Protein AF-A0A0F9EPH0-F1 (afdb_monomer)

pLDDT: mean 88.72, std 19.46, range [23.25, 98.94]

Nearest PDB structures (foldseek):
  3git-assembly1_A  TM=9.329E-01  e=6.489E-52  Neomoorella thermoacetica
  8cjc-assembly1_B  TM=6.830E-01  e=1.592E-51  Carboxydothermus hydrogenoformans Z-2901
  8cja-assembly1_B  TM=6.885E-01  e=4.144E-51  Carboxydothermus hydrogenoformans Z-2901
  7zkj-assembly1_B  TM=6.885E-01  e=1.640E-50  Carboxydothermus hydrogenoformans Z-2901
  3i01-assembly1_M  TM=6.667E-01  e=7.774E-48  Neomoorella thermoacetica

Mean predicted aligned error: 8.7 Å

Radius of gyration: 24.79 Å; Cα contacts (8 Å, |Δi|>4): 957; chains: 1; bounding box: 90×47×58 Å

Foldseek 3Di:
DDPPVQLFAFAQVQLPPDQDLVFFQEKEAALVDQFAFEWEDEDDPVVADFQAEAEADDWQLRDGGSYYFYKYKYKYFYAPLDDRLQGLVLQVVLQSQQSRTHQKHWAAHTGRIIITGGPVSVVSPVGGCSSVQNSSSVCCCVVPVRTPGMYIYMYRDPVVSVVVRVVSVVVLVVVLVVLQPDFQVRDQKWKKADPLCSQFQLAIDIAGSLAHGQSQRGHRSNLVSVCVVPCPDRIHIFGQDDDPDVLQSWGPSQQVVSCVRSVNPQRTDRPQALAPRHHAAAQRGQKKWADDLLQLQAIEMEGPSFPAADQVRHDPVVLSVQRHRNDRDRRIHRHHLSNLLGQSHSANSQVVQVHPGSNLRYQEYEPVSLVVCLVSHDPLCSVRRHYCVRDVHPVCSVVSNVVSVRVSCPTPSRVCSNVVPDPPPPPPPDDDDDDDPDDDDDDDPDDPDPDDDDDDDDPDDDDDPDDDDDDDDDPPDDD

Sequence (479 aa):
MSFSDIPVDVGPVYEGERVRGNQMYVELGGPKIEKHFELVRVVPKNEIEDGKVTLIGPDLKDMEVGGRYPIGIYVEVSGPELEEDLEAVFERRIHEFCNFINGIMHLNQRYTNWMRISKTAYEKGFNSLNMLGTVLIRLYKAELPIIKKAQVTFYTDPEKILEPYEFALEIYKKRDERARSINDDDVDMFYGCVLCQSFAPTHACCITPNRMSLCGSISWFDARAAARVDPKGPLFAVPPGTVINKEAGEYQGINDMIKKRSLGEIERIYLYSGMEFPHTSCGCFEAIDFFIPETGVGHGIIDRNHDGVALNGLPFSAMANQTGGGKQMAGFNGISIQYIISPKFQQYDAINAGLKSGIEQVVWMGKTVKDRVYDLLPEDIRDKIASEDDVADINDLPAWLEKVKHPVIETEEYKAAASGAEEEEEDYEEEGVMMPMGTVGMTIPGVGGVGGFKLILRNCKIHAESIIIKKIEPKRKKK

Structure (mmCIF, N/CA/C/O backbone):
data_AF-A0A0F9EPH0-F1
#
_entry.id   AF-A0A0F9EPH0-F1
#
loop_
_atom_site.group_PDB
_atom_site.id
_atom_site.type_symbol
_atom_site.label_atom_id
_atom_site.label_alt_id
_atom_site.label_comp_id
_atom_site.label_asym_id
_atom_site.label_entity_id
_atom_site.label_seq_id
_atom_site.pdbx_PDB_ins_code
_atom_site.Cartn_x
_atom_site.Cartn_y
_atom_site.Cartn_z
_atom_site.occupancy
_atom_site.B_iso_or_equiv
_atom_site.auth_seq_id
_atom_site.auth_comp_id
_atom_site.auth_asym_id
_atom_site.auth_atom_id
_atom_site.pdbx_PDB_model_num
ATOM 1 N N . MET A 1 1 ? -9.533 17.582 21.326 1.00 63.59 1 MET A N 1
ATOM 2 C CA . MET A 1 1 ? -10.148 16.578 22.228 1.00 63.59 1 MET A CA 1
ATOM 3 C C . MET A 1 1 ? -9.047 16.027 23.120 1.00 63.59 1 MET A C 1
ATOM 5 O O . MET A 1 1 ? -7.917 15.991 22.657 1.00 63.59 1 MET A O 1
ATOM 9 N N . SER A 1 2 ? -9.333 15.676 24.376 1.00 83.19 2 SER A N 1
ATOM 10 C CA . SER A 1 2 ? -8.334 15.056 25.262 1.00 83.19 2 SER A CA 1
ATOM 11 C C . SER A 1 2 ? -8.297 13.537 25.052 1.00 83.19 2 SER A C 1
ATOM 13 O O . SER A 1 2 ? -9.332 12.947 24.736 1.00 83.19 2 SER A O 1
ATOM 15 N N . PHE A 1 3 ? -7.130 12.921 25.250 1.00 94.06 3 PHE A N 1
ATOM 16 C CA . PHE A 1 3 ? -6.944 11.464 25.360 1.00 94.06 3 PHE A CA 1
ATOM 17 C C . PHE A 1 3 ? -6.596 11.038 26.796 1.00 94.06 3 PHE A C 1
ATOM 19 O O . PHE A 1 3 ? -6.137 9.930 27.020 1.00 94.06 3 PHE A O 1
ATOM 26 N N . SER A 1 4 ? -6.808 11.915 27.783 1.00 91.31 4 SER A N 1
ATOM 27 C CA . SER A 1 4 ? -6.457 11.682 29.195 1.00 91.31 4 SER A CA 1
ATOM 28 C C . SER A 1 4 ? -7.180 10.503 29.859 1.00 91.31 4 SER A C 1
ATOM 30 O O . SER A 1 4 ? -6.792 10.080 30.940 1.00 91.31 4 SER A O 1
ATOM 32 N N . ASP A 1 5 ? -8.267 10.023 29.259 1.00 94.56 5 ASP A N 1
ATOM 33 C CA . ASP A 1 5 ? -9.035 8.840 29.660 1.00 94.56 5 ASP A CA 1
ATOM 34 C C . ASP A 1 5 ? -8.547 7.541 28.992 1.00 94.56 5 ASP A C 1
ATOM 36 O O . ASP A 1 5 ? -9.065 6.466 29.291 1.00 94.56 5 ASP A O 1
ATOM 40 N N . ILE A 1 6 ? -7.552 7.622 28.105 1.00 97.62 6 ILE A N 1
ATOM 41 C CA . ILE A 1 6 ? -6.892 6.470 27.490 1.00 97.62 6 ILE A CA 1
ATOM 42 C C . ILE A 1 6 ? -5.657 6.107 28.343 1.00 97.62 6 ILE A C 1
ATOM 44 O O . ILE A 1 6 ? -4.885 6.988 28.710 1.00 97.62 6 ILE A O 1
ATOM 48 N N . PRO A 1 7 ? -5.445 4.823 28.683 1.00 97.06 7 PRO A N 1
ATOM 49 C CA . PRO A 1 7 ? -4.409 4.359 29.614 1.00 97.06 7 PRO A CA 1
ATOM 50 C C . PRO A 1 7 ? -3.000 4.345 29.010 1.00 97.06 7 PRO A C 1
ATOM 52 O O . PRO A 1 7 ? -2.023 4.029 29.690 1.00 97.06 7 PRO A O 1
ATOM 55 N N . VAL A 1 8 ? -2.898 4.641 27.719 1.00 97.62 8 VAL A N 1
ATOM 56 C CA . VAL A 1 8 ? -1.652 4.739 26.970 1.00 97.62 8 VAL A CA 1
ATOM 57 C C . VAL A 1 8 ? -1.625 6.075 26.249 1.00 97.62 8 VAL A C 1
ATOM 59 O O . VAL A 1 8 ? -2.670 6.646 25.932 1.00 97.62 8 VAL A O 1
ATOM 62 N N . ASP A 1 9 ? -0.420 6.557 25.980 1.00 97.06 9 ASP A N 1
ATOM 63 C CA . ASP A 1 9 ? -0.238 7.803 25.256 1.00 97.06 9 ASP A CA 1
ATOM 64 C C . ASP A 1 9 ? -0.737 7.670 23.810 1.00 97.06 9 ASP A C 1
ATOM 66 O O . ASP A 1 9 ? -0.601 6.621 23.173 1.00 97.06 9 ASP A O 1
ATOM 70 N N . VAL A 1 10 ? -1.296 8.762 23.287 1.00 97.38 10 VAL A N 1
ATOM 71 C CA . VAL A 1 10 ? -1.763 8.866 21.903 1.00 97.38 10 VAL A CA 1
ATOM 72 C C . VAL A 1 10 ? -1.107 10.081 21.259 1.00 97.38 10 VAL A C 1
ATOM 74 O O . VAL A 1 10 ? -1.275 11.208 21.729 1.00 97.38 10 VAL A O 1
ATOM 77 N N . GLY A 1 11 ? -0.365 9.864 20.179 1.00 94.44 11 GLY A N 1
ATOM 78 C CA . GLY A 1 11 ? 0.259 10.922 19.399 1.00 94.44 11 GLY A CA 1
ATOM 79 C C . GLY A 1 11 ? 1.168 10.414 18.273 1.00 94.44 11 GLY A C 1
ATOM 80 O O . GLY A 1 11 ? 1.595 9.261 18.277 1.00 94.44 11 GLY A O 1
ATOM 81 N N . PRO A 1 12 ? 1.533 11.295 17.327 1.00 91.12 12 PRO A N 1
ATOM 82 C CA . PRO A 1 12 ? 2.310 10.931 16.138 1.00 91.12 12 PRO A CA 1
ATOM 83 C C . PRO A 1 12 ? 3.724 10.417 16.441 1.00 91.12 12 PRO A C 1
ATOM 85 O O . PRO A 1 12 ? 4.326 9.739 15.618 1.00 91.12 12 PRO A O 1
ATOM 88 N N . VAL A 1 13 ? 4.256 10.680 17.640 1.00 91.50 13 VAL A N 1
ATOM 89 C CA . VAL A 1 13 ? 5.571 10.176 18.074 1.00 91.50 13 VAL A CA 1
ATOM 90 C C . VAL A 1 13 ? 5.648 8.642 18.118 1.00 91.50 13 VAL A C 1
ATOM 92 O O . VAL A 1 13 ? 6.741 8.088 18.018 1.00 91.50 13 VAL A O 1
ATOM 95 N N . TYR A 1 14 ? 4.508 7.953 18.236 1.00 94.06 14 TYR A N 1
ATOM 96 C CA . TYR A 1 14 ? 4.448 6.490 18.306 1.00 94.06 14 TYR A CA 1
ATOM 97 C C . TYR A 1 14 ? 4.293 5.817 16.935 1.00 94.06 14 TYR A C 1
ATOM 99 O O . TYR A 1 14 ? 4.408 4.599 16.857 1.00 94.06 14 TYR A O 1
ATOM 107 N N . GLU A 1 15 ? 4.119 6.576 15.844 1.00 90.06 15 GLU A N 1
ATOM 108 C CA . GLU A 1 15 ? 3.755 6.014 14.534 1.00 90.06 15 GLU A CA 1
ATOM 109 C C . GLU A 1 15 ? 4.755 4.962 14.009 1.00 90.06 15 GLU A C 1
ATOM 111 O O . GLU A 1 15 ? 4.388 3.981 13.360 1.00 90.06 15 GLU A O 1
ATOM 116 N N . GLY A 1 16 ? 6.042 5.151 14.311 1.00 85.88 16 GLY A N 1
ATOM 117 C CA . GLY A 1 16 ? 7.116 4.239 13.916 1.00 85.88 16 GLY A CA 1
ATOM 118 C C . GLY A 1 16 ? 7.270 2.994 14.799 1.00 85.88 16 GLY A C 1
ATOM 119 O O . GLY A 1 16 ? 8.166 2.185 14.540 1.00 85.88 16 GLY A O 1
ATOM 120 N N . GLU A 1 17 ? 6.459 2.831 15.849 1.00 90.38 17 GLU A N 1
ATOM 121 C CA . GLU A 1 17 ? 6.567 1.711 16.784 1.00 90.38 17 GLU A CA 1
ATOM 122 C C . GLU A 1 17 ? 6.319 0.362 16.079 1.00 90.38 17 GLU A C 1
ATOM 124 O O . GLU A 1 17 ? 5.524 0.216 15.143 1.00 90.38 17 GLU A O 1
ATOM 129 N N . ARG A 1 18 ? 7.058 -0.666 16.512 1.00 90.75 18 ARG A N 1
ATOM 130 C CA . ARG A 1 18 ? 6.933 -2.034 15.999 1.00 90.75 18 ARG A CA 1
ATOM 131 C C . ARG A 1 18 ? 6.774 -3.010 17.151 1.00 90.75 18 ARG A C 1
ATOM 133 O O . ARG A 1 18 ? 7.658 -3.121 17.997 1.00 90.75 18 ARG A O 1
ATOM 140 N N . VAL A 1 19 ? 5.690 -3.783 17.121 1.00 95.25 19 VAL A N 1
ATOM 141 C CA . VAL A 1 19 ? 5.409 -4.835 18.105 1.00 95.25 19 VAL A CA 1
ATOM 142 C C . VAL A 1 19 ? 5.876 -6.180 17.547 1.00 95.25 19 VAL A C 1
ATOM 144 O O . VAL A 1 19 ? 5.283 -6.748 16.621 1.00 95.25 19 VAL A O 1
ATOM 147 N N . ARG A 1 20 ? 6.974 -6.710 18.096 1.00 92.19 20 ARG A N 1
ATOM 148 C CA . ARG A 1 20 ? 7.499 -8.031 17.712 1.00 92.19 20 ARG A CA 1
ATOM 149 C C . ARG A 1 20 ? 6.646 -9.151 18.311 1.00 92.19 20 ARG A C 1
ATOM 151 O O . ARG A 1 20 ? 5.967 -8.959 19.315 1.00 92.19 20 ARG A O 1
ATOM 158 N N . GLY A 1 21 ? 6.720 -10.350 17.730 1.00 91.94 21 GLY A N 1
ATOM 159 C CA . GLY A 1 21 ? 5.881 -11.483 18.147 1.00 91.94 21 GLY A CA 1
ATOM 160 C C . GLY A 1 21 ? 6.031 -11.878 19.624 1.00 91.94 21 GLY A C 1
ATOM 161 O O . GLY A 1 21 ? 5.063 -12.271 20.257 1.00 91.94 21 GLY A O 1
ATOM 162 N N . ASN A 1 22 ? 7.212 -11.707 20.222 1.00 94.31 22 ASN A N 1
ATOM 163 C CA . ASN A 1 22 ? 7.422 -11.960 21.654 1.00 94.31 22 ASN A CA 1
ATOM 164 C C . ASN A 1 22 ? 6.802 -10.882 22.574 1.00 94.31 22 ASN A C 1
ATOM 166 O O . ASN A 1 22 ? 6.525 -11.161 23.745 1.00 94.31 22 ASN A O 1
ATOM 170 N N . GLN A 1 23 ? 6.582 -9.672 22.052 1.00 96.81 23 GLN A N 1
ATOM 171 C CA . GLN A 1 23 ? 6.003 -8.525 22.761 1.00 96.81 23 GLN A CA 1
ATOM 172 C C . GLN A 1 23 ? 4.479 -8.437 22.614 1.00 96.81 23 GLN A C 1
ATOM 174 O O . GLN A 1 23 ? 3.846 -7.716 23.383 1.00 96.81 23 GLN A O 1
ATOM 179 N N . MET A 1 24 ? 3.888 -9.134 21.640 1.00 96.56 24 MET A N 1
ATOM 180 C CA . MET A 1 24 ? 2.457 -9.029 21.362 1.00 96.56 24 MET A CA 1
ATOM 181 C C . MET A 1 24 ? 1.616 -9.709 22.449 1.00 96.56 24 MET A C 1
ATOM 183 O O . MET A 1 24 ? 1.934 -10.807 22.908 1.00 96.56 24 MET A O 1
ATOM 187 N N . TYR A 1 25 ? 0.543 -9.038 22.851 1.00 98.44 25 TYR A N 1
ATOM 188 C CA . TYR A 1 25 ? -0.567 -9.612 23.596 1.00 98.44 25 TYR A CA 1
ATOM 189 C C . TYR A 1 25 ? -1.500 -10.351 22.640 1.00 98.44 25 TYR A C 1
ATOM 191 O O . TYR A 1 25 ? -1.760 -11.523 22.858 1.00 98.44 25 TYR A O 1
ATOM 199 N N . VAL A 1 26 ? -1.913 -9.717 21.542 1.00 98.19 26 VAL A N 1
ATOM 200 C CA . VAL A 1 26 ? -2.685 -10.357 20.466 1.00 98.19 26 VAL A CA 1
ATOM 201 C C . VAL A 1 26 ? -2.224 -9.865 19.101 1.00 98.19 26 VAL A C 1
ATOM 203 O O . VAL A 1 26 ? -1.680 -8.762 18.964 1.00 98.19 26 VAL A O 1
ATOM 206 N N . GLU A 1 27 ? -2.468 -10.693 18.094 1.00 98.19 27 GLU A N 1
ATOM 207 C CA . GLU A 1 27 ? -2.370 -10.356 16.678 1.00 98.19 27 GLU A CA 1
ATOM 208 C C . GLU A 1 27 ? -3.775 -10.403 16.062 1.00 98.19 27 GLU A C 1
ATOM 210 O O . GLU A 1 27 ? -4.534 -11.347 16.281 1.00 98.19 27 GLU A O 1
ATOM 215 N N . LEU A 1 28 ? -4.134 -9.351 15.334 1.00 98.19 28 LEU A N 1
ATOM 216 C CA . LEU A 1 28 ? -5.447 -9.152 14.736 1.00 98.19 28 LEU A CA 1
ATOM 217 C C . LEU A 1 28 ? -5.262 -9.018 13.220 1.00 98.19 28 LEU A C 1
ATOM 219 O O . LEU A 1 28 ? -4.524 -8.140 12.762 1.00 98.19 28 LEU A O 1
ATOM 223 N N . GLY A 1 29 ? -5.897 -9.899 12.448 1.00 97.00 29 GLY A N 1
ATOM 224 C CA . GLY A 1 29 ? -5.673 -9.984 11.005 1.00 97.00 29 GLY A CA 1
ATOM 225 C C . GLY A 1 29 ? -4.283 -10.525 10.641 1.00 97.00 29 GLY A C 1
ATOM 226 O O . GLY A 1 29 ? -3.722 -11.362 11.355 1.00 97.00 29 GLY A O 1
ATOM 227 N N . GLY A 1 30 ? -3.709 -10.026 9.546 1.00 93.12 30 GLY A N 1
ATOM 228 C CA . GLY A 1 30 ? -2.401 -10.443 9.046 1.00 93.12 30 GLY A CA 1
ATOM 229 C C . GLY A 1 30 ? -2.410 -11.778 8.290 1.00 93.12 30 GLY A C 1
ATOM 230 O O . GLY A 1 30 ? -3.440 -12.433 8.165 1.00 93.12 30 GLY A O 1
ATOM 231 N N . PRO A 1 31 ? -1.239 -12.239 7.813 1.00 88.88 31 PRO A N 1
ATOM 232 C CA . PRO A 1 31 ? -1.131 -13.307 6.809 1.00 88.88 31 PRO A CA 1
ATOM 233 C C . PRO A 1 31 ? -1.634 -14.684 7.268 1.00 88.88 31 PRO A C 1
ATOM 235 O O . PRO A 1 31 ? -1.805 -15.586 6.458 1.00 88.88 31 PRO A O 1
ATOM 238 N N . LYS A 1 32 ? -1.854 -14.873 8.574 1.00 90.88 32 LYS A N 1
ATOM 239 C CA . LYS A 1 32 ? -2.338 -16.135 9.159 1.00 90.88 32 LYS A CA 1
ATOM 240 C C . LYS A 1 32 ? -3.840 -16.141 9.422 1.00 90.88 32 LYS A C 1
ATOM 242 O O . LYS A 1 32 ? -4.350 -17.122 9.958 1.00 90.88 32 LYS A O 1
ATOM 247 N N . ILE A 1 33 ? -4.521 -15.051 9.086 1.00 94.88 33 ILE A N 1
ATOM 248 C CA . ILE A 1 33 ? -5.963 -14.915 9.186 1.00 94.88 33 ILE A CA 1
ATOM 249 C C . ILE A 1 33 ? -6.499 -14.618 7.792 1.00 94.88 33 ILE A C 1
ATOM 251 O O . ILE A 1 33 ? -6.187 -13.595 7.196 1.00 94.88 33 ILE A O 1
ATOM 255 N N . GLU A 1 34 ? -7.323 -15.525 7.281 1.00 91.94 34 GLU A N 1
ATOM 256 C CA . GLU A 1 34 ? -7.839 -15.442 5.914 1.00 91.94 34 GLU A CA 1
ATOM 257 C C . GLU A 1 34 ? -8.751 -14.221 5.715 1.00 91.94 34 GLU A C 1
ATOM 259 O O . GLU A 1 34 ? -8.603 -13.468 4.754 1.00 91.94 34 GLU A O 1
ATOM 264 N N . LYS A 1 35 ? -9.678 -13.989 6.653 1.00 96.75 35 LYS A N 1
ATOM 265 C CA . LYS A 1 35 ? -10.735 -12.978 6.520 1.00 96.75 35 LYS A CA 1
ATOM 266 C C . LYS A 1 35 ? -10.593 -11.888 7.565 1.00 96.75 35 LYS A C 1
ATOM 268 O O . LYS A 1 35 ? -10.711 -12.126 8.766 1.00 96.75 35 LYS A O 1
ATOM 273 N N . HIS A 1 36 ? -10.323 -10.693 7.073 1.00 97.88 36 HIS A N 1
ATOM 274 C CA . HIS A 1 36 ? -10.069 -9.484 7.838 1.00 97.88 36 HIS A CA 1
ATOM 275 C C . HIS A 1 36 ? -10.117 -8.293 6.883 1.00 97.88 36 HIS A C 1
ATOM 277 O O . HIS A 1 36 ? -9.858 -8.463 5.693 1.00 97.88 36 HIS A O 1
ATOM 283 N N . PHE A 1 37 ? -10.526 -7.123 7.362 1.00 98.62 37 PHE A N 1
ATOM 284 C CA . PHE A 1 37 ? -10.647 -5.939 6.515 1.00 98.62 37 PHE A CA 1
ATOM 285 C C . PHE A 1 37 ? -10.654 -4.638 7.316 1.00 98.62 37 PHE A C 1
ATOM 287 O O . PHE A 1 37 ? -10.829 -4.625 8.538 1.00 98.62 37 PHE A O 1
ATOM 294 N N . GLU A 1 38 ? -10.543 -3.523 6.605 1.00 98.75 38 GLU A N 1
ATOM 295 C CA . GLU A 1 38 ? -10.866 -2.199 7.119 1.00 98.75 38 GLU A CA 1
ATOM 296 C C . GLU A 1 38 ? -11.491 -1.326 6.039 1.00 98.75 38 GLU A C 1
ATOM 298 O O . GLU A 1 38 ? -10.973 -1.218 4.931 1.00 98.75 38 GLU A O 1
ATOM 303 N N . LEU A 1 39 ? -12.628 -0.718 6.341 1.00 98.69 39 LEU A N 1
ATOM 304 C CA . LEU A 1 39 ? -13.425 -0.000 5.359 1.00 98.69 39 LEU A CA 1
ATOM 305 C C . LEU A 1 39 ? -13.954 1.285 5.981 1.00 98.69 39 LEU A C 1
ATOM 307 O O . LEU A 1 39 ? -14.552 1.247 7.058 1.00 98.69 39 LEU A O 1
ATOM 311 N N . VAL A 1 40 ? -13.780 2.404 5.278 1.00 98.69 40 VAL A N 1
ATOM 312 C CA . VAL A 1 40 ? -14.500 3.645 5.588 1.00 98.69 40 VAL A CA 1
ATOM 313 C C . VAL A 1 40 ? -15.643 3.836 4.605 1.00 98.69 40 VAL A C 1
ATOM 315 O O . VAL A 1 40 ? -15.449 3.676 3.399 1.00 98.69 40 VAL A O 1
ATOM 318 N N . ARG A 1 41 ? -16.810 4.242 5.117 1.00 98.38 41 ARG A N 1
ATOM 319 C CA . ARG A 1 41 ? -17.947 4.703 4.315 1.00 98.38 41 ARG A CA 1
ATOM 320 C C . ARG A 1 41 ? -18.403 6.099 4.715 1.00 98.38 41 ARG A C 1
ATOM 322 O O . ARG A 1 41 ? -18.497 6.423 5.902 1.00 98.38 41 ARG A O 1
ATOM 329 N N . VAL A 1 42 ? -18.711 6.924 3.719 1.00 97.88 42 VAL A N 1
ATOM 330 C CA . VAL A 1 42 ? -19.405 8.198 3.921 1.00 97.88 42 VAL A CA 1
ATOM 331 C C . VAL A 1 42 ? -20.903 7.916 3.928 1.00 97.88 42 VAL A C 1
ATOM 333 O O . VAL A 1 42 ? -21.446 7.398 2.956 1.00 97.88 42 VAL A O 1
ATOM 336 N N . VAL A 1 43 ? -21.579 8.269 5.022 1.00 97.75 43 VAL A N 1
ATOM 337 C CA . VAL A 1 43 ? -23.009 7.979 5.211 1.00 97.75 43 VAL A CA 1
ATOM 338 C C . VAL A 1 43 ? -23.836 9.243 5.486 1.00 97.75 43 VAL A C 1
ATOM 340 O O . VAL A 1 43 ? -23.328 10.229 6.050 1.00 97.75 43 VAL A O 1
ATOM 343 N N . PRO A 1 44 ? -25.133 9.250 5.127 1.00 96.75 44 PRO A N 1
ATOM 344 C CA . PRO A 1 44 ? -26.047 10.335 5.463 1.00 96.75 44 PRO A CA 1
ATOM 345 C C . PRO A 1 44 ? -26.128 10.602 6.971 1.00 96.75 44 PRO A C 1
ATOM 347 O O . PRO A 1 44 ? -26.117 9.693 7.797 1.00 96.75 44 PRO A O 1
ATOM 350 N N . LYS A 1 45 ? -26.284 11.874 7.363 1.00 95.31 45 LYS A N 1
ATOM 351 C CA . LYS A 1 45 ? -26.286 12.308 8.779 1.00 95.31 45 LYS A CA 1
ATOM 352 C C . LYS A 1 45 ? -27.337 11.600 9.653 1.00 95.31 45 LYS A C 1
ATOM 354 O O . LYS A 1 45 ? -27.157 11.540 10.875 1.00 95.31 45 LYS A O 1
ATOM 359 N N . ASN A 1 46 ? -28.444 11.157 9.061 1.00 95.69 46 ASN A N 1
ATOM 360 C CA . ASN A 1 46 ? -29.560 10.459 9.709 1.00 95.69 46 ASN A CA 1
ATOM 361 C C . ASN A 1 46 ? -29.323 8.953 9.901 1.00 95.69 46 ASN A C 1
ATOM 363 O O . ASN A 1 46 ? -30.084 8.337 10.638 1.00 95.69 46 ASN A O 1
ATOM 367 N N . GLU A 1 47 ? -28.287 8.385 9.286 1.00 95.12 47 GLU A N 1
ATOM 368 C CA . GLU A 1 47 ? -27.946 6.956 9.366 1.00 95.12 47 GLU A CA 1
ATOM 369 C C . GLU A 1 47 ? -26.783 6.681 10.335 1.00 95.12 47 GLU A C 1
ATOM 371 O O . GLU A 1 47 ? -26.417 5.534 10.556 1.00 95.12 47 GLU A O 1
ATOM 376 N N . ILE A 1 48 ? -26.235 7.731 10.964 1.00 97.56 48 ILE A N 1
ATOM 377 C CA . ILE A 1 48 ? -25.066 7.656 11.850 1.00 97.56 48 ILE A CA 1
ATOM 378 C C . ILE A 1 48 ? -25.324 8.236 13.251 1.00 97.56 48 ILE A C 1
ATOM 380 O O . ILE A 1 48 ? -25.832 9.360 13.432 1.00 97.56 48 ILE A O 1
ATOM 384 N N . GLU A 1 49 ? -24.873 7.491 14.257 1.00 98.00 49 GLU A N 1
ATOM 385 C CA . GLU A 1 49 ? -24.865 7.849 15.672 1.00 98.00 49 GLU A CA 1
ATOM 386 C C . GLU A 1 49 ? -23.445 8.278 16.085 1.00 98.00 49 GLU A C 1
ATOM 388 O O . GLU A 1 49 ? -22.538 7.463 16.221 1.00 98.00 49 GLU A O 1
ATOM 393 N N . ASP A 1 50 ? -23.230 9.586 16.256 1.00 98.38 50 ASP A N 1
ATOM 394 C CA . ASP A 1 50 ? -21.899 10.140 16.547 1.00 98.38 50 ASP A CA 1
ATOM 395 C C . ASP A 1 50 ? -21.324 9.595 17.860 1.00 98.38 50 ASP A C 1
ATOM 397 O O . ASP A 1 50 ? -21.977 9.657 18.900 1.00 98.38 50 ASP A O 1
ATOM 401 N N . GLY A 1 51 ? -20.079 9.118 17.821 1.00 98.00 51 GLY A N 1
ATOM 402 C CA . GLY A 1 51 ? -19.380 8.595 18.995 1.00 98.00 51 GLY A CA 1
ATOM 403 C C . GLY A 1 51 ? -19.657 7.126 19.302 1.00 98.00 51 GLY A C 1
ATOM 404 O O . GLY A 1 51 ? -19.071 6.598 20.246 1.00 98.00 51 GLY A O 1
ATOM 405 N N . LYS A 1 52 ? -20.517 6.454 18.528 1.00 98.62 52 LYS A N 1
ATOM 406 C CA . LYS A 1 52 ? -20.842 5.048 18.760 1.00 98.62 52 LYS A CA 1
ATOM 407 C C . LYS A 1 52 ? -19.661 4.141 18.424 1.00 98.62 52 LYS A C 1
ATOM 409 O O . LYS A 1 52 ? -19.086 4.224 17.340 1.00 98.62 52 LYS A O 1
ATOM 414 N N . VAL A 1 53 ? -19.364 3.224 19.340 1.00 98.75 53 VAL A N 1
ATOM 415 C CA . VAL A 1 53 ? -18.468 2.094 19.097 1.00 98.75 53 VAL A CA 1
ATOM 416 C C . VAL A 1 53 ? -19.245 0.805 19.331 1.00 98.75 53 VAL A C 1
ATOM 418 O O . VAL A 1 53 ? -19.906 0.658 20.358 1.00 98.75 53 VAL A O 1
ATOM 421 N N . THR A 1 54 ? -19.193 -0.108 18.365 1.00 98.75 54 THR A N 1
ATOM 422 C CA . THR A 1 54 ? -19.835 -1.426 18.438 1.00 98.75 54 THR A CA 1
ATOM 423 C C . THR A 1 54 ? -18.769 -2.504 18.291 1.00 98.75 54 THR A C 1
ATOM 425 O O . THR A 1 54 ? -17.917 -2.408 17.413 1.00 98.75 54 THR A O 1
ATOM 428 N N . LEU A 1 55 ? -18.814 -3.539 19.128 1.00 98.75 55 LEU A N 1
ATOM 429 C CA . LEU A 1 55 ? -17.944 -4.710 19.026 1.00 98.75 55 LEU A CA 1
ATOM 430 C C . LEU A 1 55 ? -18.800 -5.963 18.826 1.00 98.75 55 LEU A C 1
ATOM 432 O O . LEU A 1 55 ? -19.686 -6.245 19.633 1.00 98.75 55 LEU A O 1
ATOM 436 N N . ILE A 1 56 ? -18.527 -6.702 17.752 1.00 98.69 56 ILE A N 1
ATOM 437 C CA . ILE A 1 56 ? -19.202 -7.946 17.384 1.00 98.69 56 ILE A CA 1
ATOM 438 C C . ILE A 1 56 ? -18.172 -9.077 17.441 1.00 98.69 56 ILE A C 1
ATOM 440 O O . ILE A 1 56 ? -17.413 -9.297 16.495 1.00 98.69 56 ILE A O 1
ATOM 444 N N . GLY A 1 57 ? -18.152 -9.777 18.574 1.00 98.31 57 GLY A N 1
ATOM 445 C CA . GLY A 1 57 ? -17.210 -10.857 18.865 1.00 98.31 57 GLY A CA 1
ATOM 446 C C . GLY A 1 57 ? -16.458 -10.659 20.182 1.00 98.31 57 GLY A C 1
ATOM 447 O O . GLY A 1 57 ? -16.843 -9.797 20.977 1.00 98.31 57 GLY A O 1
ATOM 448 N N . PRO A 1 58 ? -15.416 -11.472 20.441 1.00 98.12 58 PRO A N 1
ATOM 449 C CA . PRO A 1 58 ? -14.604 -11.362 21.649 1.00 98.12 58 PRO A CA 1
ATOM 450 C C . PRO A 1 58 ? -13.867 -10.020 21.714 1.00 98.12 58 PRO A C 1
ATOM 452 O O . PRO A 1 58 ? -13.377 -9.512 20.701 1.00 98.12 58 PRO A O 1
ATOM 455 N N . ASP A 1 59 ? -13.765 -9.460 22.917 1.00 98.44 59 ASP A N 1
ATOM 456 C CA . ASP A 1 59 ? -12.937 -8.286 23.189 1.00 98.44 59 ASP A CA 1
ATOM 457 C C . ASP A 1 59 ? -11.521 -8.705 23.615 1.00 98.44 59 ASP A C 1
ATOM 459 O O . ASP A 1 59 ? -11.269 -9.879 23.880 1.00 98.44 59 ASP A O 1
ATOM 463 N N . LEU A 1 60 ? -10.586 -7.757 23.732 1.00 97.94 60 LEU A N 1
ATOM 464 C CA . LEU A 1 60 ? -9.186 -8.062 24.069 1.00 97.94 60 LEU A CA 1
ATOM 465 C C . LEU A 1 60 ? -9.055 -8.843 25.379 1.00 97.94 60 LEU A C 1
ATOM 467 O O . LEU A 1 60 ? -8.269 -9.776 25.454 1.00 97.94 60 LEU A O 1
ATOM 471 N N . LYS A 1 61 ? -9.843 -8.495 26.400 1.00 97.00 61 LYS A N 1
ATOM 472 C CA . LYS A 1 61 ?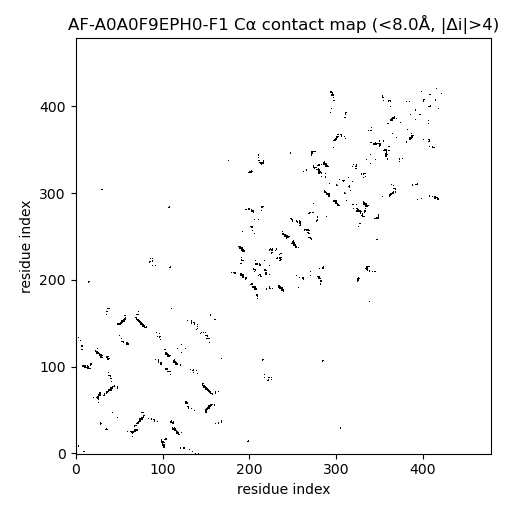 -9.853 -9.194 27.696 1.00 97.00 61 LYS A CA 1
ATOM 473 C C . LYS A 1 61 ? -10.288 -10.665 27.619 1.00 97.00 61 LYS A C 1
ATOM 475 O O . LYS A 1 61 ? -10.003 -11.421 28.544 1.00 97.00 61 LYS A O 1
ATOM 480 N N . ASP A 1 62 ? -11.003 -11.036 26.558 1.00 97.62 62 ASP A N 1
ATOM 481 C CA . ASP A 1 62 ? -11.524 -12.384 26.328 1.00 97.62 62 ASP A CA 1
ATOM 482 C C . ASP A 1 62 ? -10.579 -13.203 25.425 1.00 97.62 62 ASP A C 1
ATOM 484 O O . ASP A 1 62 ? -10.829 -14.379 25.165 1.00 97.62 62 ASP A O 1
ATOM 488 N N . MET A 1 63 ? -9.489 -12.593 24.943 1.00 97.94 63 MET A N 1
ATOM 489 C CA . MET A 1 63 ? -8.504 -13.211 24.061 1.00 97.94 63 MET A CA 1
ATOM 490 C C . MET A 1 63 ? -7.303 -13.765 24.836 1.00 97.94 63 MET A C 1
ATOM 492 O O . MET A 1 63 ? -6.798 -13.179 25.793 1.00 97.94 63 MET A O 1
ATOM 496 N N . GLU A 1 64 ? -6.786 -14.900 24.374 1.00 97.69 64 GLU A N 1
ATOM 497 C CA . GLU A 1 64 ? -5.560 -15.493 24.906 1.00 97.69 64 GLU A CA 1
ATOM 498 C C . GLU A 1 64 ? -4.295 -14.723 24.493 1.00 97.69 64 GLU A C 1
ATOM 500 O O . GLU A 1 64 ? -4.145 -14.295 23.344 1.00 97.69 64 GLU A O 1
ATOM 505 N N . VAL A 1 65 ? -3.335 -14.625 25.420 1.00 97.94 65 VAL A N 1
ATOM 506 C CA . VAL A 1 65 ? -2.017 -14.020 25.174 1.00 97.94 65 VAL A CA 1
ATOM 507 C C . VAL A 1 65 ? -1.278 -14.783 24.071 1.00 97.94 65 VAL A C 1
ATOM 509 O O . VAL A 1 65 ? -1.045 -15.984 24.174 1.00 97.94 65 VAL A O 1
ATOM 512 N N . GLY A 1 66 ? -0.829 -14.067 23.046 1.00 96.94 66 GLY A N 1
ATOM 513 C CA . GLY A 1 66 ? -0.184 -14.610 21.854 1.00 96.94 66 GLY A CA 1
ATOM 514 C C . GLY A 1 66 ? -1.163 -15.158 20.811 1.00 96.94 66 GLY A C 1
ATOM 515 O O . GLY A 1 66 ? -0.708 -15.648 19.776 1.00 96.94 66 GLY A O 1
ATOM 516 N N . GLY A 1 67 ? -2.474 -15.073 21.062 1.00 97.50 67 GLY A N 1
ATOM 517 C CA . GLY A 1 67 ? -3.516 -15.528 20.148 1.00 97.50 67 GLY A CA 1
ATOM 518 C C . GLY A 1 67 ? -3.627 -14.678 18.880 1.00 97.50 67 GLY A C 1
ATOM 519 O O . GLY A 1 67 ? -3.156 -13.536 18.822 1.00 97.50 67 GLY A O 1
ATOM 520 N N . ARG A 1 68 ? -4.261 -15.262 17.858 1.00 97.69 68 ARG A N 1
ATOM 521 C CA . ARG A 1 68 ? -4.547 -14.627 16.565 1.00 97.69 68 ARG A CA 1
ATOM 522 C C . ARG A 1 68 ? -6.045 -14.634 16.303 1.00 97.69 68 ARG A C 1
ATOM 524 O O . ARG A 1 68 ? -6.658 -15.692 16.421 1.00 97.69 68 ARG A O 1
ATOM 531 N N . TYR A 1 69 ? -6.604 -13.493 15.918 1.00 98.38 69 TYR A N 1
ATOM 532 C CA . TYR A 1 69 ? -8.047 -13.333 15.716 1.00 98.38 69 TYR A CA 1
ATOM 533 C C . TYR A 1 69 ? -8.343 -12.521 14.448 1.00 98.38 69 TYR A C 1
ATOM 535 O O . TYR A 1 69 ? -7.511 -11.703 14.040 1.00 98.38 69 TYR A O 1
ATOM 543 N N . PRO A 1 70 ? -9.509 -12.716 13.807 1.00 98.12 70 PRO A N 1
ATOM 544 C CA . PRO A 1 70 ? -9.957 -11.832 12.740 1.00 98.12 70 PRO A CA 1
ATOM 545 C C . PRO A 1 70 ? -10.249 -10.429 13.257 1.00 98.12 70 PRO A C 1
ATOM 547 O O . PRO A 1 70 ? -10.543 -10.222 14.435 1.00 98.12 70 PRO A O 1
ATOM 550 N N . ILE A 1 71 ? -10.144 -9.460 12.350 1.00 98.62 71 ILE A N 1
ATOM 551 C CA . ILE A 1 71 ? -10.516 -8.076 12.612 1.00 98.62 71 ILE A CA 1
ATOM 552 C C . ILE A 1 71 ? -11.142 -7.454 11.367 1.00 98.62 71 ILE A C 1
ATOM 554 O O . ILE A 1 71 ? -10.549 -7.429 10.292 1.00 98.62 71 ILE A O 1
ATOM 558 N N . GLY A 1 72 ? -12.360 -6.955 11.524 1.00 98.75 72 GLY A N 1
ATOM 559 C CA . GLY A 1 72 ? -13.006 -6.038 10.595 1.00 98.75 72 GLY A CA 1
ATOM 560 C C . GLY A 1 72 ? -13.111 -4.673 11.255 1.00 98.75 72 GLY A C 1
ATOM 561 O O . GLY A 1 72 ? -13.727 -4.579 12.314 1.00 98.75 72 GLY A O 1
ATOM 562 N N . ILE A 1 73 ? -12.521 -3.634 10.668 1.00 98.81 73 ILE A N 1
ATOM 563 C CA . ILE A 1 73 ? -12.641 -2.249 11.150 1.00 98.81 73 ILE A CA 1
ATOM 564 C C . ILE A 1 73 ? -13.554 -1.497 10.194 1.00 98.81 73 ILE A C 1
ATOM 566 O O . ILE A 1 73 ? -13.126 -1.055 9.132 1.00 98.81 73 ILE A O 1
ATOM 570 N N . TYR A 1 74 ? -14.821 -1.356 10.560 1.00 98.88 74 TYR A N 1
ATOM 571 C CA . TYR A 1 74 ? -15.790 -0.627 9.755 1.00 98.88 74 TYR A CA 1
ATOM 572 C C . TYR A 1 74 ? -16.034 0.749 10.362 1.00 98.88 74 TYR A C 1
ATOM 574 O O . TYR A 1 74 ? -16.542 0.865 11.478 1.00 98.88 74 TYR A O 1
ATOM 582 N N . VAL A 1 75 ? -15.636 1.794 9.648 1.00 98.88 75 VAL A N 1
ATOM 583 C CA . VAL A 1 75 ? -15.749 3.179 10.097 1.00 98.88 75 VAL A CA 1
ATOM 584 C C . VAL A 1 75 ? -16.756 3.895 9.214 1.00 98.88 75 VAL A C 1
ATOM 586 O O . VAL A 1 75 ? -16.642 3.914 7.992 1.00 98.88 75 VAL A O 1
ATOM 589 N N . GLU A 1 76 ? -17.719 4.554 9.833 1.00 98.69 76 GLU A N 1
ATOM 590 C CA . GLU A 1 76 ? -18.690 5.371 9.119 1.00 98.69 76 GLU A CA 1
ATOM 591 C C . GLU A 1 76 ? -18.494 6.822 9.521 1.00 98.69 76 GLU A C 1
ATOM 593 O O . GLU A 1 76 ? -18.366 7.142 10.706 1.00 98.69 76 GLU A O 1
ATOM 598 N N . VAL A 1 77 ? -18.456 7.709 8.530 1.00 98.56 77 VAL A N 1
ATOM 599 C CA . VAL A 1 77 ? -18.210 9.138 8.724 1.00 98.56 77 VAL A CA 1
ATOM 600 C C . VAL A 1 77 ? -19.287 9.960 8.035 1.00 98.56 77 VAL A C 1
ATOM 602 O O . VAL A 1 77 ? -19.842 9.573 7.009 1.00 98.56 77 VAL A O 1
ATOM 605 N N . SER A 1 78 ? -19.600 11.124 8.597 1.00 98.19 78 SER A N 1
ATOM 606 C CA . SER A 1 78 ? -20.581 12.033 8.010 1.00 98.19 78 SER A CA 1
ATOM 607 C C . SER A 1 78 ? -20.202 13.490 8.228 1.00 98.19 78 SER A C 1
ATOM 609 O O . SER A 1 78 ? -19.747 13.895 9.304 1.00 98.19 78 SER A O 1
ATOM 611 N N . GLY A 1 79 ? -20.424 14.299 7.200 1.00 96.19 79 GLY A N 1
ATOM 612 C CA . GLY A 1 79 ? -20.167 15.730 7.182 1.00 96.19 79 GLY A CA 1
ATOM 613 C C . GLY A 1 79 ? -20.750 16.351 5.911 1.00 96.19 79 GLY A C 1
ATOM 614 O O . GLY A 1 79 ? -20.991 15.636 4.942 1.00 96.19 79 GLY A O 1
ATOM 615 N N . PRO A 1 80 ? -21.019 17.664 5.912 1.00 93.06 80 PRO A N 1
ATOM 616 C CA . PRO A 1 80 ? -21.697 18.335 4.799 1.00 93.06 80 PRO A CA 1
ATOM 617 C C . PRO A 1 80 ? -20.872 18.372 3.505 1.00 93.06 80 PRO A C 1
ATOM 619 O O . PRO A 1 80 ? -21.441 18.512 2.433 1.00 93.06 80 PRO A O 1
ATOM 622 N N . GLU A 1 81 ? -19.549 18.262 3.621 1.00 88.50 81 GLU A N 1
ATOM 623 C CA . GLU A 1 81 ? -18.586 18.347 2.515 1.00 88.50 81 GLU A CA 1
ATOM 624 C C . GLU A 1 81 ? -18.021 16.967 2.134 1.00 88.50 81 GLU A C 1
ATOM 626 O O . GLU A 1 81 ? -17.083 16.883 1.345 1.00 88.50 81 GLU A O 1
ATOM 631 N N . LEU A 1 82 ? -18.533 15.884 2.737 1.00 93.19 82 LEU A N 1
ATOM 632 C CA . LEU A 1 82 ? -18.020 14.541 2.483 1.00 93.19 82 LEU A CA 1
ATOM 633 C C . LEU A 1 82 ? -18.663 13.945 1.231 1.00 93.19 82 LEU A C 1
ATOM 635 O O . LEU A 1 82 ? -19.883 13.938 1.088 1.00 93.19 82 LEU A O 1
ATOM 639 N N . GLU A 1 83 ? -17.819 13.386 0.373 1.00 91.69 83 GLU A N 1
ATOM 640 C CA . GLU A 1 83 ? -18.195 12.658 -0.837 1.00 91.69 83 GLU A CA 1
ATOM 641 C C . GLU A 1 83 ? -17.594 11.248 -0.790 1.00 91.69 83 GLU A C 1
ATOM 643 O O . GLU A 1 83 ? -16.572 11.032 -0.136 1.00 91.69 83 GLU A O 1
ATOM 648 N N . GLU A 1 84 ? -18.197 10.301 -1.511 1.00 92.38 84 GLU A N 1
ATOM 649 C CA . GLU A 1 84 ? -17.733 8.904 -1.585 1.00 92.38 84 GLU A CA 1
ATOM 650 C C . GLU A 1 84 ? -16.276 8.794 -2.085 1.00 92.38 84 GLU A C 1
ATOM 652 O O . GLU A 1 84 ? -15.508 7.969 -1.599 1.00 92.38 84 GLU A O 1
ATOM 657 N N . ASP A 1 85 ? -15.845 9.709 -2.962 1.00 89.94 85 ASP A N 1
ATOM 658 C CA . ASP A 1 85 ? -14.468 9.797 -3.480 1.00 89.94 85 ASP A CA 1
ATOM 659 C C . ASP A 1 85 ? -13.407 10.088 -2.394 1.00 89.94 85 ASP A C 1
ATOM 661 O O . ASP A 1 85 ? -12.210 9.970 -2.647 1.00 89.94 85 ASP A O 1
ATOM 665 N N . LEU A 1 86 ? -13.813 10.485 -1.183 1.00 94.25 86 LEU A N 1
ATOM 666 C CA . LEU A 1 86 ? -12.900 10.697 -0.054 1.00 94.25 86 LEU A CA 1
ATOM 667 C C . LEU A 1 86 ? -12.771 9.467 0.848 1.00 94.25 86 LEU A C 1
ATOM 669 O O . LEU A 1 86 ? -11.922 9.461 1.742 1.00 94.25 86 LEU A O 1
ATOM 673 N N . GLU A 1 87 ? -13.584 8.428 0.647 1.00 96.94 87 GLU A N 1
ATOM 674 C CA . GLU A 1 87 ? -13.601 7.265 1.532 1.00 96.94 87 GLU A CA 1
ATOM 675 C C . GLU A 1 87 ? -12.227 6.602 1.633 1.00 96.94 87 GLU A C 1
ATOM 677 O O . GLU A 1 87 ? -11.761 6.371 2.742 1.00 96.94 87 GLU A O 1
ATOM 682 N N . ALA A 1 88 ? -11.530 6.375 0.515 1.00 94.69 88 ALA A N 1
ATOM 683 C CA . ALA A 1 88 ? -10.198 5.764 0.526 1.00 94.69 88 ALA A CA 1
ATOM 684 C C . ALA A 1 88 ? -9.144 6.650 1.224 1.00 94.69 88 ALA A C 1
ATOM 686 O O . ALA A 1 88 ? -8.242 6.153 1.903 1.00 94.69 88 ALA A O 1
ATOM 687 N N . VAL A 1 89 ? -9.291 7.977 1.126 1.00 94.06 89 VAL A N 1
ATOM 688 C CA . VAL A 1 89 ? -8.429 8.951 1.817 1.00 94.06 89 VAL A CA 1
ATOM 689 C C . VAL A 1 89 ? -8.612 8.839 3.329 1.00 94.06 89 VAL A C 1
ATOM 691 O O . VAL A 1 89 ? -7.637 8.854 4.082 1.00 94.06 89 VAL A O 1
ATOM 694 N N . PHE A 1 90 ? -9.858 8.709 3.783 1.00 96.69 90 PHE A N 1
ATOM 695 C CA . PHE A 1 90 ? -10.188 8.516 5.192 1.00 96.69 90 PHE A CA 1
ATOM 696 C C . PHE A 1 90 ? -9.807 7.120 5.677 1.00 96.69 90 PHE A C 1
ATOM 698 O O . PHE A 1 90 ? -9.307 6.981 6.789 1.00 96.69 90 PHE A O 1
ATOM 705 N N . GLU A 1 91 ? -9.989 6.095 4.851 1.00 98.06 91 GLU A N 1
ATOM 706 C CA . GLU A 1 91 ? -9.622 4.708 5.144 1.00 98.06 91 GLU A CA 1
ATOM 707 C C . GLU A 1 91 ? -8.125 4.586 5.381 1.00 98.06 91 GLU A C 1
ATOM 709 O O . GLU A 1 91 ? -7.703 3.973 6.359 1.00 98.06 91 GLU A O 1
ATOM 714 N N . ARG A 1 92 ? -7.309 5.303 4.599 1.00 94.62 92 ARG A N 1
ATOM 715 C CA . ARG A 1 92 ? -5.864 5.332 4.825 1.00 94.62 92 ARG A CA 1
ATOM 716 C C . ARG A 1 92 ? -5.476 5.879 6.203 1.00 94.62 92 ARG A C 1
ATOM 718 O O . ARG A 1 92 ? -4.421 5.510 6.718 1.00 94.62 92 ARG A O 1
ATOM 725 N N . ARG A 1 93 ? -6.313 6.715 6.828 1.00 95.00 93 ARG A N 1
ATOM 726 C CA . ARG A 1 93 ? -6.054 7.236 8.179 1.00 95.00 93 ARG A CA 1
ATOM 727 C C . ARG A 1 93 ? -6.201 6.187 9.276 1.00 95.00 93 ARG A C 1
ATOM 729 O O . ARG A 1 93 ? -5.630 6.396 10.339 1.00 95.00 93 ARG A O 1
ATOM 736 N N . ILE A 1 94 ? -6.873 5.055 9.031 1.00 97.94 94 ILE A N 1
ATOM 737 C CA . ILE A 1 94 ? -6.914 3.938 9.992 1.00 97.94 94 ILE A CA 1
ATOM 738 C C . ILE A 1 94 ? -5.486 3.504 10.339 1.00 97.94 94 ILE A C 1
ATOM 740 O O . 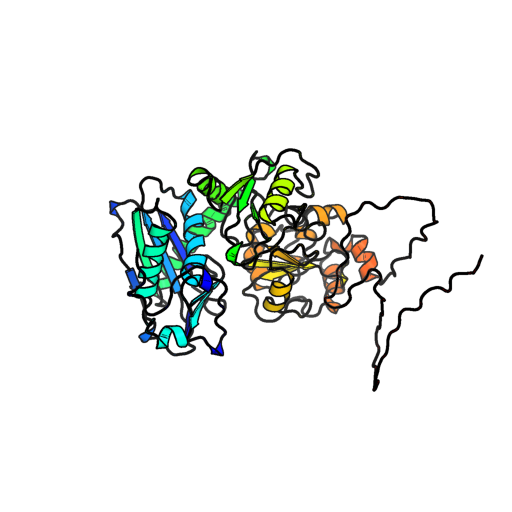ILE A 1 94 ? -5.165 3.346 11.515 1.00 97.94 94 ILE A O 1
ATOM 744 N N . HIS A 1 95 ? -4.609 3.413 9.335 1.00 95.06 95 HIS A N 1
ATOM 745 C CA . HIS A 1 95 ? -3.199 3.088 9.536 1.00 95.06 95 HIS A CA 1
ATOM 746 C C . HIS A 1 95 ? -2.497 4.084 10.468 1.00 95.06 95 HIS A C 1
ATOM 748 O O . HIS A 1 95 ? -1.895 3.680 11.461 1.00 95.06 95 HIS A O 1
ATOM 754 N N . GLU A 1 96 ? -2.561 5.384 10.176 1.00 93.19 96 GLU A N 1
ATOM 755 C CA . GLU A 1 96 ? -1.889 6.405 10.997 1.00 93.19 96 GLU A CA 1
ATOM 756 C C . GLU A 1 96 ? -2.478 6.458 12.409 1.00 93.19 96 GLU A C 1
ATOM 758 O O . GLU A 1 96 ? -1.750 6.381 13.394 1.00 93.19 96 GLU A O 1
ATOM 763 N N . PHE A 1 97 ? -3.806 6.512 12.522 1.00 97.19 97 PHE A N 1
ATOM 764 C CA . PHE A 1 97 ? -4.486 6.685 13.801 1.00 97.19 97 PHE A CA 1
ATOM 765 C C . PHE A 1 97 ? -4.323 5.483 14.729 1.00 97.19 97 PHE A C 1
ATOM 767 O O . PHE A 1 97 ? -4.186 5.675 15.936 1.00 97.19 97 PHE A O 1
ATOM 774 N N . CYS A 1 98 ? -4.275 4.260 14.193 1.00 97.94 98 CYS A N 1
ATOM 775 C CA . CYS A 1 98 ? -3.912 3.084 14.981 1.00 97.94 98 CYS A CA 1
ATOM 776 C C . CYS A 1 98 ? -2.460 3.161 15.475 1.00 97.94 98 CYS A C 1
ATOM 778 O O . CYS A 1 98 ? -2.205 2.873 16.641 1.00 97.94 98 CYS A O 1
ATOM 780 N N . ASN A 1 99 ? -1.519 3.574 14.618 1.00 96.56 99 ASN A N 1
ATOM 781 C CA . ASN A 1 99 ? -0.100 3.677 14.976 1.00 96.56 99 ASN A CA 1
ATOM 782 C C . ASN A 1 99 ? 0.221 4.894 15.869 1.00 96.56 99 ASN A C 1
ATOM 784 O O . ASN A 1 99 ? 1.293 4.957 16.459 1.00 96.56 99 ASN A O 1
ATOM 788 N N . PHE A 1 100 ? -0.693 5.854 16.032 1.00 96.75 100 PHE A N 1
ATOM 789 C CA . PHE A 1 100 ? -0.529 6.934 17.013 1.00 96.75 100 PHE A CA 1
ATOM 790 C C . PHE A 1 100 ? -0.707 6.452 18.459 1.00 96.75 100 PHE A C 1
ATOM 792 O O . PHE A 1 100 ? -0.402 7.196 19.387 1.00 96.75 100 PHE A O 1
ATOM 799 N N . ILE A 1 101 ? -1.215 5.241 18.684 1.00 98.06 101 ILE A N 1
ATOM 800 C CA . ILE A 1 101 ? -1.485 4.713 20.022 1.00 98.06 101 ILE A CA 1
ATOM 801 C C . ILE A 1 101 ? -0.266 3.919 20.496 1.00 98.06 101 ILE A C 1
ATOM 803 O O . ILE A 1 101 ? 0.093 2.910 19.889 1.00 98.06 101 ILE A O 1
ATOM 807 N N . ASN A 1 102 ? 0.353 4.335 21.606 1.00 97.81 102 ASN A N 1
ATOM 808 C CA . ASN A 1 102 ? 1.530 3.650 22.140 1.00 97.81 102 ASN A CA 1
ATOM 809 C C . ASN A 1 102 ? 1.243 2.162 22.406 1.00 97.81 102 ASN A C 1
ATOM 811 O O . ASN A 1 102 ? 0.309 1.803 23.129 1.00 97.81 102 ASN A O 1
ATOM 815 N N . GLY A 1 103 ? 2.093 1.296 21.854 1.00 97.50 103 GLY A N 1
ATOM 816 C CA . GLY A 1 103 ? 1.985 -0.149 21.996 1.00 97.50 103 GLY A CA 1
ATOM 817 C C . GLY A 1 103 ? 0.977 -0.818 21.060 1.00 97.50 103 GLY A C 1
ATOM 818 O O . GLY A 1 103 ? 0.709 -2.007 21.260 1.00 97.50 103 GLY A O 1
ATOM 819 N N . ILE A 1 104 ? 0.447 -0.105 20.061 1.00 97.94 104 ILE A N 1
ATOM 820 C CA . ILE A 1 104 ? -0.325 -0.665 18.946 1.00 97.94 104 ILE A CA 1
ATOM 821 C C . ILE A 1 104 ? 0.471 -0.482 17.656 1.00 97.94 104 ILE A C 1
ATOM 823 O O . ILE A 1 104 ? 1.003 0.584 17.377 1.00 97.94 104 ILE A O 1
ATOM 827 N N . MET A 1 105 ? 0.542 -1.544 16.860 1.00 96.56 105 MET A N 1
ATOM 828 C CA . MET A 1 105 ? 1.116 -1.523 15.520 1.00 96.56 105 MET A CA 1
ATOM 829 C C . MET A 1 105 ? 0.025 -1.898 14.525 1.00 96.56 105 MET A C 1
ATOM 831 O O . MET A 1 105 ? -0.627 -2.924 14.710 1.00 96.56 105 MET A O 1
ATOM 835 N N . HIS A 1 106 ? -0.129 -1.113 13.465 1.00 96.38 106 HIS A N 1
ATOM 836 C CA . HIS A 1 106 ? -0.959 -1.414 12.299 1.00 96.38 106 HIS A CA 1
ATOM 837 C C . HIS A 1 106 ? -0.102 -1.364 11.031 1.00 96.38 106 HIS A C 1
ATOM 839 O O . HIS A 1 106 ? 0.749 -0.487 10.880 1.00 96.38 106 HIS A O 1
ATOM 845 N N . LEU A 1 107 ? -0.298 -2.322 10.133 1.00 91.69 107 LEU A N 1
ATOM 846 C CA . LEU A 1 107 ? 0.361 -2.415 8.837 1.00 91.69 107 LEU A CA 1
ATOM 847 C C . LEU A 1 107 ? -0.670 -2.688 7.739 1.00 91.69 107 LEU A C 1
ATOM 849 O O . LEU A 1 107 ? -1.772 -3.168 8.004 1.00 91.69 107 LEU A O 1
ATOM 853 N N . ASN A 1 108 ? -0.246 -2.465 6.493 1.00 91.56 108 ASN A N 1
ATOM 854 C CA . ASN A 1 108 ? -1.030 -2.687 5.278 1.00 91.56 108 ASN A CA 1
ATOM 855 C C . ASN A 1 108 ? -2.294 -1.813 5.212 1.00 91.56 108 ASN A C 1
ATOM 857 O O . ASN A 1 108 ? -2.225 -0.621 5.527 1.00 91.56 108 ASN A O 1
ATOM 861 N N . GLN A 1 109 ? -3.370 -2.370 4.650 1.00 93.31 109 GLN A N 1
ATOM 862 C CA . GLN A 1 109 ? -4.589 -1.684 4.236 1.00 93.31 109 GLN A CA 1
ATOM 863 C C . GLN A 1 109 ? -5.677 -2.687 3.812 1.00 93.31 109 GLN A C 1
ATOM 865 O O . GLN A 1 109 ? -5.366 -3.846 3.507 1.00 93.31 109 GLN A O 1
ATOM 870 N N . ARG A 1 110 ? -6.930 -2.226 3.706 1.00 95.81 110 ARG A N 1
ATOM 871 C CA . ARG A 1 110 ? -8.074 -2.995 3.175 1.00 95.81 110 ARG A CA 1
ATOM 872 C C . ARG A 1 110 ? -8.153 -4.400 3.793 1.00 95.81 110 ARG A C 1
ATOM 874 O O . ARG A 1 110 ? -8.072 -4.543 5.006 1.00 95.81 110 ARG A O 1
ATOM 881 N N . TYR A 1 111 ? -8.262 -5.439 2.965 1.00 94.38 111 TYR A N 1
ATOM 882 C CA . TYR A 1 111 ? -8.355 -6.853 3.344 1.00 94.38 111 TYR A CA 1
ATOM 883 C C . TYR A 1 111 ? -7.004 -7.529 3.634 1.00 94.38 111 TYR A C 1
ATOM 885 O O . TYR A 1 111 ? -6.899 -8.752 3.637 1.00 94.38 111 TYR A O 1
ATOM 893 N N . THR A 1 112 ? -5.948 -6.736 3.812 1.00 93.19 112 THR A N 1
ATOM 894 C CA . THR A 1 112 ? -4.604 -7.220 4.166 1.00 93.19 112 THR A CA 1
ATOM 895 C C . THR A 1 112 ? -4.090 -6.586 5.454 1.00 93.19 112 THR A C 1
ATOM 897 O O . THR A 1 112 ? -2.900 -6.700 5.761 1.00 93.19 112 THR A O 1
ATOM 900 N N . ASN A 1 113 ? -4.959 -5.865 6.173 1.00 95.25 113 ASN A N 1
ATOM 901 C CA . ASN A 1 113 ? -4.612 -5.125 7.375 1.00 95.25 113 ASN A CA 1
ATOM 902 C C . ASN A 1 113 ? -3.991 -6.045 8.432 1.00 95.25 113 ASN A C 1
ATOM 904 O O . ASN A 1 113 ? -4.383 -7.187 8.618 1.00 95.25 113 ASN A O 1
ATOM 908 N N . TRP A 1 114 ? -2.979 -5.572 9.144 1.00 95.75 114 TRP A N 1
ATOM 909 C CA . TRP A 1 114 ? -2.302 -6.411 10.127 1.00 95.75 114 TRP A CA 1
ATOM 910 C C . TRP A 1 114 ? -1.998 -5.613 11.370 1.00 95.75 114 TRP A C 1
ATOM 912 O O . TRP A 1 114 ? -1.214 -4.666 11.340 1.00 95.75 114 TRP A O 1
ATOM 922 N N . MET A 1 115 ? -2.613 -6.014 12.477 1.00 97.50 115 MET A N 1
ATOM 923 C CA . MET A 1 115 ? -2.486 -5.320 13.741 1.00 97.50 115 MET A CA 1
ATOM 924 C C . MET A 1 115 ? -1.873 -6.194 14.826 1.00 97.50 115 MET A C 1
ATOM 926 O O . MET A 1 115 ? -2.108 -7.399 14.912 1.00 97.50 115 MET A O 1
ATOM 930 N N . ARG A 1 116 ? -1.106 -5.558 15.708 1.00 98.25 116 ARG A N 1
ATOM 931 C CA . ARG A 1 116 ? -0.647 -6.146 16.965 1.00 98.25 116 ARG A CA 1
ATOM 932 C C . ARG A 1 116 ? -0.837 -5.161 18.098 1.00 98.25 116 ARG A C 1
ATOM 934 O O . ARG A 1 116 ? -0.517 -3.984 17.962 1.00 98.25 116 ARG A O 1
ATOM 941 N N . ILE A 1 117 ? -1.274 -5.681 19.236 1.00 98.44 117 ILE A N 1
ATOM 942 C CA . ILE A 1 117 ? -1.348 -4.940 20.496 1.00 98.44 117 ILE A CA 1
ATOM 943 C C . ILE A 1 117 ? -0.300 -5.535 21.428 1.00 98.44 117 ILE A C 1
ATOM 945 O O . ILE A 1 117 ? -0.192 -6.755 21.540 1.00 98.44 117 ILE A O 1
ATOM 949 N N . SER A 1 118 ? 0.516 -4.697 22.062 1.00 98.50 118 SER A N 1
ATOM 950 C CA . SER A 1 118 ? 1.593 -5.136 22.953 1.00 98.50 118 SER A CA 1
ATOM 951 C C . SER A 1 118 ? 1.080 -5.559 24.334 1.00 98.50 118 SER A C 1
ATOM 953 O O . SER A 1 118 ? 0.080 -5.043 24.834 1.00 98.50 118 SER A O 1
ATOM 955 N N . LYS A 1 119 ? 1.823 -6.456 24.995 1.00 98.56 119 LYS A N 1
ATOM 956 C CA . LYS A 1 119 ? 1.603 -6.816 26.409 1.00 98.56 119 LYS A CA 1
ATOM 957 C C . LYS A 1 119 ? 1.640 -5.587 27.311 1.00 98.56 119 LYS A C 1
ATOM 959 O O . LYS A 1 119 ? 0.774 -5.430 28.158 1.00 98.56 119 LYS A O 1
ATOM 964 N N . THR A 1 120 ? 2.576 -4.674 27.061 1.00 98.12 120 THR A N 1
ATOM 965 C CA . THR A 1 120 ? 2.725 -3.438 27.836 1.00 98.12 120 THR A CA 1
ATOM 966 C C . THR A 1 120 ? 1.510 -2.517 27.719 1.00 98.12 120 THR A C 1
ATOM 968 O O . THR A 1 120 ? 1.085 -1.959 28.726 1.00 98.12 120 THR A O 1
ATOM 971 N N . ALA A 1 121 ? 0.920 -2.357 26.527 1.00 98.25 121 ALA A N 1
ATOM 972 C CA . ALA A 1 121 ? -0.309 -1.573 26.372 1.00 98.25 121 ALA A CA 1
ATOM 973 C C . ALA A 1 121 ? -1.482 -2.210 27.130 1.00 98.25 121 ALA A C 1
ATOM 975 O O . ALA A 1 121 ? -2.211 -1.517 27.843 1.00 98.25 121 ALA A O 1
ATOM 976 N N . TYR A 1 122 ? -1.619 -3.536 27.036 1.00 98.38 122 TYR A N 1
ATOM 977 C CA . TYR A 1 122 ? -2.648 -4.279 27.759 1.00 98.38 122 TYR A CA 1
ATOM 978 C C . TYR A 1 122 ? -2.488 -4.155 29.286 1.00 98.38 122 TYR A C 1
ATOM 980 O O . TYR A 1 122 ? -3.445 -3.819 29.980 1.00 98.38 122 TYR A O 1
ATOM 988 N N . GLU A 1 123 ? -1.271 -4.337 29.810 1.00 97.81 123 GLU A N 1
ATOM 989 C CA . GLU A 1 123 ? -0.932 -4.204 31.239 1.00 97.81 123 GLU A CA 1
ATOM 990 C C . GLU A 1 123 ? -1.192 -2.795 31.790 1.00 97.81 123 GLU A C 1
ATOM 992 O O . GLU A 1 123 ? -1.604 -2.651 32.940 1.00 97.81 123 GLU A O 1
ATOM 997 N N . LYS A 1 124 ? -0.998 -1.753 30.969 1.00 98.06 124 LYS A N 1
ATOM 998 C CA . LYS A 1 124 ? -1.349 -0.367 31.321 1.00 98.06 124 LYS A CA 1
ATOM 999 C C . LYS A 1 124 ? -2.862 -0.131 31.394 1.00 98.06 124 LYS A C 1
ATOM 1001 O O . LYS A 1 124 ? -3.284 0.860 31.980 1.00 98.06 124 LYS A O 1
ATOM 1006 N N . GLY A 1 125 ? -3.671 -1.031 30.833 1.00 97.69 125 GLY A N 1
ATOM 1007 C CA . GLY A 1 125 ? -5.132 -0.988 30.883 1.00 97.69 125 GLY A CA 1
ATOM 1008 C C . GLY A 1 125 ? -5.817 -0.871 29.522 1.00 97.69 125 GLY A C 1
ATOM 1009 O O . GLY A 1 125 ? -7.038 -0.748 29.493 1.00 97.69 125 GLY A 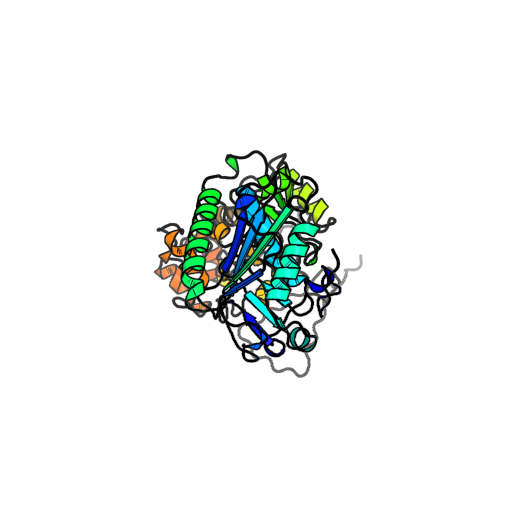O 1
ATOM 1010 N N . PHE A 1 126 ? -5.085 -0.904 28.399 1.00 98.12 126 PHE A N 1
ATOM 1011 C CA . PHE A 1 126 ? -5.686 -0.927 27.059 1.00 98.12 126 PHE A CA 1
ATOM 1012 C C . PHE A 1 126 ? -6.220 -2.336 26.750 1.00 98.12 126 PHE A C 1
ATOM 1014 O O . PHE A 1 126 ? -5.613 -3.118 26.021 1.00 98.12 126 PHE A O 1
ATOM 1021 N N . ASN A 1 127 ? -7.341 -2.689 27.377 1.00 97.06 127 ASN A N 1
ATOM 1022 C CA . ASN A 1 127 ? -7.891 -4.047 27.407 1.00 97.06 127 ASN A CA 1
ATOM 1023 C C . ASN A 1 127 ? -9.259 -4.174 26.713 1.00 97.06 127 ASN A C 1
ATOM 1025 O O . ASN A 1 127 ? -9.944 -5.182 26.890 1.00 97.06 127 ASN A O 1
ATOM 1029 N N . SER A 1 128 ? -9.649 -3.172 25.917 1.00 98.06 128 SER A N 1
ATOM 1030 C CA . SER A 1 128 ? -10.869 -3.212 25.111 1.00 98.06 128 SER A CA 1
ATOM 1031 C C . SER A 1 128 ? -10.708 -2.507 23.763 1.00 98.06 128 SER A C 1
ATOM 1033 O O . SER A 1 128 ? -10.205 -1.383 23.691 1.00 98.06 128 SER A O 1
ATOM 1035 N N . LEU A 1 129 ? -11.228 -3.116 22.695 1.00 98.44 129 LEU A N 1
ATOM 1036 C CA . LEU A 1 129 ? -11.339 -2.500 21.369 1.00 98.44 129 LEU A CA 1
ATOM 1037 C C . LEU A 1 129 ? -12.278 -1.285 21.364 1.00 98.44 129 LEU A C 1
ATOM 1039 O O . LEU A 1 129 ? -12.138 -0.408 20.514 1.00 98.44 129 LEU A O 1
ATOM 1043 N N . ASN A 1 130 ? -13.171 -1.148 22.351 1.00 98.12 130 ASN A N 1
ATOM 1044 C CA . ASN A 1 130 ? -13.974 0.070 22.495 1.00 98.12 130 ASN A CA 1
ATOM 1045 C C . ASN A 1 130 ? -13.100 1.321 22.692 1.00 98.12 130 ASN A C 1
ATOM 1047 O O . ASN A 1 130 ? -13.444 2.411 22.226 1.00 98.12 130 ASN A O 1
ATOM 1051 N N . MET A 1 131 ? -11.941 1.163 23.338 1.00 98.38 131 MET A N 1
ATOM 1052 C CA . MET A 1 131 ? -10.971 2.241 23.537 1.00 98.38 131 MET A CA 1
ATOM 1053 C C . MET A 1 131 ? -10.308 2.620 22.213 1.00 98.38 131 MET A C 1
ATOM 1055 O O . MET A 1 131 ? -10.192 3.807 21.913 1.00 98.38 131 MET A O 1
ATOM 1059 N N . LEU A 1 132 ? -9.965 1.627 21.383 1.00 98.44 132 LEU A N 1
ATOM 1060 C CA . LEU A 1 132 ? -9.464 1.852 20.026 1.00 98.44 132 LEU A CA 1
ATOM 1061 C C . LEU A 1 132 ? -10.487 2.626 19.186 1.00 98.44 132 LEU A C 1
ATOM 1063 O O . LEU A 1 132 ? -10.147 3.664 18.627 1.00 98.44 132 LEU A O 1
ATOM 1067 N N . GLY A 1 133 ? -11.747 2.183 19.151 1.00 98.56 133 GLY A N 1
ATOM 1068 C CA . GLY A 1 133 ? -12.808 2.878 18.409 1.00 98.56 133 GLY A CA 1
ATOM 1069 C C . GLY A 1 133 ? -13.017 4.312 18.890 1.00 98.56 133 GLY A C 1
ATOM 1070 O O . GLY A 1 133 ? -13.147 5.229 18.081 1.00 98.56 133 GLY A O 1
ATOM 1071 N N . THR A 1 134 ? -12.952 4.530 20.206 1.00 98.38 134 THR A N 1
ATOM 1072 C CA . THR A 1 134 ? -13.031 5.870 20.802 1.00 98.38 134 THR A CA 1
ATOM 1073 C C . THR A 1 134 ? -11.882 6.762 20.333 1.00 98.38 134 THR A C 1
ATOM 1075 O O . THR A 1 134 ? -12.112 7.917 19.969 1.00 98.38 134 THR A O 1
ATOM 1078 N N . VAL A 1 135 ? -10.650 6.244 20.313 1.00 98.38 135 VAL A N 1
ATOM 1079 C CA . VAL A 1 135 ? -9.483 6.987 19.821 1.00 98.38 135 VAL A CA 1
ATOM 1080 C C . VAL A 1 135 ? -9.615 7.291 18.330 1.00 98.38 135 VAL A C 1
ATOM 1082 O O . VAL A 1 135 ? -9.449 8.451 17.951 1.00 98.38 135 VAL A O 1
ATOM 1085 N N . LEU A 1 136 ? -9.987 6.304 17.506 1.00 98.56 136 LEU A N 1
ATOM 1086 C CA . LEU A 1 136 ? -10.191 6.485 16.066 1.00 98.56 136 LEU A CA 1
ATOM 1087 C C . LEU A 1 136 ? -11.208 7.597 15.784 1.00 98.56 136 LEU A C 1
ATOM 1089 O O . LEU A 1 136 ? -10.894 8.533 15.056 1.00 98.56 136 LEU A O 1
ATOM 1093 N N . ILE A 1 137 ? -12.389 7.562 16.411 1.00 98.50 137 ILE A N 1
ATOM 1094 C CA . ILE A 1 137 ? -13.431 8.594 16.243 1.00 98.50 137 ILE A CA 1
ATOM 1095 C C . ILE A 1 137 ? -12.899 9.988 16.593 1.00 98.50 137 ILE A C 1
ATOM 1097 O O . ILE A 1 137 ? -13.143 10.957 15.867 1.00 98.50 137 ILE A O 1
ATOM 1101 N N . ARG A 1 138 ? -12.173 10.107 17.711 1.00 98.00 138 ARG A N 1
ATOM 1102 C CA . ARG A 1 138 ? -11.608 11.388 18.155 1.00 98.00 138 ARG A CA 1
ATOM 1103 C C . ARG A 1 138 ? -10.552 11.903 17.183 1.00 98.00 138 ARG A C 1
ATOM 1105 O O . ARG A 1 138 ? -10.577 13.093 16.879 1.00 98.00 138 ARG A O 1
ATOM 1112 N N . LEU A 1 139 ? -9.669 11.034 16.688 1.00 97.50 139 LEU A N 1
ATOM 1113 C CA . LEU A 1 139 ? -8.637 11.392 15.711 1.00 97.50 139 LEU A CA 1
ATOM 1114 C C . LEU A 1 139 ? -9.244 11.766 14.357 1.00 97.50 139 LEU A C 1
ATOM 1116 O O . LEU A 1 139 ? -8.891 12.816 13.831 1.00 97.50 139 LEU A O 1
ATOM 1120 N N . TYR A 1 140 ? -10.239 11.026 13.855 1.00 97.50 140 TYR A N 1
ATOM 1121 C CA . TYR A 1 140 ? -10.970 11.402 12.639 1.00 97.50 140 TYR A CA 1
ATOM 1122 C C . TYR A 1 140 ? -11.529 12.821 12.727 1.00 97.50 140 TYR A C 1
ATOM 1124 O O . TYR A 1 140 ? -11.344 13.618 11.815 1.00 97.50 140 TYR A O 1
ATOM 1132 N N . LYS A 1 141 ? -12.169 13.175 13.842 1.00 96.38 141 LYS A N 1
ATOM 1133 C CA . LYS A 1 141 ? -12.763 14.510 14.013 1.00 96.38 141 LYS A CA 1
ATOM 1134 C C . LYS A 1 141 ? -11.724 15.602 14.287 1.00 96.38 141 LYS A C 1
ATOM 1136 O O . LYS A 1 141 ? -11.989 16.765 13.993 1.00 96.38 141 LYS A O 1
ATOM 1141 N N . ALA A 1 142 ? -10.586 15.258 14.892 1.00 94.50 142 ALA A N 1
ATOM 1142 C CA . ALA A 1 142 ? -9.522 16.207 15.214 1.00 94.50 142 ALA A CA 1
ATOM 1143 C C . ALA A 1 142 ? -8.654 16.538 13.992 1.00 94.50 142 ALA A C 1
ATOM 1145 O O . ALA A 1 142 ? -8.438 17.714 13.708 1.00 94.50 142 ALA A O 1
ATOM 1146 N N . GLU A 1 143 ? -8.208 15.513 13.268 1.00 91.62 143 GLU A N 1
ATOM 1147 C CA . GLU A 1 143 ? -7.294 15.632 12.126 1.00 91.62 143 GLU A CA 1
ATOM 1148 C C . GLU A 1 143 ? -8.030 15.942 10.819 1.00 91.62 143 GLU A C 1
ATOM 1150 O O . GLU A 1 143 ? -7.458 16.532 9.906 1.00 91.62 143 GLU A O 1
ATOM 1155 N N . LEU A 1 144 ? -9.317 15.588 10.725 1.00 92.12 144 LEU A N 1
ATOM 1156 C CA . LEU A 1 144 ? -10.162 15.878 9.566 1.00 92.12 144 LEU A CA 1
ATOM 1157 C C . LEU A 1 144 ? -11.436 16.615 10.012 1.00 92.12 144 LEU A C 1
ATOM 1159 O O . LEU A 1 144 ? -12.519 16.026 10.030 1.00 92.12 144 LEU A O 1
ATOM 1163 N N . PRO A 1 145 ? -11.364 17.924 10.335 1.00 90.81 145 PRO A N 1
ATOM 1164 C CA . PRO A 1 145 ? -12.497 18.681 10.881 1.00 90.81 145 PRO A CA 1
ATOM 1165 C C . PRO A 1 145 ? -13.750 18.727 9.992 1.00 90.81 145 PRO A C 1
ATOM 1167 O O . PRO A 1 145 ? -14.823 19.112 10.467 1.00 90.81 145 PRO A O 1
ATOM 1170 N N . ILE A 1 146 ? -13.637 18.364 8.711 1.00 92.88 146 ILE A N 1
ATOM 1171 C CA . ILE A 1 146 ? -14.765 18.172 7.784 1.00 92.88 146 ILE A CA 1
ATOM 1172 C C . ILE A 1 146 ? -15.686 17.014 8.212 1.00 92.88 146 ILE A C 1
ATOM 1174 O O . ILE A 1 146 ? -16.889 17.053 7.948 1.00 92.88 146 ILE A O 1
ATOM 1178 N N . ILE A 1 147 ? -15.160 16.034 8.954 1.00 96.75 147 ILE A N 1
ATOM 1179 C CA . ILE A 1 147 ? -15.919 14.939 9.561 1.00 96.75 147 ILE A CA 1
ATOM 1180 C C . ILE A 1 147 ? -16.609 15.461 10.824 1.00 96.75 147 ILE A C 1
ATOM 1182 O O . ILE A 1 147 ? -15.974 15.827 11.813 1.00 96.75 147 ILE A O 1
ATOM 1186 N N . LYS A 1 148 ? -17.945 15.504 10.801 1.00 97.19 148 LYS A N 1
ATOM 1187 C CA . LYS A 1 148 ? -18.765 16.003 11.920 1.00 97.19 148 LYS A CA 1
ATOM 1188 C C . LYS A 1 148 ? -19.265 14.885 12.820 1.00 97.19 148 LYS A C 1
ATOM 1190 O O . LYS A 1 148 ? -19.390 15.101 14.025 1.00 97.19 148 LYS A O 1
ATOM 1195 N N . LYS A 1 149 ? -19.535 13.716 12.242 1.00 98.44 149 LYS A N 1
ATOM 1196 C CA . LYS A 1 149 ? -19.899 12.501 12.965 1.00 98.44 149 LYS A CA 1
ATOM 1197 C C . LYS A 1 149 ? -19.011 11.347 12.534 1.00 98.44 149 LYS A C 1
ATOM 1199 O O . LYS A 1 149 ? -18.718 11.236 11.346 1.00 98.44 149 LYS A O 1
ATOM 1204 N N . ALA A 1 150 ? -18.648 10.494 13.481 1.00 98.56 150 ALA A N 1
ATOM 1205 C CA . ALA A 1 150 ? -18.016 9.218 13.185 1.00 98.56 150 ALA A CA 1
ATOM 1206 C C . ALA A 1 150 ? -18.513 8.133 14.149 1.00 98.56 150 ALA A C 1
ATOM 1208 O O . ALA A 1 150 ? -18.768 8.420 15.323 1.00 98.56 150 ALA A O 1
ATOM 1209 N N . GLN A 1 151 ? -18.633 6.908 13.648 1.00 98.75 151 GLN A N 1
ATOM 1210 C CA . GLN A 1 151 ? -18.860 5.700 14.438 1.00 98.75 151 GLN A CA 1
ATOM 1211 C C . GLN A 1 151 ? -17.966 4.571 13.930 1.00 98.75 151 GLN A C 1
ATOM 1213 O O . GLN A 1 151 ? -17.516 4.596 12.783 1.00 98.75 151 GLN A O 1
ATOM 1218 N N . VAL A 1 152 ? -17.695 3.593 14.791 1.00 98.88 152 VAL A N 1
ATOM 1219 C CA . VAL A 1 152 ? -16.835 2.450 14.468 1.00 98.88 152 VAL A CA 1
ATOM 1220 C C . VAL A 1 152 ? -17.520 1.156 14.883 1.00 98.88 152 VAL A C 1
ATOM 1222 O O . VAL A 1 152 ? -18.047 1.048 15.990 1.00 98.88 152 VAL A O 1
ATOM 1225 N N . THR A 1 153 ? -17.472 0.157 14.010 1.00 98.94 153 THR A N 1
ATOM 1226 C CA . THR A 1 153 ? -17.859 -1.220 14.307 1.00 98.94 153 THR A CA 1
ATOM 1227 C C . THR A 1 153 ? -16.656 -2.133 14.116 1.00 98.94 153 THR A C 1
ATOM 1229 O O . THR A 1 153 ? -16.037 -2.139 13.052 1.00 98.94 153 THR A O 1
ATOM 1232 N N . PHE A 1 154 ? -16.336 -2.912 15.145 1.00 98.88 154 PHE A N 1
ATOM 1233 C CA . PHE A 1 154 ? -15.321 -3.955 15.097 1.00 98.88 154 PHE A CA 1
ATOM 1234 C C . PHE A 1 154 ? -15.964 -5.331 14.961 1.00 98.88 154 PHE A C 1
ATOM 1236 O O . PHE A 1 154 ? -16.899 -5.654 15.695 1.00 98.88 154 PHE A O 1
ATOM 1243 N N . TYR A 1 155 ? -15.410 -6.155 14.077 1.00 98.81 155 TYR A N 1
ATOM 1244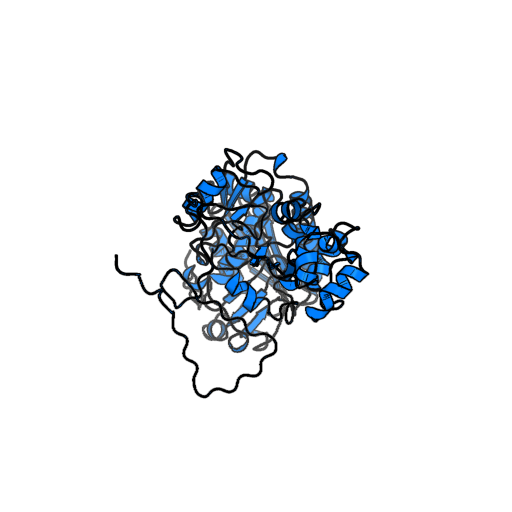 C CA . TYR A 1 155 ? -15.772 -7.562 13.914 1.00 98.81 155 TYR A CA 1
ATOM 1245 C C . TYR A 1 155 ? -14.586 -8.435 14.311 1.00 98.81 155 TYR A C 1
ATOM 1247 O O . TYR A 1 155 ? -13.575 -8.438 13.616 1.00 98.81 155 TYR A O 1
ATOM 1255 N N . THR A 1 156 ? -14.702 -9.164 15.415 1.00 98.69 156 THR A N 1
ATOM 1256 C CA . THR A 1 156 ? -13.695 -10.138 15.882 1.00 98.69 156 THR A CA 1
ATOM 1257 C C . THR A 1 156 ? -14.241 -11.562 15.938 1.00 98.69 156 THR A C 1
ATOM 1259 O O . THR A 1 156 ? -13.499 -12.509 16.194 1.00 98.69 156 THR A O 1
ATOM 1262 N N . ASP A 1 157 ? -15.540 -11.727 15.686 1.00 98.38 157 ASP A N 1
ATOM 1263 C CA . ASP A 1 157 ? -16.190 -13.022 15.536 1.00 98.38 157 ASP A CA 1
ATOM 1264 C C . ASP A 1 157 ? -15.919 -13.607 14.130 1.00 98.38 157 ASP A C 1
ATOM 1266 O O . ASP A 1 157 ? -16.221 -12.945 13.128 1.00 98.38 157 ASP A O 1
ATOM 1270 N N . PRO A 1 158 ? -15.374 -14.836 14.025 1.00 97.00 158 PRO A N 1
ATOM 1271 C CA . PRO A 1 158 ? -15.047 -15.463 12.742 1.00 97.00 158 PRO A CA 1
ATOM 1272 C C . PRO A 1 158 ? -16.233 -15.704 11.800 1.00 97.00 158 PRO A C 1
ATOM 1274 O O . PRO A 1 158 ? -16.036 -15.769 10.589 1.00 97.00 158 PRO A O 1
ATOM 1277 N N . GLU A 1 159 ? -17.454 -15.842 12.318 1.00 97.94 159 GLU A N 1
ATOM 1278 C CA . GLU A 1 159 ? -18.653 -16.059 11.504 1.00 97.94 159 GLU A CA 1
ATOM 1279 C C . GLU A 1 159 ? -19.311 -14.732 11.118 1.00 97.94 159 GLU A C 1
ATOM 1281 O O . GLU A 1 159 ? -19.770 -14.564 9.987 1.00 97.94 159 GLU A O 1
ATOM 1286 N N . LYS A 1 160 ? -19.345 -13.756 12.034 1.00 98.44 160 LYS A N 1
ATOM 1287 C CA . LYS A 1 160 ? -19.979 -12.450 11.777 1.00 98.44 160 LYS A CA 1
ATOM 1288 C C . LYS A 1 160 ? -19.150 -11.533 10.890 1.00 98.44 160 LYS A C 1
ATOM 1290 O O . LYS A 1 160 ? -19.717 -10.609 10.316 1.00 98.44 160 LYS A O 1
ATOM 1295 N N . ILE A 1 161 ? -17.846 -11.773 10.756 1.00 98.44 161 ILE A N 1
ATOM 1296 C CA . ILE A 1 161 ? -16.995 -10.989 9.854 1.00 98.44 161 ILE A CA 1
ATOM 1297 C C . ILE A 1 161 ? -17.243 -11.307 8.371 1.00 98.44 161 ILE A C 1
ATOM 1299 O O . ILE A 1 161 ? -16.928 -10.478 7.524 1.00 98.44 161 ILE A O 1
ATOM 1303 N N . LEU A 1 162 ? -17.817 -12.473 8.048 1.00 98.38 162 LEU A N 1
ATOM 1304 C CA . LEU A 1 162 ? -17.904 -12.979 6.675 1.00 98.38 162 LEU A CA 1
ATOM 1305 C C . LEU A 1 162 ? -18.670 -12.038 5.735 1.00 98.38 162 LEU A C 1
ATOM 1307 O O . LEU A 1 162 ? -18.143 -11.650 4.701 1.00 98.38 162 LEU A O 1
ATOM 1311 N N . GLU A 1 163 ? -19.887 -11.642 6.098 1.00 98.19 163 GLU A N 1
ATOM 1312 C CA . GLU A 1 163 ? -20.723 -10.773 5.257 1.00 98.19 163 GLU A CA 1
ATOM 1313 C C . GLU A 1 163 ? -20.130 -9.354 5.092 1.00 98.19 163 GLU A C 1
ATOM 1315 O O . GLU A 1 163 ? -19.985 -8.905 3.953 1.00 98.19 163 GLU A O 1
ATOM 1320 N N . PRO A 1 164 ? -19.698 -8.657 6.164 1.00 98.44 164 PRO A N 1
ATOM 1321 C CA . PRO A 1 164 ? -18.998 -7.377 6.035 1.00 98.44 164 PRO A CA 1
ATOM 1322 C C . PRO A 1 164 ? -17.696 -7.455 5.228 1.00 98.44 164 PRO A C 1
ATOM 1324 O O . PRO A 1 164 ? -17.351 -6.499 4.535 1.00 98.44 164 PRO A O 1
ATOM 1327 N N . TYR A 1 165 ? -16.976 -8.578 5.308 1.00 98.62 165 TYR A N 1
ATOM 1328 C CA . TYR A 1 165 ? -15.764 -8.811 4.529 1.00 98.62 165 TYR A CA 1
ATOM 1329 C C . TYR A 1 165 ? -16.066 -8.876 3.027 1.00 98.62 165 TYR A C 1
ATOM 1331 O O . TYR A 1 165 ? -15.440 -8.145 2.261 1.00 98.62 165 TYR A O 1
ATOM 1339 N N . GLU A 1 166 ? -17.056 -9.672 2.608 1.00 98.44 166 GLU A N 1
ATOM 1340 C CA . GLU A 1 166 ? -17.466 -9.740 1.195 1.00 98.44 166 GLU A CA 1
ATOM 1341 C C . GLU A 1 166 ? -17.935 -8.371 0.685 1.00 98.44 166 GLU A C 1
ATOM 1343 O O . GLU A 1 166 ? -17.525 -7.920 -0.386 1.00 98.44 166 GLU A O 1
ATOM 1348 N N . PHE A 1 167 ? -18.714 -7.647 1.493 1.00 98.31 167 PHE A N 1
ATOM 1349 C CA . PHE A 1 167 ? -19.123 -6.283 1.169 1.00 98.31 167 PHE A CA 1
ATOM 1350 C C . PHE A 1 167 ? -17.925 -5.345 0.965 1.00 98.31 167 PHE A C 1
ATOM 1352 O O . PHE A 1 167 ? -17.895 -4.569 0.008 1.00 98.31 167 PHE A O 1
ATOM 1359 N N . ALA A 1 168 ? -16.911 -5.423 1.831 1.00 98.50 168 ALA A N 1
ATOM 1360 C CA . ALA A 1 168 ? -15.697 -4.632 1.682 1.00 98.50 168 ALA A CA 1
ATOM 1361 C C . ALA A 1 168 ? -14.950 -4.976 0.382 1.00 98.50 168 ALA A C 1
ATOM 1363 O O . ALA A 1 168 ? -14.558 -4.063 -0.350 1.00 98.50 168 ALA A O 1
ATOM 1364 N N . LEU A 1 169 ? -14.826 -6.265 0.042 1.00 97.75 169 LEU A N 1
ATOM 1365 C CA . LEU A 1 169 ? -14.214 -6.710 -1.214 1.00 97.75 169 LEU A CA 1
ATOM 1366 C C . LEU A 1 169 ? -14.929 -6.150 -2.449 1.00 97.75 169 LEU A C 1
ATOM 1368 O O . LEU A 1 169 ? -14.263 -5.687 -3.379 1.00 97.75 169 LEU A O 1
ATOM 1372 N N . GLU A 1 170 ? -16.263 -6.130 -2.458 1.00 98.00 170 GLU A N 1
ATOM 1373 C CA . GLU A 1 170 ? -17.035 -5.535 -3.555 1.00 98.00 170 GLU A CA 1
ATOM 1374 C C . GLU A 1 170 ? -16.738 -4.042 -3.735 1.00 98.00 170 GLU A C 1
ATOM 1376 O O . GLU A 1 170 ? -16.614 -3.560 -4.867 1.00 98.00 170 GLU A O 1
ATOM 1381 N N . ILE A 1 171 ? -16.606 -3.297 -2.634 1.00 97.75 171 ILE A N 1
ATOM 1382 C CA . ILE A 1 171 ? -16.261 -1.873 -2.675 1.00 97.75 171 ILE A CA 1
ATOM 1383 C C . ILE A 1 171 ? -14.840 -1.676 -3.209 1.00 97.75 171 ILE A C 1
ATOM 1385 O O . ILE A 1 171 ? -14.637 -0.854 -4.107 1.00 97.75 171 ILE A O 1
ATOM 1389 N N . TYR A 1 172 ? -13.860 -2.443 -2.724 1.00 96.56 172 TYR A N 1
ATOM 1390 C CA . TYR A 1 172 ? -12.482 -2.337 -3.213 1.00 96.56 172 TYR A CA 1
ATOM 1391 C C . TYR A 1 172 ? -12.381 -2.668 -4.699 1.00 96.56 172 TYR A C 1
ATOM 1393 O O . TYR A 1 172 ? -11.728 -1.936 -5.439 1.00 96.56 172 TYR A O 1
ATOM 1401 N N . LYS A 1 173 ? -13.086 -3.710 -5.154 1.00 95.25 173 LYS A N 1
ATOM 1402 C CA . LYS A 1 173 ? -13.137 -4.081 -6.569 1.00 95.25 173 LYS A CA 1
ATOM 1403 C C . LYS A 1 173 ? -13.638 -2.921 -7.430 1.00 95.25 173 LYS A C 1
ATOM 1405 O O . LYS A 1 173 ? -12.985 -2.588 -8.414 1.00 95.25 173 LYS A O 1
ATOM 1410 N N . LYS A 1 174 ? -14.726 -2.254 -7.029 1.00 95.81 174 LYS A N 1
ATOM 1411 C CA . LYS A 1 174 ? -15.257 -1.074 -7.739 1.00 95.81 174 LYS A CA 1
ATOM 1412 C C . LYS A 1 174 ? -14.264 0.091 -7.759 1.00 95.81 174 LYS A C 1
ATOM 1414 O O . LYS A 1 174 ? -14.104 0.737 -8.794 1.00 95.81 174 LYS A O 1
ATOM 1419 N N . ARG A 1 175 ? -13.584 0.359 -6.636 1.00 94.81 175 ARG A N 1
ATOM 1420 C CA . ARG A 1 175 ? -12.544 1.403 -6.553 1.00 94.81 175 ARG A CA 1
ATOM 1421 C C . ARG A 1 175 ? -11.379 1.098 -7.499 1.00 94.81 175 ARG A C 1
ATOM 1423 O O . ARG A 1 175 ? -10.951 1.980 -8.241 1.00 94.81 175 ARG A O 1
ATOM 1430 N N . ASP A 1 176 ? -10.920 -0.149 -7.530 1.00 94.44 176 ASP A N 1
ATOM 1431 C CA . ASP A 1 176 ? -9.805 -0.572 -8.377 1.00 94.44 176 ASP A CA 1
ATOM 1432 C C . ASP A 1 176 ? -10.191 -0.600 -9.869 1.00 94.44 176 ASP A C 1
ATOM 1434 O O . ASP A 1 176 ? -9.420 -0.154 -10.715 1.00 94.44 176 ASP A O 1
ATOM 1438 N N . GLU A 1 177 ? -11.401 -1.056 -10.214 1.00 94.56 177 GLU A N 1
ATOM 1439 C CA . GLU A 1 177 ? -11.942 -0.985 -11.583 1.00 94.56 177 GLU A CA 1
ATOM 1440 C C . GLU A 1 177 ? -12.012 0.455 -12.088 1.00 94.56 177 GLU A C 1
ATOM 1442 O O . GLU A 1 177 ? -11.591 0.744 -13.209 1.00 94.56 177 GLU A O 1
ATOM 1447 N N . ARG A 1 178 ? -12.478 1.378 -11.241 1.00 94.44 178 ARG A N 1
ATOM 1448 C CA . ARG A 1 178 ? -12.488 2.803 -11.563 1.00 94.44 178 ARG A CA 1
ATOM 1449 C C . ARG A 1 178 ? -11.073 3.337 -11.769 1.00 94.44 178 ARG A C 1
ATOM 1451 O O . ARG A 1 178 ? -10.851 4.049 -12.746 1.00 94.44 178 ARG A O 1
ATOM 1458 N N . ALA A 1 179 ? -10.122 2.993 -10.899 1.00 93.50 179 ALA A N 1
ATOM 1459 C CA . ALA A 1 179 ? -8.737 3.451 -11.016 1.00 93.50 179 ALA A CA 1
ATOM 1460 C C . ALA A 1 179 ? -8.088 3.036 -12.348 1.00 93.50 179 ALA A C 1
ATOM 1462 O O . ALA A 1 179 ? -7.334 3.818 -12.915 1.00 93.50 179 ALA A O 1
ATOM 1463 N N . ARG A 1 180 ? -8.439 1.861 -12.887 1.00 94.25 180 ARG A N 1
ATOM 1464 C CA . ARG A 1 180 ? -7.935 1.362 -14.180 1.00 94.25 180 ARG A CA 1
ATOM 1465 C C . ARG A 1 180 ? -8.588 1.993 -15.416 1.00 94.25 180 ARG A C 1
ATOM 1467 O O . ARG A 1 180 ? -8.127 1.754 -16.525 1.00 94.25 180 ARG A O 1
ATOM 1474 N N . SER A 1 181 ? -9.662 2.766 -15.257 1.00 94.81 181 SER A N 1
ATOM 1475 C CA . SER A 1 181 ? -10.428 3.321 -16.389 1.00 94.81 181 SER A CA 1
ATOM 1476 C C . SER A 1 181 ? -9.813 4.567 -17.038 1.00 94.81 181 SER A C 1
ATOM 1478 O O . SER A 1 181 ? -10.370 5.085 -18.003 1.00 94.81 181 SER A O 1
ATOM 1480 N N . ILE A 1 182 ? -8.697 5.064 -16.504 1.00 96.44 182 ILE A N 1
ATOM 1481 C CA . ILE A 1 182 ? -8.059 6.316 -16.911 1.00 96.44 182 ILE A CA 1
ATOM 1482 C C . ILE A 1 182 ? -6.542 6.132 -16.997 1.00 96.44 182 ILE A C 1
ATOM 1484 O O . ILE A 1 182 ? -5.963 5.372 -16.220 1.00 96.44 182 ILE A O 1
ATOM 1488 N N . ASN A 1 183 ? -5.902 6.828 -17.934 1.00 97.38 183 ASN A N 1
ATOM 1489 C CA . ASN A 1 183 ? -4.462 6.787 -18.168 1.00 97.38 183 ASN A CA 1
ATOM 1490 C C . ASN A 1 183 ? -3.831 8.167 -18.004 1.00 97.38 183 ASN A C 1
ATOM 1492 O O . ASN A 1 183 ? -4.513 9.190 -17.962 1.00 97.38 183 ASN A O 1
ATOM 1496 N N . ASP A 1 184 ? -2.505 8.200 -17.921 1.00 97.81 184 ASP A N 1
ATOM 1497 C CA . ASP A 1 184 ? -1.767 9.450 -17.745 1.00 97.81 184 ASP A CA 1
ATOM 1498 C C . ASP A 1 184 ? -2.001 10.433 -18.894 1.00 97.81 184 ASP A C 1
ATOM 1500 O O . ASP A 1 184 ? -2.065 11.635 -18.667 1.00 97.81 184 ASP A O 1
ATOM 1504 N N . ASP A 1 185 ? -2.155 9.920 -20.119 1.00 96.00 185 ASP A N 1
ATOM 1505 C CA . ASP A 1 185 ? -2.404 10.728 -21.318 1.00 96.00 185 ASP A CA 1
ATOM 1506 C C . ASP A 1 185 ? -3.821 11.350 -21.331 1.00 96.00 185 ASP A C 1
ATOM 1508 O O . ASP A 1 185 ? -4.080 12.263 -22.115 1.00 96.00 185 ASP A O 1
ATOM 1512 N N . ASP A 1 186 ? -4.722 10.900 -20.448 1.00 97.19 186 ASP A N 1
ATOM 1513 C CA . ASP A 1 186 ? -6.092 11.414 -20.316 1.00 97.19 186 ASP A CA 1
ATOM 1514 C C . ASP A 1 186 ? -6.196 12.598 -19.332 1.00 97.19 186 ASP A C 1
ATOM 1516 O O . ASP A 1 186 ? -7.277 13.172 -19.161 1.00 97.19 186 ASP A O 1
ATOM 1520 N N . VAL A 1 187 ? -5.102 12.959 -18.647 1.00 97.44 187 VAL A N 1
ATOM 1521 C CA . VAL A 1 187 ? -5.097 13.968 -17.576 1.00 97.44 187 VAL A CA 1
ATOM 1522 C C . VAL A 1 187 ? -3.989 15.007 -17.757 1.00 97.44 187 VAL A C 1
ATOM 1524 O O . VAL A 1 187 ? -2.938 14.752 -18.332 1.00 97.44 187 VAL A O 1
ATOM 1527 N N . ASP A 1 188 ? -4.209 16.200 -17.211 1.00 96.88 188 ASP A N 1
ATOM 1528 C CA . ASP A 1 188 ? -3.261 17.323 -17.219 1.00 96.88 188 ASP A CA 1
ATOM 1529 C C . ASP A 1 188 ? -2.618 17.582 -15.843 1.00 96.88 188 ASP A C 1
ATOM 1531 O O . ASP A 1 188 ? -1.807 18.497 -15.679 1.00 96.88 188 ASP A O 1
ATOM 1535 N N . MET A 1 189 ? -2.982 16.776 -14.844 1.00 98.06 189 MET A N 1
ATOM 1536 C CA . MET A 1 189 ? -2.604 16.959 -13.450 1.00 98.06 189 MET A CA 1
ATOM 1537 C C . MET A 1 189 ? -2.246 15.624 -12.805 1.00 98.06 189 MET A C 1
ATOM 1539 O O . MET A 1 189 ? -3.010 14.660 -12.879 1.00 98.06 189 MET A O 1
ATOM 1543 N N . PHE A 1 190 ? -1.124 15.594 -12.091 1.00 98.50 190 PHE A N 1
ATOM 1544 C CA . PHE A 1 190 ? -0.777 14.509 -11.176 1.00 98.50 190 PHE A CA 1
ATOM 1545 C C . PHE A 1 190 ? -0.879 14.983 -9.731 1.00 98.50 190 PHE A C 1
ATOM 1547 O O . PHE A 1 190 ? -1.166 16.152 -9.457 1.00 98.50 190 PHE A O 1
ATOM 1554 N N . TYR A 1 191 ? -0.657 14.073 -8.787 1.00 98.62 191 TYR A N 1
ATOM 1555 C CA . TYR A 1 191 ? -0.775 14.387 -7.370 1.00 98.62 191 TYR A CA 1
ATOM 1556 C C . TYR A 1 191 ? 0.434 13.911 -6.582 1.00 98.62 191 TYR A C 1
ATOM 1558 O O . TYR A 1 191 ? 0.997 12.854 -6.838 1.00 98.62 191 TYR A O 1
ATOM 1566 N N . GLY A 1 192 ? 0.840 14.715 -5.610 1.00 98.00 192 GLY A N 1
ATOM 1567 C CA . GLY A 1 192 ? 1.867 14.378 -4.642 1.00 98.00 192 GLY A CA 1
ATOM 1568 C C . GLY A 1 192 ? 1.237 13.877 -3.349 1.00 98.00 192 GLY A C 1
ATOM 1569 O O . GLY A 1 192 ? 0.159 14.338 -2.976 1.00 98.00 192 GLY A O 1
ATOM 1570 N N . CYS A 1 193 ? 1.915 12.977 -2.641 1.00 97.75 193 CYS A N 1
ATOM 1571 C CA . CYS A 1 193 ? 1.538 12.575 -1.287 1.00 97.75 193 CYS A CA 1
ATOM 1572 C C . CYS A 1 193 ? 2.760 12.540 -0.358 1.00 97.75 193 CYS A C 1
ATOM 1574 O O . CYS A 1 193 ? 3.785 11.939 -0.684 1.00 97.75 193 CYS A O 1
ATOM 1576 N N . VAL A 1 194 ? 2.639 13.185 0.807 1.00 96.06 194 VAL A N 1
ATOM 1577 C CA . VAL A 1 194 ? 3.688 13.272 1.845 1.00 96.06 194 VAL A CA 1
ATOM 1578 C C . VAL A 1 194 ? 3.248 12.719 3.203 1.00 96.06 194 VAL A C 1
ATOM 1580 O O . VAL A 1 194 ? 3.904 12.980 4.206 1.00 96.06 194 VAL A O 1
ATOM 1583 N N . LEU A 1 195 ? 2.163 11.936 3.252 1.00 91.94 195 LEU A N 1
ATOM 1584 C CA . LEU A 1 195 ? 1.665 11.333 4.500 1.00 91.94 195 LEU A CA 1
ATOM 1585 C C . LEU A 1 195 ? 2.773 10.591 5.260 1.00 91.94 195 LEU A C 1
ATOM 1587 O O . LEU A 1 195 ? 2.966 10.788 6.450 1.00 91.94 195 LEU A O 1
ATOM 1591 N N . CYS A 1 196 ? 3.581 9.810 4.545 1.00 92.38 196 CYS A N 1
ATOM 1592 C CA . CYS A 1 196 ? 4.595 8.959 5.161 1.00 92.38 196 CYS A CA 1
ATOM 1593 C C . CYS A 1 196 ? 5.917 9.671 5.503 1.00 92.38 196 CYS A C 1
ATOM 1595 O O . CYS A 1 196 ? 6.897 8.986 5.804 1.00 92.38 196 CYS A O 1
ATOM 1597 N N . GLN A 1 197 ? 5.984 11.009 5.450 1.00 92.62 197 GLN A N 1
ATOM 1598 C CA . GLN A 1 197 ? 7.201 11.750 5.817 1.00 92.62 197 GLN A CA 1
ATOM 1599 C C . GLN A 1 197 ? 7.521 11.700 7.313 1.00 92.62 197 GLN A C 1
ATOM 1601 O O . GLN A 1 197 ? 8.671 11.910 7.692 1.00 92.62 197 GLN A O 1
ATOM 1606 N N . SER A 1 198 ? 6.549 11.356 8.157 1.00 85.38 198 SER A N 1
ATOM 1607 C CA . SER A 1 198 ? 6.785 11.023 9.565 1.00 85.38 198 SER A CA 1
ATOM 1608 C C . SER A 1 198 ? 7.741 9.834 9.736 1.00 85.38 198 SER A C 1
ATOM 1610 O O . SER A 1 198 ? 8.551 9.821 10.660 1.00 85.38 198 SER A O 1
ATOM 1612 N N . PHE A 1 199 ? 7.686 8.862 8.819 1.00 83.44 199 PHE A N 1
ATOM 1613 C CA . PHE A 1 199 ? 8.544 7.676 8.808 1.00 83.44 199 PHE A CA 1
ATOM 1614 C C . PHE A 1 199 ? 9.772 7.830 7.899 1.00 83.44 199 PHE A C 1
ATOM 1616 O O . PHE A 1 199 ? 10.869 7.403 8.254 1.00 83.44 199 PHE A O 1
ATOM 1623 N N . ALA A 1 200 ? 9.595 8.420 6.715 1.00 92.06 200 ALA A N 1
ATOM 1624 C CA . ALA A 1 200 ? 10.642 8.607 5.714 1.00 92.06 200 ALA A CA 1
ATOM 1625 C C . ALA A 1 200 ? 10.679 10.081 5.269 1.00 92.06 200 ALA A C 1
ATOM 1627 O O . ALA A 1 200 ? 10.036 10.428 4.277 1.00 92.06 200 ALA A O 1
ATOM 1628 N N . PRO A 1 201 ? 11.421 10.958 5.973 1.00 92.88 201 PRO A N 1
ATOM 1629 C CA . PRO A 1 201 ? 11.359 12.410 5.768 1.00 92.88 201 PRO A CA 1
ATOM 1630 C C . PRO A 1 201 ? 11.689 12.880 4.348 1.00 92.88 201 PRO A C 1
ATOM 1632 O O . PRO A 1 201 ? 11.191 13.909 3.904 1.00 92.88 201 PRO A O 1
ATOM 1635 N N . THR A 1 202 ? 12.512 12.121 3.623 1.00 95.75 202 THR A N 1
ATOM 1636 C CA . THR A 1 202 ? 12.943 12.435 2.254 1.00 95.75 202 THR A CA 1
ATOM 1637 C C . THR A 1 202 ? 12.044 11.813 1.181 1.00 95.75 202 THR A C 1
ATOM 1639 O O . THR A 1 202 ? 12.273 12.014 -0.008 1.00 95.75 202 THR A O 1
ATOM 1642 N N . HIS A 1 203 ? 11.013 11.060 1.571 1.00 97.06 203 HIS A N 1
ATOM 1643 C CA . HIS A 1 203 ? 10.082 10.427 0.643 1.00 97.06 203 HIS A CA 1
ATOM 1644 C C . HIS A 1 203 ? 8.942 11.372 0.245 1.00 97.06 203 HIS A C 1
ATOM 1646 O O . HIS A 1 203 ? 8.380 12.082 1.080 1.00 97.06 203 HIS A O 1
ATOM 1652 N N . ALA A 1 204 ? 8.522 11.300 -1.015 1.00 97.31 204 ALA A N 1
ATOM 1653 C CA . ALA A 1 204 ? 7.195 11.721 -1.443 1.00 97.31 204 ALA A CA 1
ATOM 1654 C C . ALA A 1 204 ? 6.717 10.813 -2.579 1.00 97.31 204 ALA A C 1
ATOM 1656 O O . ALA A 1 204 ? 7.507 10.422 -3.436 1.00 97.31 204 ALA A O 1
ATOM 1657 N N . CYS A 1 205 ? 5.428 10.479 -2.576 1.00 97.75 205 CYS A N 1
ATOM 1658 C CA . CYS A 1 205 ? 4.771 9.791 -3.682 1.00 97.75 205 CYS A CA 1
ATOM 1659 C C . CYS A 1 205 ? 4.393 10.785 -4.777 1.00 97.75 205 CYS A C 1
ATOM 1661 O O . CYS A 1 205 ? 3.838 11.838 -4.470 1.00 97.75 205 CYS A O 1
ATOM 1663 N N . CYS A 1 206 ? 4.607 10.412 -6.034 1.00 98.19 206 CYS A N 1
ATOM 1664 C CA . CYS A 1 206 ? 3.902 10.960 -7.182 1.00 98.19 206 CYS A CA 1
ATOM 1665 C C . CYS A 1 206 ? 2.883 9.919 -7.663 1.00 98.19 206 CYS A C 1
ATOM 1667 O O . CYS A 1 206 ? 3.231 8.768 -7.917 1.00 98.19 206 CYS A O 1
ATOM 1669 N N . ILE A 1 207 ? 1.619 10.324 -7.711 1.00 98.44 207 ILE A N 1
ATOM 1670 C CA . ILE A 1 207 ? 0.463 9.490 -8.016 1.00 98.44 207 ILE A CA 1
ATOM 1671 C C . ILE A 1 207 ? -0.095 9.948 -9.359 1.00 98.44 207 ILE A C 1
ATOM 1673 O O . ILE A 1 207 ? -0.512 11.104 -9.515 1.00 98.44 207 ILE A O 1
ATOM 1677 N N . THR A 1 208 ? -0.131 9.018 -10.304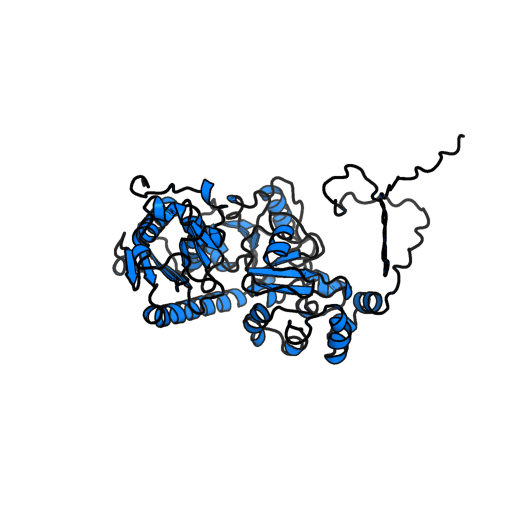 1.00 98.50 208 THR A N 1
ATOM 1678 C CA . THR A 1 208 ? -0.693 9.200 -11.643 1.00 98.50 208 THR A CA 1
ATOM 1679 C C . THR A 1 208 ? -1.801 8.169 -11.874 1.00 98.50 208 THR A C 1
ATOM 1681 O O . THR A 1 208 ? -1.907 7.208 -11.102 1.00 98.50 208 THR A O 1
ATOM 1684 N N . PRO A 1 209 ? -2.651 8.336 -12.901 1.00 98.06 209 PRO A N 1
ATOM 1685 C CA . PRO A 1 209 ? -3.584 7.293 -13.321 1.00 98.06 209 PRO A CA 1
ATOM 1686 C C . PRO A 1 209 ? -2.938 5.909 -13.469 1.00 98.06 209 PRO A C 1
ATOM 1688 O O . PRO A 1 209 ? -3.470 4.923 -12.962 1.00 98.06 209 PRO A O 1
ATOM 1691 N N . ASN A 1 210 ? -1.754 5.834 -14.086 1.00 97.88 210 ASN A N 1
ATOM 1692 C CA . ASN A 1 210 ? -1.058 4.571 -14.316 1.00 97.88 210 ASN A CA 1
ATOM 1693 C C . ASN A 1 210 ? -0.057 4.184 -13.208 1.00 97.88 210 ASN A C 1
ATOM 1695 O O . ASN A 1 210 ? 0.552 3.115 -13.292 1.00 97.88 210 ASN A O 1
ATOM 1699 N N . ARG A 1 211 ? 0.106 4.987 -12.148 1.00 97.75 211 ARG A N 1
ATOM 1700 C CA . ARG A 1 211 ? 0.933 4.661 -10.974 1.00 97.75 211 ARG A CA 1
ATOM 1701 C C . ARG A 1 211 ? 0.227 5.077 -9.686 1.00 97.75 211 ARG A C 1
ATOM 1703 O O . ARG A 1 211 ? 0.402 6.183 -9.171 1.00 97.75 211 ARG A O 1
ATOM 1710 N N . MET A 1 212 ? -0.561 4.147 -9.145 1.00 96.00 212 MET A N 1
ATOM 1711 C CA . MET A 1 212 ? -1.170 4.266 -7.817 1.00 96.00 212 MET A CA 1
ATOM 1712 C C . MET A 1 212 ? -0.087 4.418 -6.738 1.00 96.00 212 MET A C 1
ATOM 1714 O O . MET A 1 212 ? 1.017 3.887 -6.882 1.00 96.00 212 MET A O 1
ATOM 1718 N N . SER A 1 213 ? -0.410 5.086 -5.623 1.00 96.88 213 SER A N 1
ATOM 1719 C CA . SER A 1 213 ? 0.495 5.169 -4.471 1.00 96.88 213 SER A CA 1
ATOM 1720 C C . SER A 1 213 ? 1.012 3.783 -4.079 1.00 96.88 213 SER A C 1
ATOM 1722 O O . SER A 1 213 ? 0.228 2.834 -4.042 1.00 96.88 213 SER A O 1
ATOM 1724 N N . LEU A 1 214 ? 2.288 3.672 -3.712 1.00 96.19 214 LEU A N 1
ATOM 1725 C CA . LEU A 1 214 ? 2.926 2.391 -3.380 1.00 96.19 214 LEU A CA 1
ATOM 1726 C C . LEU A 1 214 ? 2.229 1.597 -2.258 1.00 96.19 214 LEU A C 1
ATOM 1728 O O . LEU A 1 214 ? 2.333 0.377 -2.234 1.00 96.19 214 LEU A O 1
ATOM 1732 N N . CYS A 1 215 ? 1.477 2.249 -1.363 1.00 94.19 215 CYS A N 1
ATOM 1733 C CA . CYS A 1 215 ? 0.688 1.559 -0.337 1.00 94.19 215 CYS A CA 1
ATOM 1734 C C . CYS A 1 215 ? -0.599 0.892 -0.847 1.00 94.19 215 CYS A C 1
ATOM 1736 O O . CYS A 1 215 ? -1.280 0.245 -0.061 1.00 94.19 215 CYS A O 1
ATOM 1738 N N . GLY A 1 216 ? -0.975 1.094 -2.115 1.00 94.06 216 GLY A N 1
ATOM 1739 C CA . GLY A 1 216 ? -2.197 0.543 -2.715 1.00 94.06 216 GLY A CA 1
ATOM 1740 C C . GLY A 1 216 ? -3.505 1.210 -2.276 1.00 94.06 216 GLY A C 1
ATOM 1741 O O . GLY A 1 216 ? -4.576 0.820 -2.733 1.00 94.06 216 GLY A O 1
ATOM 1742 N N . SER A 1 217 ? -3.450 2.220 -1.402 1.00 91.81 217 SER A N 1
ATOM 1743 C CA . SER A 1 217 ? -4.658 2.801 -0.799 1.00 91.81 217 SER A CA 1
ATOM 1744 C C . SER A 1 217 ? -5.142 4.096 -1.450 1.00 91.81 217 SER A C 1
ATOM 1746 O O . SER A 1 217 ? -6.283 4.475 -1.217 1.00 91.81 217 SER A O 1
ATOM 1748 N N . ILE A 1 218 ? -4.297 4.805 -2.207 1.00 95.31 218 ILE A N 1
ATOM 1749 C CA . ILE A 1 218 ? -4.630 6.120 -2.775 1.00 95.31 218 ILE A CA 1
ATOM 1750 C C . ILE A 1 218 ? -4.443 6.074 -4.294 1.00 95.31 218 ILE A C 1
ATOM 1752 O O . ILE A 1 218 ? -3.317 6.052 -4.804 1.00 95.31 218 ILE A O 1
ATOM 1756 N N . SER A 1 219 ? -5.561 6.079 -5.015 1.00 97.00 219 SER A N 1
ATOM 1757 C CA . SER A 1 219 ? -5.607 6.256 -6.466 1.00 97.00 219 SER A CA 1
ATOM 1758 C C . SER A 1 219 ? -5.470 7.729 -6.864 1.00 97.00 219 SER A C 1
ATOM 1760 O O . SER A 1 219 ? -5.526 8.641 -6.035 1.00 97.00 219 SER A O 1
ATOM 1762 N N . TRP A 1 220 ? -5.349 7.978 -8.168 1.00 97.81 220 TRP A N 1
ATOM 1763 C CA . TRP A 1 220 ? -5.397 9.333 -8.713 1.00 97.81 220 TRP A CA 1
ATOM 1764 C C . TRP A 1 220 ? -6.718 10.058 -8.394 1.00 97.81 220 TRP A C 1
ATOM 1766 O O . TRP A 1 220 ? -6.700 11.244 -8.063 1.00 97.81 220 TRP A O 1
ATOM 1776 N N . PHE A 1 221 ? -7.860 9.356 -8.425 1.00 96.50 221 PHE A N 1
ATOM 1777 C CA . PHE A 1 221 ? -9.164 9.944 -8.090 1.00 96.50 221 PHE A CA 1
ATOM 1778 C C . PHE A 1 221 ? -9.230 10.384 -6.627 1.00 96.50 221 PHE A C 1
ATOM 1780 O O . PHE A 1 221 ? -9.679 11.498 -6.349 1.00 96.50 221 PHE A O 1
ATOM 1787 N N . ASP A 1 222 ? -8.722 9.546 -5.722 1.00 95.62 222 ASP A N 1
ATOM 1788 C CA . ASP A 1 222 ? -8.683 9.829 -4.285 1.00 95.62 222 ASP A CA 1
ATOM 1789 C C . ASP A 1 222 ? -7.777 11.033 -4.003 1.00 95.62 222 ASP A C 1
ATOM 1791 O O . ASP A 1 222 ? -8.140 11.952 -3.267 1.00 95.62 222 ASP A O 1
ATOM 1795 N N . ALA A 1 223 ? -6.606 11.073 -4.649 1.00 96.81 223 ALA A N 1
ATOM 1796 C CA . ALA A 1 223 ? -5.661 12.172 -4.509 1.00 96.81 223 ALA A CA 1
ATOM 1797 C C . ALA A 1 223 ? -6.222 13.497 -5.042 1.00 96.81 223 ALA A C 1
ATOM 1799 O O . ALA A 1 223 ? -6.074 14.536 -4.394 1.00 96.81 223 ALA A O 1
ATOM 1800 N N . ARG A 1 224 ? -6.940 13.455 -6.170 1.00 96.44 224 ARG A N 1
ATOM 1801 C CA . ARG A 1 224 ? -7.671 14.603 -6.715 1.00 96.44 224 ARG A CA 1
ATOM 1802 C C . ARG A 1 224 ? -8.740 15.108 -5.757 1.00 96.44 224 ARG A C 1
ATOM 1804 O O . ARG A 1 224 ? -8.821 16.315 -5.523 1.00 96.44 224 ARG A O 1
ATOM 1811 N N . ALA A 1 225 ? -9.565 14.209 -5.227 1.00 94.38 225 ALA A N 1
ATOM 1812 C CA . ALA A 1 225 ? -10.625 14.570 -4.294 1.00 94.38 225 ALA A CA 1
ATOM 1813 C C . ALA A 1 225 ? -10.039 15.194 -3.017 1.00 94.38 225 ALA A C 1
ATOM 1815 O O . ALA A 1 225 ? -10.466 16.280 -2.619 1.00 94.38 225 ALA A O 1
ATOM 1816 N N . ALA A 1 226 ? -8.998 14.578 -2.446 1.00 93.81 226 ALA A N 1
ATOM 1817 C CA . ALA A 1 226 ? -8.292 15.092 -1.276 1.00 93.81 226 ALA A CA 1
ATOM 1818 C C . ALA A 1 226 ? -7.698 16.486 -1.516 1.00 93.81 226 ALA A C 1
ATOM 1820 O O . ALA A 1 226 ? -7.955 17.400 -0.736 1.00 93.81 226 ALA A O 1
ATOM 1821 N N . ALA A 1 227 ? -6.962 16.674 -2.616 1.00 95.19 227 ALA A N 1
ATOM 1822 C CA . ALA A 1 227 ? -6.320 17.948 -2.941 1.00 95.19 227 ALA A CA 1
ATOM 1823 C C . ALA A 1 227 ? -7.329 19.070 -3.239 1.00 95.19 227 ALA A C 1
ATOM 1825 O O . ALA A 1 227 ? -7.010 20.245 -3.068 1.00 95.19 227 ALA A O 1
ATOM 1826 N N . ARG A 1 228 ? -8.546 18.734 -3.688 1.00 92.62 228 ARG A N 1
ATOM 1827 C CA . ARG A 1 228 ? -9.631 19.707 -3.882 1.00 92.62 228 ARG A CA 1
ATOM 1828 C C . ARG A 1 228 ? -10.222 20.167 -2.549 1.00 92.62 228 ARG A C 1
ATOM 1830 O O . ARG A 1 228 ? -10.529 21.346 -2.406 1.00 92.62 228 ARG A O 1
ATOM 1837 N N . VAL A 1 229 ? -10.402 19.241 -1.608 1.00 90.06 229 VAL A N 1
ATOM 1838 C CA . VAL A 1 229 ? -11.009 19.515 -0.295 1.00 90.06 229 VAL A CA 1
ATOM 1839 C C . VAL A 1 229 ? -10.023 20.209 0.642 1.00 90.06 229 VAL A C 1
ATOM 1841 O O . VAL A 1 229 ? -10.384 21.185 1.294 1.00 90.06 229 VAL A O 1
ATOM 1844 N N . ASP A 1 230 ? -8.771 19.755 0.671 1.00 89.56 230 ASP A N 1
ATOM 1845 C CA . ASP A 1 230 ? -7.693 20.374 1.442 1.00 89.56 230 ASP A CA 1
ATOM 1846 C C . ASP A 1 230 ? -6.431 20.570 0.579 1.00 89.56 230 ASP A C 1
ATOM 1848 O O . ASP A 1 230 ? -5.502 19.761 0.622 1.00 89.56 230 ASP A O 1
ATOM 1852 N N . PRO A 1 231 ? -6.345 21.677 -0.186 1.00 89.00 231 PRO A N 1
ATOM 1853 C CA . PRO A 1 231 ? -5.199 21.957 -1.056 1.00 89.00 231 PRO A CA 1
ATOM 1854 C C . PRO A 1 231 ? -3.863 22.146 -0.325 1.00 89.00 231 PRO A C 1
ATOM 1856 O O . PRO A 1 231 ? -2.806 22.147 -0.960 1.00 89.00 231 PRO A O 1
ATOM 1859 N N . LYS A 1 232 ? -3.894 22.382 0.994 1.00 89.75 232 LYS A N 1
ATOM 1860 C CA . LYS A 1 232 ? -2.698 22.529 1.839 1.00 89.75 232 LYS A CA 1
ATOM 1861 C C . LYS A 1 232 ? -2.371 21.251 2.607 1.00 89.75 232 LYS A C 1
ATOM 1863 O O . LYS A 1 232 ? -1.379 21.233 3.338 1.00 89.75 232 LYS A O 1
ATOM 1868 N N . GLY A 1 233 ? -3.188 20.220 2.432 1.00 91.56 233 GLY A N 1
ATOM 1869 C CA . GLY A 1 233 ? -3.028 18.930 3.058 1.00 91.56 233 GLY A CA 1
ATOM 1870 C C . GLY A 1 233 ? -1.845 18.134 2.501 1.00 91.56 233 GLY A C 1
ATOM 1871 O O . GLY A 1 233 ? -1.081 18.591 1.642 1.00 91.56 233 GLY A O 1
ATOM 1872 N N . PRO A 1 234 ? -1.680 16.901 2.995 1.00 93.38 234 PRO A N 1
ATOM 1873 C CA . PRO A 1 234 ? -0.580 16.032 2.598 1.00 93.38 234 PRO A CA 1
ATOM 1874 C C . PRO A 1 234 ? -0.741 15.452 1.187 1.00 93.38 234 PRO A C 1
ATOM 1876 O O . PRO A 1 234 ? 0.243 14.950 0.647 1.00 93.38 234 PRO A O 1
ATOM 1879 N N . LEU A 1 235 ? -1.938 15.532 0.592 1.00 96.50 235 LEU A N 1
ATOM 1880 C CA . LEU A 1 235 ? -2.186 15.249 -0.821 1.00 96.50 235 LEU A CA 1
ATOM 1881 C C . LEU A 1 235 ? -2.395 16.569 -1.561 1.00 96.50 235 LEU A C 1
ATOM 1883 O O . LEU A 1 235 ? -3.244 17.366 -1.172 1.00 96.50 235 LEU A O 1
ATOM 1887 N N . PHE A 1 236 ? -1.624 16.810 -2.616 1.00 97.56 236 PHE A N 1
ATOM 1888 C CA . PHE A 1 236 ? -1.613 18.103 -3.302 1.00 97.56 236 PHE A CA 1
ATOM 1889 C C . PHE A 1 236 ? -1.410 17.944 -4.807 1.00 97.56 236 PHE A C 1
ATOM 1891 O O . PHE A 1 236 ? -0.814 16.974 -5.267 1.00 97.56 236 PHE A O 1
ATOM 1898 N N . ALA A 1 237 ? -1.905 18.911 -5.577 1.00 98.12 237 ALA A N 1
ATOM 1899 C CA . ALA A 1 237 ? -1.769 18.925 -7.028 1.00 98.12 237 ALA A CA 1
ATOM 1900 C C . ALA A 1 237 ? -0.312 19.157 -7.465 1.00 98.12 237 ALA A C 1
ATOM 1902 O O . ALA A 1 237 ? 0.406 19.972 -6.876 1.00 98.12 237 ALA A O 1
ATOM 1903 N N . VAL A 1 238 ? 0.104 18.453 -8.515 1.00 98.19 238 VAL A N 1
ATOM 1904 C CA . VAL A 1 238 ? 1.431 18.532 -9.133 1.00 98.19 238 VAL A CA 1
ATOM 1905 C C . VAL A 1 238 ? 1.236 18.705 -10.639 1.00 98.19 238 VAL A C 1
ATOM 1907 O O . VAL A 1 238 ? 1.001 17.721 -11.344 1.00 98.19 238 VAL A O 1
ATOM 1910 N N . PRO A 1 239 ? 1.318 19.946 -11.151 1.00 97.88 239 PRO A N 1
ATOM 1911 C CA . PRO A 1 239 ? 1.340 20.185 -12.587 1.00 97.88 239 PRO A CA 1
ATOM 1912 C C . PRO A 1 239 ? 2.581 19.508 -13.188 1.00 97.88 239 PRO A C 1
ATOM 1914 O O . PRO A 1 239 ? 3.686 19.819 -12.737 1.00 97.88 239 PRO A O 1
ATOM 1917 N N . PRO A 1 240 ? 2.451 18.613 -14.186 1.00 96.19 240 PRO A N 1
ATOM 1918 C CA . PRO A 1 240 ? 3.607 17.905 -14.740 1.00 96.19 240 PRO A CA 1
ATOM 1919 C C . PRO A 1 240 ? 4.624 18.856 -15.395 1.00 96.19 240 PRO A C 1
ATOM 1921 O O . PRO A 1 240 ? 5.830 18.667 -15.266 1.00 96.19 240 PRO A O 1
ATOM 1924 N N . GLY A 1 241 ? 4.161 19.930 -16.042 1.00 96.12 241 GLY A N 1
ATOM 1925 C CA . GLY A 1 241 ? 5.033 20.884 -16.734 1.00 96.12 241 GLY A CA 1
ATOM 1926 C C . GLY A 1 241 ? 5.650 20.292 -18.006 1.00 96.12 241 GLY A C 1
ATOM 1927 O O . GLY A 1 241 ? 4.996 19.541 -18.726 1.00 96.12 241 GLY A O 1
ATOM 1928 N N . THR A 1 242 ? 6.900 20.653 -18.306 1.00 97.88 242 THR A N 1
ATOM 1929 C CA . THR A 1 242 ? 7.616 20.146 -19.488 1.00 97.88 242 THR A CA 1
ATOM 1930 C C . THR A 1 242 ? 7.887 18.649 -19.361 1.00 97.88 242 THR A C 1
ATOM 1932 O O . THR A 1 242 ? 8.460 18.206 -18.364 1.00 97.88 242 THR A O 1
ATOM 1935 N N . VAL A 1 243 ? 7.526 17.886 -20.394 1.00 98.12 243 VAL A N 1
ATOM 1936 C CA . VAL A 1 243 ? 7.898 16.471 -20.529 1.00 98.12 243 VAL A CA 1
ATOM 1937 C C . VAL A 1 243 ? 9.373 16.391 -20.919 1.00 98.12 243 VAL A C 1
ATOM 1939 O O . VAL A 1 243 ? 9.758 16.949 -21.945 1.00 98.12 243 VAL A O 1
ATOM 1942 N N . ILE A 1 244 ? 10.189 15.723 -20.103 1.00 98.38 244 ILE A N 1
ATOM 1943 C CA . ILE A 1 244 ? 11.622 15.519 -20.366 1.00 98.38 244 ILE A CA 1
ATOM 1944 C C . ILE A 1 244 ? 11.820 14.171 -21.058 1.00 98.38 244 ILE A C 1
ATOM 1946 O O . ILE A 1 244 ? 12.446 14.103 -22.113 1.00 98.38 244 ILE A O 1
ATOM 1950 N N . ASN A 1 245 ? 11.214 13.117 -20.508 1.00 98.06 245 ASN A N 1
ATOM 1951 C CA . ASN A 1 245 ? 11.211 11.783 -21.093 1.00 98.06 245 ASN A CA 1
ATOM 1952 C C . ASN A 1 245 ? 9.851 11.114 -20.838 1.00 98.06 245 ASN A C 1
ATOM 1954 O O . ASN A 1 245 ? 9.511 10.775 -19.705 1.00 98.06 245 ASN A O 1
ATOM 1958 N N . LYS A 1 246 ? 9.057 10.927 -21.901 1.00 95.94 246 LYS A N 1
ATOM 1959 C CA . LYS A 1 246 ? 7.700 10.365 -21.798 1.00 95.94 246 LYS A CA 1
ATOM 1960 C C . LYS A 1 246 ? 7.701 8.879 -21.411 1.00 95.94 246 LYS A C 1
ATOM 1962 O O . LYS A 1 246 ? 6.788 8.438 -20.716 1.00 95.94 246 LYS A O 1
ATOM 1967 N N . GLU A 1 247 ? 8.699 8.114 -21.842 1.00 96.19 247 GLU A N 1
ATOM 1968 C CA . GLU A 1 247 ? 8.808 6.676 -21.556 1.00 96.19 247 GLU A CA 1
ATOM 1969 C C . GLU A 1 247 ? 9.229 6.440 -20.105 1.00 96.19 247 GLU A C 1
ATOM 1971 O O . GLU A 1 247 ? 8.606 5.651 -19.401 1.00 96.19 247 GLU A O 1
ATOM 1976 N N . ALA A 1 248 ? 10.192 7.213 -19.604 1.00 97.94 248 ALA A N 1
ATOM 1977 C CA . ALA A 1 248 ? 10.564 7.214 -18.189 1.00 97.94 248 ALA A CA 1
ATOM 1978 C C . ALA A 1 248 ? 9.483 7.808 -17.272 1.00 97.94 248 ALA A C 1
ATOM 1980 O O . ALA A 1 248 ? 9.495 7.578 -16.062 1.00 97.94 248 ALA A O 1
ATOM 1981 N N . GLY A 1 249 ? 8.558 8.597 -17.828 1.00 97.94 249 GLY A N 1
ATOM 1982 C CA . GLY A 1 249 ? 7.640 9.421 -17.048 1.00 97.94 249 GLY A CA 1
ATOM 1983 C C . GLY A 1 249 ? 8.379 10.518 -16.280 1.00 97.94 249 GLY A C 1
ATOM 1984 O O . GLY A 1 249 ? 8.046 10.804 -15.132 1.00 97.94 249 GLY A O 1
ATOM 1985 N N . GLU A 1 250 ? 9.406 11.107 -16.894 1.00 98.56 250 GLU A N 1
ATOM 1986 C CA . GLU A 1 250 ? 10.146 12.240 -16.349 1.00 98.56 250 GLU A CA 1
ATOM 1987 C C . GLU A 1 250 ? 9.510 13.556 -16.809 1.00 98.56 250 GLU A C 1
ATOM 1989 O O . GLU A 1 250 ? 9.446 13.873 -18.004 1.00 98.56 250 GLU A O 1
ATOM 1994 N N . TYR A 1 251 ? 9.094 14.355 -15.833 1.00 98.56 251 TYR A N 1
ATOM 1995 C CA . TYR A 1 251 ? 8.493 15.662 -16.049 1.00 98.56 251 TYR A CA 1
ATOM 1996 C C . TYR A 1 251 ? 9.142 16.686 -15.119 1.00 98.56 251 TYR A C 1
ATOM 1998 O O . TYR A 1 251 ? 9.391 16.398 -13.944 1.00 98.56 251 TYR A O 1
ATOM 2006 N N . GLN A 1 252 ? 9.359 17.907 -15.611 1.00 98.56 252 GLN A N 1
ATOM 2007 C CA . GLN A 1 252 ? 10.008 18.963 -14.829 1.00 98.56 252 GLN A CA 1
ATOM 2008 C C . GLN A 1 252 ? 9.271 19.247 -13.512 1.00 98.56 252 GLN A C 1
ATOM 2010 O O . GLN A 1 252 ? 9.902 19.346 -12.465 1.00 98.56 252 GLN A O 1
ATOM 2015 N N . GLY A 1 253 ? 7.938 19.326 -13.534 1.00 98.44 253 GLY A N 1
ATOM 2016 C CA . GLY A 1 253 ? 7.140 19.616 -12.342 1.00 98.44 253 GLY A CA 1
ATOM 2017 C C . GLY A 1 253 ? 7.180 18.503 -11.293 1.00 98.44 253 GLY A C 1
ATOM 2018 O O . GLY A 1 253 ? 7.073 18.777 -10.097 1.00 98.44 253 GLY A O 1
ATOM 2019 N N . ILE A 1 254 ? 7.404 17.254 -11.713 1.00 98.44 254 ILE A N 1
ATOM 2020 C CA . ILE A 1 254 ? 7.600 16.124 -10.798 1.00 98.44 254 ILE A CA 1
ATOM 2021 C C . ILE A 1 254 ? 8.994 16.187 -10.171 1.00 98.44 254 ILE A C 1
ATOM 2023 O O . ILE A 1 254 ? 9.113 16.015 -8.959 1.00 98.44 254 ILE A O 1
ATOM 2027 N N . ASN A 1 255 ? 10.025 16.508 -10.958 1.00 98.69 255 ASN A N 1
ATOM 2028 C CA . ASN A 1 255 ? 11.382 16.728 -10.452 1.00 98.69 255 ASN A CA 1
ATOM 2029 C C . ASN A 1 255 ? 11.426 17.904 -9.452 1.00 98.69 255 ASN A C 1
ATOM 2031 O O . ASN A 1 255 ? 11.997 17.795 -8.367 1.00 98.69 255 ASN A O 1
ATOM 2035 N N . ASP A 1 256 ? 10.731 19.005 -9.747 1.00 98.56 256 ASP A N 1
ATOM 2036 C CA . ASP A 1 256 ? 10.611 20.145 -8.830 1.00 98.56 256 ASP A CA 1
ATOM 2037 C C . ASP A 1 256 ? 9.880 19.759 -7.536 1.00 98.56 256 ASP A C 1
ATOM 2039 O O . ASP A 1 256 ? 10.279 20.153 -6.432 1.00 98.56 256 ASP A O 1
ATOM 2043 N N . MET A 1 257 ? 8.807 18.968 -7.660 1.00 97.94 257 MET A N 1
ATOM 2044 C CA . MET A 1 257 ? 8.056 18.454 -6.519 1.00 97.94 257 MET A CA 1
ATOM 2045 C C . MET A 1 257 ? 8.933 17.566 -5.642 1.00 97.94 257 MET A C 1
ATOM 2047 O O . MET A 1 257 ? 9.011 17.820 -4.436 1.00 97.94 257 MET A O 1
ATOM 2051 N N . ILE A 1 258 ? 9.605 16.567 -6.224 1.00 98.00 258 ILE A N 1
ATOM 2052 C CA . ILE A 1 258 ? 10.399 15.618 -5.447 1.00 98.00 258 ILE A CA 1
ATOM 2053 C C . ILE A 1 258 ? 11.565 16.335 -4.774 1.00 98.00 258 ILE A C 1
ATOM 2055 O O . ILE A 1 258 ? 11.686 16.218 -3.559 1.00 98.00 258 ILE A O 1
ATOM 2059 N N . LYS A 1 259 ? 12.291 17.209 -5.487 1.00 98.31 259 LYS A N 1
ATOM 2060 C CA . LYS A 1 259 ? 13.393 18.001 -4.923 1.00 98.31 259 LYS A CA 1
ATOM 2061 C C . LYS A 1 259 ? 12.954 18.845 -3.740 1.00 98.31 259 LYS A C 1
ATOM 2063 O O . LYS A 1 259 ? 13.630 18.893 -2.714 1.00 98.31 259 LYS A O 1
ATOM 2068 N N . LYS A 1 260 ? 11.793 19.493 -3.842 1.00 97.50 260 LYS A N 1
ATOM 2069 C CA . LYS A 1 260 ? 11.243 20.286 -2.740 1.00 97.50 260 LYS A CA 1
ATOM 2070 C C . LYS A 1 260 ? 10.837 19.414 -1.553 1.00 97.50 260 LYS A C 1
ATOM 2072 O O . LYS A 1 260 ? 11.103 19.783 -0.410 1.00 97.50 260 LYS A O 1
ATOM 2077 N N . ARG A 1 261 ? 10.133 18.307 -1.798 1.00 96.94 261 ARG A N 1
ATOM 2078 C CA . ARG A 1 261 ? 9.564 17.471 -0.730 1.00 96.94 261 ARG A CA 1
ATOM 2079 C C . ARG A 1 261 ? 10.590 16.557 -0.078 1.00 96.94 261 ARG A C 1
ATOM 2081 O O . ARG A 1 261 ? 10.43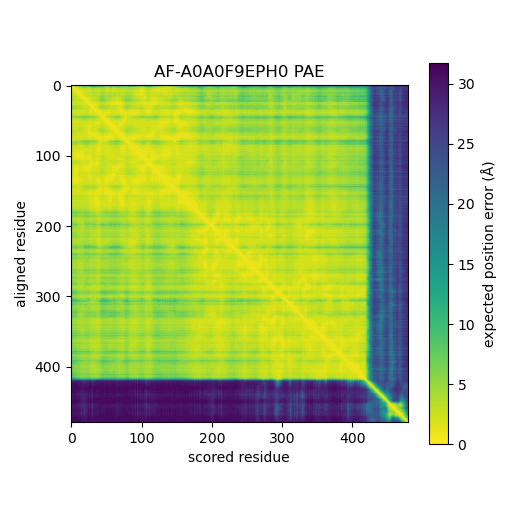8 16.271 1.101 1.00 96.94 261 ARG A O 1
ATOM 2088 N N . SER A 1 262 ? 11.649 16.188 -0.785 1.00 96.81 262 SER A N 1
ATOM 2089 C CA . SER A 1 262 ? 12.760 15.397 -0.264 1.00 96.81 262 SER A CA 1
ATOM 2090 C C . SER A 1 262 ? 13.841 16.243 0.418 1.00 96.81 262 SER A C 1
ATOM 2092 O O . SER A 1 262 ? 14.938 15.742 0.640 1.00 96.81 262 SER A O 1
ATOM 2094 N N . LEU A 1 263 ? 13.593 17.534 0.676 1.00 95.25 263 LEU A N 1
ATOM 2095 C CA . LEU A 1 263 ? 14.577 18.470 1.241 1.00 95.25 263 LEU A CA 1
ATOM 2096 C C . LEU A 1 263 ? 15.856 18.623 0.392 1.00 95.25 263 LEU A C 1
ATOM 2098 O O . LEU A 1 263 ? 16.915 18.953 0.915 1.00 95.25 263 LEU A O 1
ATOM 2102 N N . GLY A 1 264 ? 15.757 18.408 -0.920 1.00 96.38 264 GLY A N 1
ATOM 2103 C CA . GLY A 1 264 ? 16.875 18.484 -1.859 1.00 96.38 264 GLY A CA 1
ATOM 2104 C C . GLY A 1 264 ? 17.654 17.183 -2.053 1.00 96.38 264 GLY A C 1
ATOM 2105 O O . GLY A 1 264 ? 18.484 17.141 -2.952 1.00 96.38 264 GLY A O 1
ATOM 2106 N N . GLU A 1 265 ? 17.373 16.132 -1.275 1.00 96.50 265 GLU A N 1
ATOM 2107 C CA . GLU A 1 265 ? 18.097 14.850 -1.361 1.00 96.50 265 GLU A CA 1
ATOM 2108 C C . GLU A 1 265 ? 17.881 14.111 -2.691 1.00 96.50 265 GLU A C 1
ATOM 2110 O O . GLU A 1 265 ? 18.790 13.457 -3.190 1.00 96.50 265 GLU A O 1
ATOM 2115 N N . ILE A 1 266 ? 16.683 14.216 -3.275 1.00 97.69 266 ILE A N 1
ATOM 2116 C CA . ILE A 1 266 ? 16.311 13.572 -4.533 1.00 97.69 266 ILE A CA 1
ATOM 2117 C C . ILE A 1 266 ? 16.041 14.658 -5.563 1.00 97.69 266 ILE A C 1
ATOM 2119 O O . ILE A 1 266 ? 15.122 15.453 -5.404 1.00 97.69 266 ILE A O 1
ATOM 2123 N N . GLU A 1 267 ? 16.826 14.706 -6.634 1.00 97.12 267 GLU A N 1
ATOM 2124 C CA . GLU A 1 267 ? 16.687 15.770 -7.635 1.00 97.12 267 GLU A CA 1
ATOM 2125 C C . GLU A 1 267 ? 15.702 15.441 -8.755 1.00 97.12 267 GLU A C 1
ATOM 2127 O O . GLU A 1 267 ? 15.128 16.351 -9.353 1.00 97.12 267 GLU A O 1
ATOM 2132 N N . ARG A 1 268 ? 15.532 14.153 -9.058 1.00 97.62 268 ARG A N 1
ATOM 2133 C CA . ARG A 1 268 ? 14.692 13.664 -10.152 1.00 97.62 268 ARG A CA 1
ATOM 2134 C C . ARG A 1 268 ? 14.194 12.254 -9.884 1.00 97.62 268 ARG A C 1
ATOM 2136 O O . ARG A 1 268 ? 14.839 11.509 -9.145 1.00 97.62 268 ARG A O 1
ATOM 2143 N N . ILE A 1 269 ? 13.081 11.890 -10.510 1.00 98.25 269 ILE A N 1
ATOM 2144 C CA . ILE A 1 269 ? 12.558 10.521 -10.496 1.00 98.25 269 ILE A CA 1
ATOM 2145 C C . ILE A 1 269 ? 12.021 10.128 -11.867 1.00 98.25 269 ILE A C 1
ATOM 2147 O O . ILE A 1 269 ? 11.433 10.953 -12.568 1.00 98.25 269 ILE A O 1
ATOM 2151 N N . TYR A 1 270 ? 12.171 8.854 -12.209 1.00 98.56 270 TYR A N 1
ATOM 2152 C CA . TYR A 1 270 ? 11.508 8.221 -13.342 1.00 98.56 270 TYR A CA 1
ATOM 2153 C C . TYR A 1 270 ? 10.300 7.459 -12.806 1.00 98.56 270 TYR A C 1
ATOM 2155 O O . TYR A 1 270 ? 10.416 6.529 -12.003 1.00 98.56 270 TYR A O 1
ATOM 2163 N N . LEU A 1 271 ? 9.104 7.891 -13.209 1.00 98.31 271 LEU A N 1
ATOM 2164 C CA . LEU A 1 271 ? 7.864 7.242 -12.796 1.00 98.31 271 LEU A CA 1
ATOM 2165 C C . LEU A 1 271 ? 7.714 5.834 -13.363 1.00 98.31 271 LEU A C 1
ATOM 2167 O O . LEU A 1 271 ? 6.897 5.093 -12.835 1.00 98.31 271 LEU A O 1
ATOM 2171 N N . TYR A 1 272 ? 8.457 5.450 -14.394 1.00 98.44 272 TYR A N 1
ATOM 2172 C CA . TYR A 1 272 ? 8.298 4.150 -15.048 1.00 98.44 272 TYR A CA 1
ATOM 2173 C C . TYR A 1 272 ? 9.623 3.409 -15.206 1.00 98.44 272 TYR A C 1
ATOM 2175 O O . TYR A 1 272 ? 9.789 2.654 -16.159 1.00 98.44 272 TYR A O 1
ATOM 2183 N N . SER A 1 273 ? 10.542 3.625 -14.262 1.00 98.12 273 SER A N 1
ATOM 2184 C CA . SER A 1 273 ? 11.779 2.860 -14.119 1.00 98.12 273 SER A CA 1
ATOM 2185 C C . SER A 1 273 ? 11.979 2.408 -12.670 1.00 98.12 273 SER A C 1
ATOM 2187 O O . SER A 1 273 ? 11.689 3.138 -11.711 1.00 98.12 273 SER A O 1
ATOM 2189 N N . GLY A 1 274 ? 12.464 1.180 -12.530 1.00 95.88 274 GLY A N 1
ATOM 2190 C CA . GLY A 1 274 ? 12.969 0.583 -11.309 1.00 95.88 274 GLY A CA 1
ATOM 2191 C C . GLY A 1 274 ? 14.496 0.559 -11.227 1.00 95.88 274 GLY A C 1
ATOM 2192 O O . GLY A 1 274 ? 15.026 0.204 -10.171 1.00 95.88 274 GLY A O 1
ATOM 2193 N N . MET A 1 275 ? 15.197 0.936 -12.298 1.00 96.75 275 MET A N 1
ATOM 2194 C CA . MET A 1 275 ? 16.659 0.893 -12.396 1.00 96.75 275 MET A CA 1
ATOM 2195 C C . MET A 1 275 ? 17.281 2.291 -12.421 1.00 96.75 275 MET A C 1
ATOM 2197 O O . MET A 1 275 ? 18.171 2.586 -11.623 1.00 96.75 275 MET A O 1
ATOM 2201 N N . GLU A 1 276 ? 16.788 3.179 -13.280 1.00 96.88 276 GLU A N 1
ATOM 2202 C CA . GLU A 1 276 ? 17.300 4.535 -13.449 1.00 96.88 276 GLU A CA 1
ATOM 2203 C C . GLU A 1 276 ? 16.415 5.548 -12.708 1.00 96.88 276 GLU A C 1
ATOM 2205 O O . GLU A 1 276 ? 15.210 5.622 -12.922 1.00 96.88 276 GLU A O 1
ATOM 2210 N N . PHE A 1 277 ? 17.016 6.322 -11.797 1.00 97.69 277 PHE A N 1
ATOM 2211 C CA . PHE A 1 277 ? 16.328 7.297 -10.934 1.00 97.69 277 PHE A CA 1
ATOM 2212 C C . PHE A 1 277 ? 14.978 6.800 -10.376 1.00 97.69 277 PHE A C 1
ATOM 2214 O O . PHE A 1 277 ? 13.972 7.512 -10.481 1.00 97.69 277 PHE A O 1
ATOM 2221 N N . PRO A 1 278 ? 14.920 5.606 -9.757 1.00 97.25 278 PRO A N 1
ATOM 2222 C CA . PRO A 1 278 ? 13.654 5.012 -9.363 1.00 97.25 278 PRO A CA 1
ATOM 2223 C C . PRO A 1 278 ? 12.903 5.903 -8.379 1.00 97.25 278 PRO A C 1
ATOM 2225 O O . PRO A 1 278 ? 13.481 6.659 -7.586 1.00 97.25 278 PRO A O 1
ATOM 2228 N N . HIS A 1 279 ? 11.582 5.795 -8.403 1.00 97.38 279 HIS A N 1
ATOM 2229 C CA . HIS A 1 279 ? 10.738 6.438 -7.411 1.00 97.38 279 HIS A CA 1
ATOM 2230 C C . HIS A 1 279 ? 11.066 5.902 -6.001 1.00 97.38 279 HIS A C 1
ATOM 2232 O O . HIS A 1 279 ? 11.084 4.697 -5.763 1.00 97.38 279 HIS A O 1
ATOM 2238 N N . THR A 1 280 ? 11.268 6.794 -5.025 1.00 96.44 280 THR A N 1
ATOM 2239 C CA . THR A 1 280 ? 11.592 6.387 -3.644 1.00 96.44 280 THR A CA 1
ATOM 2240 C C . THR A 1 280 ? 10.442 5.650 -2.953 1.00 96.44 280 THR A C 1
ATOM 2242 O O . THR A 1 280 ? 9.275 5.819 -3.307 1.00 96.44 280 THR A O 1
ATOM 2245 N N . SER A 1 281 ? 10.747 4.891 -1.901 1.00 96.25 281 SER A N 1
ATOM 2246 C CA . SER A 1 281 ? 9.744 4.197 -1.083 1.00 96.25 281 SER A CA 1
ATOM 2247 C C . SER A 1 281 ? 9.826 4.600 0.388 1.00 96.25 281 SER A C 1
ATOM 2249 O O . SER A 1 281 ? 10.917 4.773 0.925 1.00 96.25 281 SER A O 1
ATOM 2251 N N . CYS A 1 282 ? 8.688 4.723 1.077 1.00 92.62 282 CYS A N 1
ATOM 2252 C CA . CYS A 1 282 ? 8.665 4.931 2.528 1.00 92.62 282 CYS A CA 1
ATOM 2253 C C . CYS A 1 282 ? 8.848 3.606 3.286 1.00 92.62 282 CYS A C 1
ATOM 2255 O O . CYS A 1 282 ? 9.966 3.235 3.620 1.00 92.62 282 CYS A O 1
ATOM 2257 N N . GLY A 1 283 ? 7.768 2.877 3.551 1.00 89.88 283 GLY A N 1
ATOM 2258 C CA . GLY A 1 283 ? 7.804 1.591 4.259 1.00 89.88 283 GLY A CA 1
ATOM 2259 C C . GLY A 1 283 ? 6.496 0.800 4.218 1.00 89.88 283 GLY A C 1
ATOM 2260 O O . GLY A 1 283 ? 6.457 -0.338 4.687 1.00 89.88 283 GLY A O 1
ATOM 2261 N N . CYS A 1 284 ? 5.432 1.378 3.655 1.00 91.00 284 CYS A N 1
ATOM 2262 C CA . CYS A 1 284 ? 4.092 0.797 3.597 1.00 91.00 284 CYS A CA 1
ATOM 2263 C C . CYS A 1 284 ? 3.720 0.226 2.220 1.00 91.00 284 CYS A C 1
ATOM 2265 O O . CYS A 1 284 ? 2.541 0.000 1.977 1.00 91.00 284 CYS A O 1
ATOM 2267 N N . PHE A 1 285 ? 4.693 -0.007 1.334 1.00 94.69 285 PHE A N 1
ATOM 2268 C CA . PHE A 1 285 ? 4.453 -0.661 0.043 1.00 94.69 285 PHE A CA 1
ATOM 2269 C C . PHE A 1 285 ? 3.850 -2.058 0.217 1.00 94.69 285 PHE A C 1
ATOM 2271 O O . PHE A 1 285 ? 4.181 -2.758 1.182 1.00 94.69 285 PHE A O 1
ATOM 2278 N N . GLU A 1 286 ? 2.963 -2.446 -0.700 1.00 94.94 286 GLU A N 1
ATOM 2279 C CA . GLU A 1 286 ? 2.312 -3.762 -0.673 1.00 94.94 286 GLU A CA 1
ATOM 2280 C C . GLU A 1 286 ? 3.263 -4.869 -1.129 1.00 94.94 286 GLU A C 1
ATOM 2282 O O . GLU A 1 286 ? 3.277 -5.952 -0.542 1.00 94.94 286 GLU A O 1
ATOM 2287 N N . ALA A 1 287 ? 4.079 -4.568 -2.139 1.00 97.06 287 ALA A N 1
ATOM 2288 C CA . ALA A 1 287 ? 5.037 -5.481 -2.733 1.00 97.06 287 ALA A CA 1
ATOM 2289 C C . ALA A 1 287 ? 6.381 -4.803 -3.018 1.00 97.06 287 ALA A C 1
ATOM 2291 O O . ALA A 1 287 ? 6.507 -3.575 -2.987 1.00 97.06 287 ALA A O 1
ATOM 2292 N N . ILE A 1 288 ? 7.394 -5.631 -3.250 1.00 98.38 288 ILE A N 1
ATOM 2293 C CA . ILE A 1 288 ? 8.726 -5.228 -3.686 1.00 98.38 288 ILE A CA 1
ATOM 2294 C C . ILE A 1 288 ? 8.977 -5.883 -5.035 1.00 98.38 288 ILE A C 1
ATOM 2296 O O . ILE A 1 288 ? 8.931 -7.107 -5.136 1.00 98.38 288 ILE A O 1
ATOM 2300 N N . ASP A 1 289 ? 9.257 -5.054 -6.029 1.00 98.25 289 ASP A N 1
ATOM 2301 C CA . ASP A 1 289 ? 9.868 -5.433 -7.295 1.00 98.25 289 ASP A CA 1
ATOM 2302 C C . ASP A 1 289 ? 11.395 -5.366 -7.133 1.00 98.25 289 ASP A C 1
ATOM 2304 O O . ASP A 1 289 ? 11.937 -4.308 -6.796 1.00 98.25 289 ASP A O 1
ATOM 2308 N N . PHE A 1 290 ? 12.074 -6.502 -7.295 1.00 98.12 290 PHE A N 1
ATOM 2309 C CA . PHE A 1 290 ? 13.516 -6.631 -7.121 1.00 98.12 290 PHE A CA 1
ATOM 2310 C C . PHE A 1 290 ? 14.195 -7.172 -8.381 1.00 98.12 290 PHE A C 1
ATOM 2312 O O . PHE A 1 290 ? 13.743 -8.140 -8.981 1.00 98.12 290 PHE A O 1
ATOM 2319 N N . PHE A 1 291 ? 15.320 -6.578 -8.755 1.00 97.44 291 PHE A N 1
ATOM 2320 C CA . PHE A 1 291 ? 16.116 -7.005 -9.900 1.00 97.44 291 PHE A CA 1
ATOM 2321 C C . PHE A 1 291 ? 16.833 -8.339 -9.624 1.00 97.44 291 PHE A C 1
ATOM 2323 O O . PHE A 1 291 ? 17.281 -8.587 -8.498 1.00 97.44 291 PHE A O 1
ATOM 2330 N N . ILE A 1 292 ? 16.956 -9.187 -10.650 1.00 96.19 292 ILE A N 1
ATOM 2331 C CA . ILE A 1 292 ? 17.631 -10.493 -10.620 1.00 96.19 292 ILE A CA 1
ATOM 2332 C C . ILE A 1 292 ? 18.863 -10.433 -11.542 1.00 96.19 292 ILE A C 1
ATOM 2334 O O . ILE A 1 292 ? 18.747 -10.687 -12.748 1.00 96.19 292 ILE A O 1
ATOM 2338 N N . PRO A 1 293 ? 20.056 -10.119 -10.998 1.00 91.62 293 PRO A N 1
ATOM 2339 C CA . PRO A 1 293 ? 21.272 -9.917 -11.789 1.00 91.62 293 PRO A CA 1
ATOM 2340 C C . PRO A 1 293 ? 21.651 -11.092 -12.694 1.00 91.62 293 PRO A C 1
ATOM 2342 O O . PRO A 1 293 ? 22.173 -10.883 -13.783 1.00 91.62 293 PRO A O 1
ATOM 2345 N N . GLU A 1 294 ? 21.357 -12.322 -12.275 1.00 89.69 294 GLU A N 1
ATOM 2346 C CA . GLU A 1 294 ? 21.637 -13.566 -12.999 1.00 89.69 294 GLU A CA 1
ATOM 2347 C C . GLU A 1 294 ? 20.939 -13.645 -14.363 1.00 89.69 294 GLU A C 1
ATOM 2349 O O . GLU A 1 294 ? 21.332 -14.441 -15.210 1.00 89.69 294 GLU A O 1
ATOM 2354 N N . THR A 1 295 ? 19.918 -12.816 -14.584 1.00 92.06 295 THR A N 1
ATOM 2355 C CA . THR A 1 295 ? 19.195 -12.726 -15.858 1.00 92.06 295 THR A CA 1
ATOM 2356 C C . THR A 1 295 ? 19.551 -11.483 -16.672 1.00 92.06 295 THR A C 1
ATOM 2358 O O . THR A 1 295 ? 19.049 -11.341 -17.780 1.00 92.06 295 THR A O 1
ATOM 2361 N N . GLY A 1 296 ? 20.348 -10.552 -16.135 1.00 90.56 296 GLY A N 1
ATOM 2362 C CA . GLY A 1 296 ? 20.710 -9.280 -16.779 1.00 90.56 296 GLY A CA 1
ATOM 2363 C C . GLY A 1 296 ? 19.575 -8.251 -16.919 1.00 90.56 296 GLY A C 1
ATOM 2364 O O . GLY A 1 296 ? 19.845 -7.055 -16.902 1.00 90.56 296 GLY A O 1
ATOM 2365 N N . VAL A 1 297 ? 18.317 -8.695 -17.004 1.00 94.62 297 VAL A N 1
ATOM 2366 C CA . VAL A 1 297 ? 17.125 -7.857 -17.251 1.00 94.62 297 VAL A CA 1
ATOM 2367 C C . VAL A 1 297 ? 15.919 -8.237 -16.386 1.00 94.62 297 VAL A C 1
ATOM 2369 O O . VAL A 1 297 ? 14.981 -7.465 -16.245 1.00 94.62 297 VAL A O 1
ATOM 2372 N N . GLY A 1 298 ? 15.894 -9.443 -15.825 1.00 97.06 298 GLY A N 1
ATOM 2373 C CA . GLY A 1 298 ? 14.725 -9.998 -15.157 1.00 97.06 298 GLY A CA 1
ATOM 2374 C C . GLY A 1 298 ? 14.504 -9.451 -13.749 1.00 97.06 298 GLY A C 1
ATOM 2375 O O . GLY A 1 298 ? 15.435 -9.121 -13.015 1.00 97.06 298 GLY A O 1
ATOM 2376 N N . HIS A 1 299 ? 13.236 -9.403 -13.361 1.00 98.38 299 HIS A N 1
ATOM 2377 C CA . HIS A 1 299 ? 12.763 -8.942 -12.065 1.00 98.38 299 HIS A CA 1
ATOM 2378 C C . HIS A 1 299 ? 11.942 -10.022 -11.355 1.00 98.38 299 HIS A C 1
ATOM 2380 O O . HIS A 1 299 ? 11.241 -10.823 -11.980 1.00 98.38 299 HIS A O 1
ATOM 2386 N N . GLY A 1 300 ? 12.019 -10.027 -10.030 1.00 98.38 300 GLY A N 1
ATOM 2387 C CA . GLY A 1 300 ? 11.170 -10.797 -9.140 1.00 98.38 300 GLY A CA 1
ATOM 2388 C C . GLY A 1 300 ? 10.216 -9.894 -8.357 1.00 98.38 300 GLY A C 1
ATOM 2389 O O . GLY A 1 300 ? 10.547 -8.748 -8.065 1.00 98.38 300 GLY A O 1
ATOM 2390 N N . ILE A 1 301 ? 9.044 -10.400 -7.964 1.00 98.56 301 ILE A N 1
ATOM 2391 C CA . ILE A 1 301 ? 8.120 -9.663 -7.083 1.00 98.56 301 ILE A CA 1
ATOM 2392 C C . ILE A 1 301 ? 7.720 -10.512 -5.878 1.00 98.56 301 ILE A C 1
ATOM 2394 O O . ILE A 1 301 ? 7.326 -11.666 -6.023 1.00 98.56 301 ILE A O 1
ATOM 2398 N N . ILE A 1 302 ? 7.757 -9.920 -4.684 1.00 97.12 302 ILE A N 1
ATOM 2399 C CA . ILE A 1 302 ? 7.141 -10.484 -3.473 1.00 97.12 302 ILE A CA 1
ATOM 2400 C C . ILE A 1 302 ? 6.238 -9.466 -2.789 1.00 97.12 302 ILE A C 1
ATOM 2402 O O . ILE A 1 302 ? 6.545 -8.275 -2.765 1.00 97.12 302 ILE A O 1
ATOM 2406 N N . ASP A 1 303 ? 5.153 -9.925 -2.171 1.00 94.50 303 ASP A N 1
ATOM 2407 C CA . ASP A 1 303 ? 4.322 -9.084 -1.313 1.00 94.50 303 ASP A CA 1
ATOM 2408 C C . ASP A 1 303 ? 4.637 -9.272 0.174 1.00 94.50 303 ASP A C 1
ATOM 2410 O O . ASP A 1 303 ? 5.351 -10.187 0.589 1.00 94.50 303 ASP A O 1
ATOM 2414 N N . ARG A 1 304 ? 4.115 -8.366 1.007 1.00 88.94 304 ARG A N 1
ATOM 2415 C CA . ARG A 1 304 ? 4.363 -8.387 2.457 1.00 88.94 304 ARG A CA 1
ATOM 2416 C C . ARG A 1 304 ? 3.860 -9.658 3.145 1.00 88.94 304 ARG A C 1
ATOM 2418 O O . ARG A 1 304 ? 4.350 -9.987 4.226 1.00 88.94 304 ARG A O 1
ATOM 2425 N N . ASN A 1 305 ? 2.878 -10.327 2.547 1.00 85.88 305 ASN A N 1
ATOM 2426 C CA . ASN A 1 305 ? 2.252 -11.522 3.099 1.00 85.88 305 ASN A CA 1
ATOM 2427 C C . ASN A 1 305 ? 2.959 -12.820 2.682 1.00 85.88 305 ASN A C 1
ATOM 2429 O O . ASN A 1 305 ? 2.619 -13.865 3.235 1.00 85.88 305 ASN A O 1
ATOM 2433 N N . HIS A 1 306 ? 3.932 -12.756 1.763 1.00 89.00 306 HIS A N 1
ATOM 2434 C CA . HIS A 1 306 ? 4.747 -13.902 1.362 1.00 89.00 306 HIS A CA 1
ATOM 2435 C C . HIS A 1 306 ? 5.425 -14.545 2.576 1.00 89.00 306 HIS A C 1
ATOM 2437 O O . HIS A 1 306 ? 6.131 -13.870 3.335 1.00 89.00 306 HIS A O 1
ATOM 2443 N N . ASP A 1 307 ? 5.220 -15.851 2.755 1.00 84.56 307 ASP A N 1
ATOM 2444 C CA . ASP A 1 307 ? 5.885 -16.618 3.808 1.00 84.56 307 ASP A CA 1
ATOM 2445 C C . ASP A 1 307 ? 7.201 -17.200 3.279 1.00 84.56 307 ASP A C 1
ATOM 2447 O O . ASP A 1 307 ? 7.271 -17.750 2.183 1.00 84.56 307 ASP A O 1
ATOM 2451 N N . GLY A 1 308 ? 8.270 -17.077 4.062 1.00 89.44 308 GLY A N 1
ATOM 2452 C CA . GLY A 1 308 ? 9.605 -17.525 3.666 1.00 89.44 308 GLY A CA 1
ATOM 2453 C C . GLY A 1 308 ? 10.431 -16.474 2.917 1.00 89.44 308 GLY A C 1
ATOM 2454 O O . GLY A 1 308 ? 10.515 -15.312 3.328 1.00 89.44 308 GLY A O 1
ATOM 2455 N N . VAL A 1 309 ? 11.143 -16.919 1.880 1.00 94.12 309 VAL A N 1
ATOM 2456 C CA . VAL A 1 309 ? 12.136 -16.124 1.143 1.00 94.12 309 VAL A CA 1
ATOM 2457 C C . VAL A 1 309 ? 11.771 -16.033 -0.334 1.00 94.12 309 VAL A C 1
ATOM 2459 O O . VAL A 1 309 ? 11.106 -16.919 -0.867 1.00 94.12 309 VAL A O 1
ATOM 2462 N N . ALA A 1 310 ? 12.196 -14.952 -0.981 1.00 94.81 310 ALA A N 1
ATOM 2463 C CA . ALA A 1 310 ? 12.132 -14.825 -2.430 1.00 94.81 310 ALA A CA 1
ATOM 2464 C C . ALA A 1 310 ? 13.237 -15.649 -3.104 1.00 94.81 310 ALA A C 1
ATOM 2466 O O . ALA A 1 310 ? 14.137 -16.163 -2.435 1.00 94.81 310 ALA A O 1
ATOM 2467 N N . LEU A 1 311 ? 13.214 -15.699 -4.438 1.00 93.50 311 LEU A N 1
ATOM 2468 C CA . LEU A 1 311 ? 14.198 -16.431 -5.242 1.00 93.50 311 LEU A CA 1
ATOM 2469 C C . LEU A 1 311 ? 15.662 -16.030 -4.965 1.00 93.50 311 LEU A C 1
ATOM 2471 O O . LEU A 1 311 ? 16.561 -16.858 -5.050 1.00 93.50 311 LEU A O 1
ATOM 2475 N N . ASN A 1 312 ? 15.908 -14.779 -4.563 1.00 92.25 312 ASN A N 1
ATOM 2476 C CA . ASN A 1 312 ? 17.234 -14.287 -4.166 1.00 92.25 312 ASN A CA 1
ATOM 2477 C C . ASN A 1 312 ? 17.659 -14.697 -2.734 1.00 92.25 312 ASN A C 1
ATOM 2479 O O . ASN A 1 312 ? 18.668 -14.213 -2.217 1.00 92.25 312 ASN A O 1
ATOM 2483 N N . GLY A 1 313 ? 16.874 -15.537 -2.053 1.00 93.25 313 GLY A N 1
ATOM 2484 C CA . GLY A 1 313 ? 17.132 -16.020 -0.696 1.00 93.25 313 GLY A CA 1
ATOM 2485 C C . GLY A 1 313 ? 16.800 -15.028 0.424 1.00 93.25 313 GLY A C 1
ATOM 2486 O O . GLY A 1 313 ? 17.047 -15.330 1.594 1.00 93.25 313 GLY A O 1
ATOM 2487 N N . LEU A 1 314 ? 16.236 -13.853 0.116 1.00 94.25 314 LEU A N 1
ATOM 2488 C CA . LEU A 1 314 ? 15.899 -12.837 1.115 1.00 94.25 314 LEU A CA 1
ATOM 2489 C C . LEU A 1 314 ? 14.409 -12.882 1.499 1.00 94.25 314 LEU A C 1
ATOM 2491 O O . LEU A 1 314 ? 13.547 -12.961 0.624 1.00 94.25 314 LEU A O 1
ATOM 2495 N N . PRO A 1 315 ? 14.061 -12.760 2.794 1.00 94.00 315 PRO A N 1
ATOM 2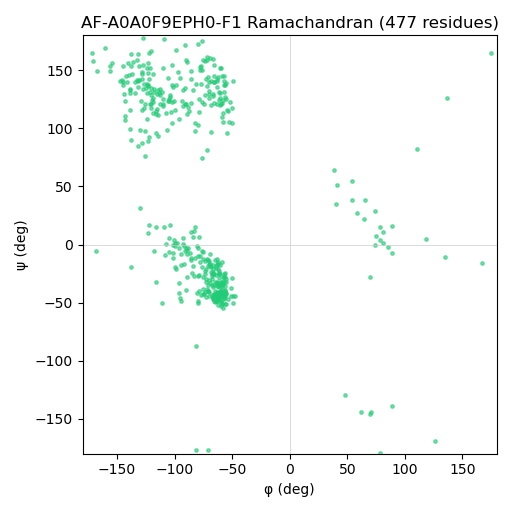496 C CA . PRO A 1 315 ? 12.676 -12.538 3.200 1.00 94.00 315 PRO A CA 1
ATOM 2497 C C . PRO A 1 315 ? 12.234 -11.099 2.891 1.00 94.00 315 PRO A C 1
ATOM 2499 O O . PRO A 1 315 ? 13.061 -10.179 2.867 1.00 94.00 315 PRO A O 1
ATOM 2502 N N . PHE A 1 316 ? 10.917 -10.868 2.782 1.00 93.62 316 PHE A N 1
ATOM 2503 C CA . PHE A 1 316 ? 10.340 -9.531 2.554 1.00 93.62 316 PHE A CA 1
ATOM 2504 C C . PHE A 1 316 ? 10.892 -8.473 3.511 1.00 93.62 316 PHE A C 1
ATOM 2506 O O . PHE A 1 316 ? 11.256 -7.376 3.102 1.00 93.62 316 PHE A O 1
ATOM 2513 N N . SER A 1 317 ? 11.003 -8.804 4.800 1.00 90.50 317 SER A N 1
ATOM 2514 C CA . SER A 1 317 ? 11.475 -7.867 5.826 1.00 90.50 317 SER A CA 1
ATOM 2515 C C . SER A 1 317 ? 12.914 -7.388 5.602 1.00 90.50 317 SER A C 1
ATOM 2517 O O . SER A 1 317 ? 13.225 -6.238 5.910 1.00 90.50 317 SER A O 1
ATOM 2519 N N . ALA A 1 318 ? 13.785 -8.235 5.042 1.00 92.25 318 ALA A N 1
ATOM 2520 C CA . ALA A 1 318 ? 15.158 -7.864 4.721 1.00 92.25 318 ALA A CA 1
ATOM 2521 C C . ALA A 1 318 ? 15.205 -6.923 3.510 1.00 92.25 318 ALA A C 1
ATOM 2523 O O . ALA A 1 318 ? 15.865 -5.885 3.574 1.00 92.25 318 ALA A O 1
ATOM 2524 N N . MET A 1 319 ? 14.453 -7.235 2.451 1.00 94.88 319 MET A N 1
ATOM 2525 C CA . MET A 1 319 ? 14.360 -6.377 1.265 1.00 94.88 319 MET A CA 1
ATOM 2526 C C . MET A 1 319 ? 13.665 -5.045 1.561 1.00 94.88 319 MET A C 1
ATOM 2528 O O . MET A 1 319 ? 14.098 -4.001 1.076 1.00 94.88 319 MET A O 1
ATOM 2532 N N . ALA A 1 320 ? 12.647 -5.038 2.423 1.00 92.75 320 ALA A N 1
ATOM 2533 C CA . ALA A 1 320 ? 11.935 -3.824 2.810 1.00 92.75 320 ALA A CA 1
ATOM 2534 C C . ALA A 1 320 ? 12.854 -2.799 3.495 1.00 92.75 320 ALA A C 1
ATOM 2536 O O . ALA A 1 320 ? 12.699 -1.598 3.277 1.00 92.75 320 ALA A O 1
ATOM 2537 N N . ASN A 1 321 ? 13.838 -3.260 4.277 1.00 89.88 321 ASN A N 1
ATOM 2538 C CA . ASN A 1 321 ? 14.839 -2.387 4.901 1.00 89.88 321 ASN A CA 1
ATOM 2539 C C . ASN A 1 321 ? 15.776 -1.727 3.878 1.00 89.88 321 ASN A C 1
ATOM 2541 O O . ASN A 1 321 ? 16.280 -0.637 4.141 1.00 89.88 321 ASN A O 1
ATOM 2545 N N . GLN A 1 322 ? 16.027 -2.387 2.744 1.00 89.56 322 GLN A N 1
ATOM 2546 C CA . GLN A 1 322 ? 16.837 -1.833 1.657 1.00 89.56 322 GLN A CA 1
ATOM 2547 C C . GLN A 1 322 ? 16.014 -0.881 0.789 1.00 89.56 322 GLN A C 1
ATOM 2549 O O . GLN A 1 322 ? 16.489 0.194 0.451 1.00 89.56 322 GLN A O 1
ATOM 2554 N N . THR A 1 323 ? 14.772 -1.264 0.493 1.00 94.44 323 THR A N 1
ATOM 2555 C CA . THR A 1 323 ? 13.842 -0.550 -0.394 1.00 94.44 323 THR A CA 1
ATOM 2556 C C . THR A 1 323 ? 13.330 0.757 0.224 1.00 94.44 323 THR A C 1
ATOM 2558 O O . THR A 1 323 ? 13.163 1.763 -0.461 1.00 94.44 323 THR A O 1
ATOM 2561 N N . GLY A 1 324 ? 13.028 0.744 1.525 1.00 93.19 324 GLY A N 1
ATOM 2562 C CA . GLY A 1 324 ? 12.378 1.853 2.219 1.00 93.19 324 GLY A CA 1
ATOM 2563 C C . GLY A 1 324 ? 13.300 2.999 2.652 1.00 93.19 324 GLY A C 1
ATOM 2564 O O . GLY A 1 324 ? 14.510 3.013 2.435 1.00 93.19 324 GLY A O 1
ATOM 2565 N N . GLY A 1 325 ? 12.705 3.969 3.347 1.00 91.94 325 GLY A N 1
ATOM 2566 C CA . GLY A 1 325 ? 13.412 5.082 3.986 1.00 91.94 325 GLY A CA 1
ATOM 2567 C C . GLY A 1 325 ? 13.626 6.314 3.106 1.00 91.94 325 GLY A C 1
ATOM 2568 O O . GLY A 1 325 ? 14.439 7.160 3.459 1.00 91.94 325 GLY A O 1
ATOM 2569 N N . GLY A 1 326 ? 12.912 6.437 1.984 1.00 94.06 326 GLY A N 1
ATOM 2570 C CA . GLY A 1 326 ? 12.949 7.627 1.129 1.00 94.06 326 GLY A CA 1
ATOM 2571 C C . GLY A 1 326 ? 14.231 7.762 0.311 1.00 94.06 326 GLY A C 1
ATOM 2572 O O . GLY A 1 326 ? 14.651 8.878 0.016 1.00 94.06 326 GLY A O 1
ATOM 2573 N N . LYS A 1 327 ? 14.855 6.631 -0.030 1.00 92.88 327 LYS A N 1
ATOM 2574 C CA . LYS A 1 327 ? 16.070 6.545 -0.850 1.00 92.88 327 LYS A CA 1
ATOM 2575 C C . LYS A 1 327 ? 15.722 6.132 -2.278 1.00 92.88 327 LYS A C 1
ATOM 2577 O O . LYS A 1 327 ? 14.710 5.465 -2.491 1.00 92.88 327 LYS A O 1
ATOM 2582 N N . GLN A 1 328 ? 16.568 6.503 -3.237 1.00 93.75 328 GLN A N 1
ATOM 2583 C CA . GLN A 1 328 ? 16.540 5.922 -4.580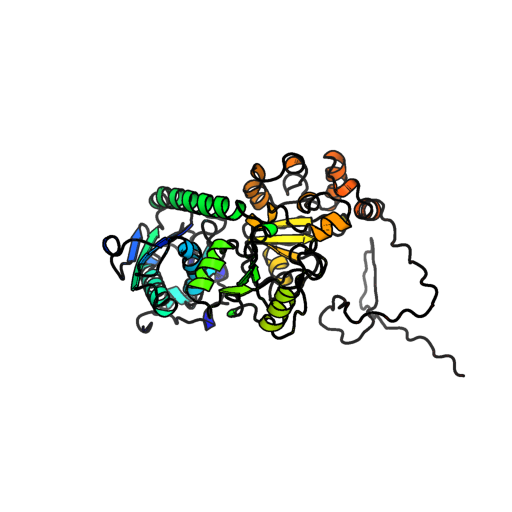 1.00 93.75 328 GLN A CA 1
ATOM 2584 C C . GLN A 1 328 ? 17.415 4.676 -4.594 1.00 93.75 328 GLN A C 1
ATOM 2586 O O . GLN A 1 328 ? 18.623 4.762 -4.386 1.00 93.75 328 GLN A O 1
ATOM 2591 N N . MET A 1 329 ? 16.787 3.525 -4.800 1.00 93.62 329 MET A N 1
ATOM 2592 C CA . MET A 1 329 ? 17.438 2.222 -4.748 1.00 93.62 329 MET A CA 1
ATOM 2593 C C . MET A 1 329 ? 17.169 1.489 -6.056 1.00 93.62 329 MET A C 1
ATOM 2595 O O . MET A 1 329 ? 16.105 0.904 -6.234 1.00 93.62 329 MET A O 1
ATOM 2599 N N . ALA A 1 330 ? 18.128 1.555 -6.980 1.00 95.19 330 ALA A N 1
ATOM 2600 C CA . ALA A 1 330 ? 18.051 0.825 -8.242 1.00 95.19 330 ALA A CA 1
ATOM 2601 C C . ALA A 1 330 ? 17.894 -0.679 -7.976 1.00 95.19 330 ALA A C 1
ATOM 2603 O O . ALA A 1 330 ? 18.615 -1.247 -7.149 1.00 95.19 330 ALA A O 1
ATOM 2604 N N . GLY A 1 331 ? 16.930 -1.300 -8.651 1.00 94.75 331 GLY A N 1
ATOM 2605 C CA . GLY A 1 331 ? 16.641 -2.725 -8.542 1.00 94.75 331 GLY A CA 1
ATOM 2606 C C . GLY A 1 331 ? 15.921 -3.154 -7.263 1.00 94.75 331 GLY A C 1
ATOM 2607 O O . GLY A 1 331 ? 15.774 -4.351 -7.060 1.00 94.75 331 GLY A O 1
ATOM 2608 N N . PHE A 1 332 ? 15.469 -2.233 -6.403 1.00 96.94 332 PHE A N 1
ATOM 2609 C CA . PHE A 1 332 ? 14.619 -2.544 -5.245 1.00 96.94 332 PHE A CA 1
ATOM 2610 C C . PHE A 1 332 ? 13.527 -1.484 -5.091 1.00 96.94 332 PHE A C 1
ATOM 2612 O O . PHE A 1 332 ? 13.749 -0.407 -4.532 1.00 96.94 332 PHE A O 1
ATOM 2619 N N . ASN A 1 333 ? 12.325 -1.803 -5.569 1.00 97.62 333 ASN A N 1
ATOM 2620 C CA . ASN A 1 333 ? 11.237 -0.851 -5.749 1.00 97.62 333 ASN A CA 1
ATOM 2621 C C . ASN A 1 333 ? 10.008 -1.249 -4.934 1.00 97.62 333 ASN A C 1
ATOM 2623 O O . ASN A 1 333 ? 9.421 -2.307 -5.144 1.00 97.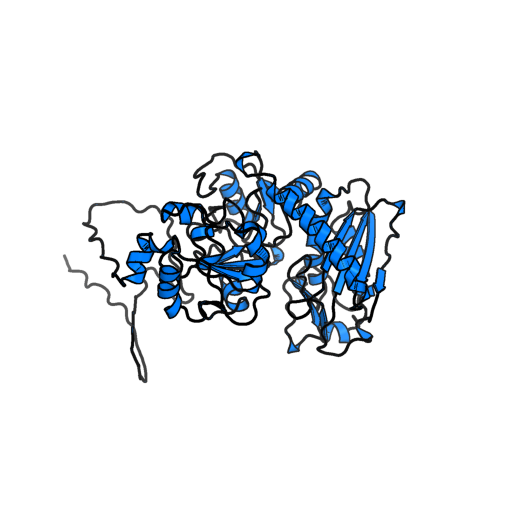62 333 ASN A O 1
ATOM 2627 N N . GLY A 1 334 ? 9.572 -0.374 -4.029 1.00 97.88 334 GLY A N 1
ATOM 2628 C CA . GLY A 1 334 ? 8.303 -0.537 -3.330 1.00 97.88 334 GLY A CA 1
ATOM 2629 C C . GLY A 1 334 ? 7.144 -0.165 -4.250 1.00 97.88 334 GLY A C 1
ATOM 2630 O O . GLY A 1 334 ? 7.070 0.963 -4.745 1.00 97.88 334 GLY A O 1
ATOM 2631 N N . ILE A 1 335 ? 6.224 -1.102 -4.460 1.00 97.94 335 ILE A N 1
ATOM 2632 C CA . ILE A 1 335 ? 5.117 -0.967 -5.409 1.00 97.94 335 ILE A CA 1
ATOM 2633 C C . ILE A 1 335 ? 3.779 -1.381 -4.785 1.00 97.94 335 ILE A C 1
ATOM 2635 O O . ILE A 1 335 ? 3.726 -2.106 -3.788 1.00 97.94 335 ILE A O 1
ATOM 2639 N N . SER A 1 336 ? 2.691 -0.901 -5.385 1.00 96.94 336 SER A N 1
ATOM 2640 C CA . SER A 1 336 ? 1.340 -1.395 -5.113 1.00 96.94 336 SER A CA 1
ATOM 2641 C C . SER A 1 336 ? 1.000 -2.556 -6.037 1.00 96.94 336 SER A C 1
ATOM 2643 O O . SER A 1 336 ? 1.537 -2.662 -7.142 1.00 96.94 336 SER A O 1
ATOM 2645 N N . ILE A 1 337 ? 0.052 -3.394 -5.622 1.00 96.06 337 ILE A N 1
ATOM 2646 C CA . ILE A 1 337 ? -0.421 -4.523 -6.433 1.00 96.06 337 ILE A CA 1
ATOM 2647 C C . ILE A 1 337 ? -1.040 -4.027 -7.747 1.00 96.06 337 ILE A C 1
ATOM 2649 O O . ILE A 1 337 ? -0.824 -4.618 -8.800 1.00 96.06 337 ILE A O 1
ATOM 2653 N N . GLN A 1 338 ? -1.744 -2.891 -7.711 1.00 95.62 338 GLN A N 1
ATOM 2654 C CA . GLN A 1 338 ? -2.337 -2.285 -8.908 1.00 95.62 338 GLN A CA 1
ATOM 2655 C C . GLN A 1 338 ? -1.291 -1.767 -9.907 1.00 95.62 338 GLN A C 1
ATOM 2657 O O . GLN A 1 338 ? -1.588 -1.689 -11.095 1.00 95.62 338 GLN A O 1
ATOM 2662 N N . TYR A 1 339 ? -0.073 -1.422 -9.469 1.00 98.06 339 TYR A N 1
ATOM 2663 C CA . TYR A 1 339 ? 0.973 -0.982 -10.395 1.00 98.06 339 TYR A CA 1
ATOM 2664 C C . TYR A 1 339 ? 1.535 -2.141 -11.228 1.00 98.06 339 TYR A C 1
ATOM 2666 O O . TYR A 1 339 ? 1.881 -1.909 -12.378 1.00 98.06 339 TYR A O 1
ATOM 2674 N N . ILE A 1 340 ? 1.549 -3.377 -10.710 1.00 97.94 340 ILE A N 1
ATOM 2675 C CA . ILE A 1 340 ? 2.045 -4.575 -11.427 1.00 97.94 340 ILE A CA 1
ATOM 2676 C C . ILE A 1 340 ? 1.316 -4.770 -12.764 1.00 97.94 340 ILE A C 1
ATOM 2678 O O . ILE A 1 340 ? 1.924 -5.108 -13.772 1.00 97.94 340 ILE A O 1
ATOM 2682 N N . ILE A 1 341 ? 0.005 -4.527 -12.772 1.00 95.88 341 ILE A N 1
ATOM 2683 C CA . ILE A 1 341 ? -0.869 -4.698 -13.944 1.00 95.88 341 ILE A CA 1
ATOM 2684 C C . ILE A 1 341 ? -1.022 -3.414 -14.771 1.00 95.88 341 ILE A C 1
ATOM 2686 O O . ILE A 1 341 ? -1.840 -3.351 -15.688 1.00 95.88 341 ILE A O 1
ATOM 2690 N N . SER A 1 342 ? -0.290 -2.357 -14.422 1.00 97.31 342 SER A N 1
ATOM 2691 C CA . SER A 1 342 ? -0.336 -1.103 -15.159 1.00 97.31 342 SER A CA 1
ATOM 2692 C C . SER A 1 342 ? 0.322 -1.265 -16.531 1.00 97.31 342 SER A C 1
ATOM 2694 O O . SER A 1 342 ? 1.415 -1.828 -16.611 1.00 97.31 342 SER A O 1
ATOM 2696 N N . PRO A 1 343 ? -0.235 -0.677 -17.607 1.00 95.62 343 PRO A N 1
ATOM 2697 C CA . PRO A 1 343 ? 0.447 -0.633 -18.903 1.00 95.62 343 PRO A CA 1
ATOM 2698 C C . PRO A 1 343 ? 1.769 0.154 -18.856 1.00 95.62 343 PRO A C 1
ATOM 2700 O O . PRO A 1 343 ? 2.576 0.056 -19.775 1.00 95.62 343 PRO A O 1
ATOM 2703 N N . LYS A 1 344 ? 1.993 0.940 -17.794 1.00 97.75 344 LYS A N 1
ATOM 2704 C CA . LYS A 1 344 ? 3.208 1.727 -17.559 1.00 97.75 344 LYS A CA 1
ATOM 2705 C C . LYS A 1 344 ? 4.174 1.070 -16.565 1.00 97.75 344 LYS A C 1
ATOM 2707 O O . LYS A 1 344 ? 5.183 1.686 -16.228 1.00 97.75 344 LYS A O 1
ATOM 2712 N N . PHE A 1 345 ? 3.884 -0.142 -16.079 1.00 98.31 345 PHE A N 1
ATOM 2713 C CA . PHE A 1 345 ? 4.745 -0.848 -15.127 1.00 98.31 345 PHE A CA 1
ATOM 2714 C C . PHE A 1 345 ? 6.172 -0.952 -15.668 1.00 98.31 345 PHE A C 1
ATOM 2716 O O . PHE A 1 345 ? 6.362 -1.583 -16.700 1.00 98.31 345 PHE A O 1
ATOM 2723 N N . GLN A 1 346 ? 7.133 -0.295 -15.004 1.00 97.69 346 GLN A N 1
ATOM 2724 C CA . GLN A 1 346 ? 8.575 -0.288 -15.318 1.00 97.69 346 GLN A CA 1
ATOM 2725 C C . GLN A 1 346 ? 8.907 -0.216 -16.824 1.00 97.69 346 GLN A C 1
ATOM 2727 O O . GLN A 1 346 ? 9.857 -0.841 -17.294 1.00 97.69 346 GLN A O 1
ATOM 2732 N N . GLN A 1 347 ? 8.088 0.505 -17.604 1.00 97.50 347 GLN A N 1
ATOM 2733 C CA . GLN A 1 347 ? 8.115 0.408 -19.067 1.00 97.50 347 GLN A CA 1
ATOM 2734 C C . GLN A 1 347 ? 9.451 0.873 -19.662 1.00 97.50 347 GLN A C 1
ATOM 2736 O O . GLN A 1 347 ? 9.851 0.370 -20.704 1.00 97.50 347 GLN A O 1
ATOM 2741 N N . TYR A 1 348 ? 10.117 1.842 -19.026 1.00 98.25 348 TYR A N 1
ATOM 2742 C CA . TYR A 1 348 ? 11.338 2.445 -19.552 1.00 98.25 348 TYR A CA 1
ATOM 2743 C C . TYR A 1 348 ? 12.481 1.435 -19.584 1.00 98.25 348 TYR A C 1
ATOM 2745 O O . TYR A 1 348 ? 13.143 1.293 -20.607 1.00 98.25 348 TYR A O 1
ATOM 2753 N N . ASP A 1 349 ? 12.643 0.675 -18.499 1.00 97.44 349 ASP A N 1
ATOM 2754 C CA . ASP A 1 349 ? 13.664 -0.372 -18.413 1.00 97.44 349 ASP A CA 1
ATOM 2755 C C . ASP A 1 349 ? 13.396 -1.472 -19.450 1.00 97.44 349 ASP A C 1
ATOM 2757 O O . ASP A 1 349 ? 14.300 -1.896 -20.167 1.00 97.44 349 ASP A O 1
ATOM 2761 N N . ALA A 1 350 ? 12.124 -1.847 -19.618 1.00 96.94 350 ALA A N 1
ATOM 2762 C CA . ALA A 1 350 ? 11.711 -2.869 -20.575 1.00 96.94 350 ALA A CA 1
ATOM 2763 C C . ALA A 1 350 ? 12.009 -2.469 -22.021 1.00 96.94 350 ALA A C 1
ATOM 2765 O O . ALA A 1 350 ? 12.565 -3.258 -22.778 1.00 96.94 350 ALA A O 1
ATOM 2766 N N . ILE A 1 351 ? 11.627 -1.245 -22.401 1.00 96.06 351 ILE A N 1
ATOM 2767 C CA . ILE A 1 351 ? 11.830 -0.722 -23.755 1.00 96.06 351 ILE A CA 1
ATOM 2768 C C . ILE A 1 351 ? 13.325 -0.661 -24.068 1.00 96.06 351 ILE A C 1
ATOM 2770 O O . ILE A 1 351 ? 13.732 -1.075 -25.154 1.00 96.06 351 ILE A O 1
ATOM 2774 N N . ASN A 1 352 ? 14.142 -0.212 -23.111 1.00 96.38 352 ASN A N 1
ATOM 2775 C CA . ASN A 1 352 ? 15.594 -0.166 -23.271 1.00 96.38 352 ASN A CA 1
ATOM 2776 C C . ASN A 1 352 ? 16.208 -1.562 -23.457 1.00 96.38 352 ASN A C 1
ATOM 2778 O O . ASN A 1 352 ? 17.145 -1.696 -24.237 1.00 96.38 352 ASN A O 1
ATOM 2782 N N . ALA A 1 353 ? 15.637 -2.592 -22.829 1.00 95.44 353 ALA A N 1
ATOM 2783 C CA . ALA A 1 353 ? 16.036 -3.987 -23.019 1.00 95.44 353 ALA A CA 1
ATOM 2784 C C . ALA A 1 353 ? 15.377 -4.679 -24.238 1.00 95.44 353 ALA A C 1
ATOM 2786 O O . ALA A 1 353 ? 15.501 -5.889 -24.421 1.00 95.44 353 ALA A O 1
ATOM 2787 N N . GLY A 1 354 ? 14.634 -3.947 -25.078 1.00 96.75 354 GLY A N 1
ATOM 2788 C CA . GLY A 1 354 ? 13.994 -4.491 -26.283 1.00 96.75 354 GLY A CA 1
ATOM 2789 C C . GLY A 1 354 ? 12.701 -5.285 -26.042 1.00 96.75 354 GLY A C 1
ATOM 2790 O O . GLY A 1 354 ? 12.240 -5.997 -26.938 1.00 96.75 354 GLY A O 1
ATOM 2791 N N . LEU A 1 355 ? 12.097 -5.160 -24.860 1.00 97.00 355 LEU A N 1
ATOM 2792 C CA . LEU A 1 355 ? 10.818 -5.776 -24.499 1.00 97.00 355 LEU A CA 1
ATOM 2793 C C . LEU A 1 355 ? 9.638 -4.853 -24.836 1.00 97.00 355 LEU A C 1
ATOM 2795 O O . LEU A 1 355 ? 9.771 -3.636 -24.970 1.00 97.00 355 LEU A O 1
ATOM 2799 N N . LYS A 1 356 ? 8.440 -5.430 -24.970 1.00 95.31 356 LYS A N 1
ATOM 2800 C CA . LYS A 1 356 ? 7.229 -4.692 -25.376 1.00 95.31 356 LYS A CA 1
ATOM 2801 C C . LYS A 1 356 ? 6.542 -3.983 -24.218 1.00 95.31 356 LYS A C 1
ATOM 2803 O O . LYS A 1 356 ? 5.806 -3.024 -24.435 1.00 95.31 356 LYS A O 1
ATOM 2808 N N . SER A 1 357 ? 6.702 -4.501 -23.006 1.00 95.19 357 SER A N 1
ATOM 2809 C CA . SER A 1 357 ? 6.075 -3.963 -21.799 1.00 95.19 357 SER A CA 1
ATOM 2810 C C . SER A 1 357 ? 6.870 -4.374 -20.568 1.00 95.19 357 SER A C 1
ATOM 2812 O O . SER A 1 357 ? 7.517 -5.418 -20.577 1.00 95.19 357 SER A O 1
ATOM 2814 N N . GLY A 1 358 ? 6.816 -3.596 -19.486 1.00 97.00 358 GLY A N 1
ATOM 2815 C CA . GLY A 1 358 ? 7.641 -3.919 -18.321 1.00 97.00 358 GLY A CA 1
ATOM 2816 C C . GLY A 1 358 ? 7.217 -5.160 -17.555 1.00 97.00 358 GLY A C 1
ATOM 2817 O O . GLY A 1 358 ? 8.052 -5.717 -16.853 1.00 97.00 358 GLY A O 1
ATOM 2818 N N . ILE A 1 359 ? 5.994 -5.670 -17.739 1.00 97.94 359 ILE A N 1
ATOM 2819 C CA . ILE A 1 359 ? 5.621 -6.969 -17.164 1.00 97.94 359 ILE A CA 1
ATOM 2820 C C . ILE A 1 359 ? 6.397 -8.127 -17.814 1.00 97.94 359 ILE A C 1
ATOM 2822 O O . ILE A 1 359 ? 6.637 -9.132 -17.156 1.00 97.94 359 ILE A O 1
ATOM 2826 N N . GLU A 1 360 ? 6.874 -7.969 -19.058 1.00 98.00 360 GLU A N 1
ATOM 2827 C CA . GLU A 1 360 ? 7.753 -8.950 -19.715 1.00 98.00 360 GLU A CA 1
ATOM 2828 C C . GLU A 1 360 ? 9.153 -9.022 -19.084 1.00 98.00 360 GLU A C 1
ATOM 2830 O O . GLU A 1 360 ? 9.911 -9.917 -19.443 1.00 98.00 360 GLU A O 1
ATOM 2835 N N . GLN A 1 361 ? 9.510 -8.126 -18.156 1.00 97.75 361 GLN A N 1
ATOM 2836 C CA . GLN A 1 361 ? 10.731 -8.249 -17.349 1.00 97.75 361 GLN A CA 1
ATOM 2837 C C . GLN A 1 361 ? 10.526 -9.150 -16.128 1.00 97.75 361 GLN A C 1
ATOM 2839 O O . GLN A 1 361 ? 11.497 -9.610 -15.536 1.00 97.75 361 GLN A O 1
ATOM 2844 N N . VAL A 1 362 ? 9.284 -9.405 -15.707 1.00 98.56 362 VAL A N 1
ATOM 2845 C CA . VAL A 1 362 ? 9.030 -10.139 -14.464 1.00 98.56 362 VAL A CA 1
ATOM 2846 C C . VAL A 1 362 ? 9.134 -11.634 -14.720 1.00 98.56 362 VAL A C 1
ATOM 2848 O O . VAL A 1 362 ? 8.229 -12.242 -15.276 1.00 98.56 362 VAL A O 1
ATOM 2851 N N . VAL A 1 363 ? 10.235 -12.227 -14.272 1.00 98.56 363 VAL A N 1
ATOM 2852 C CA . VAL A 1 363 ? 10.561 -13.646 -14.470 1.00 98.56 363 VAL A CA 1
ATOM 2853 C C . VAL A 1 363 ? 10.118 -14.519 -13.300 1.00 98.56 363 VAL A C 1
ATOM 2855 O O . VAL A 1 363 ? 10.017 -15.737 -13.445 1.00 98.56 363 VAL A O 1
ATOM 2858 N N . TRP A 1 364 ? 9.842 -13.914 -12.141 1.00 98.62 364 TRP A N 1
ATOM 2859 C CA . TRP A 1 364 ? 9.432 -14.626 -10.934 1.00 98.62 364 TRP A CA 1
ATOM 2860 C C . TRP A 1 364 ? 8.470 -13.788 -10.076 1.00 98.62 364 TRP A C 1
ATOM 2862 O O . TRP A 1 364 ? 8.643 -12.585 -9.896 1.00 98.62 364 TRP A O 1
ATOM 2872 N N . MET A 1 365 ? 7.456 -14.417 -9.498 1.00 98.38 365 MET A N 1
ATOM 2873 C CA . MET A 1 365 ? 6.536 -13.811 -8.541 1.00 98.38 365 MET A CA 1
ATOM 2874 C C . MET A 1 365 ? 6.255 -14.800 -7.418 1.00 98.38 365 MET A C 1
ATOM 2876 O O . MET A 1 365 ? 5.899 -15.946 -7.689 1.00 98.38 365 MET A O 1
ATOM 2880 N N . GLY A 1 366 ? 6.319 -14.333 -6.171 1.00 97.44 366 GLY A N 1
ATOM 2881 C CA . GLY A 1 366 ? 5.831 -15.106 -5.034 1.00 97.44 366 GLY A CA 1
ATOM 2882 C C . GLY A 1 366 ? 4.375 -15.506 -5.264 1.00 97.44 366 GLY A C 1
ATOM 2883 O O . GLY A 1 366 ? 3.577 -14.705 -5.771 1.00 97.44 366 GLY A O 1
ATOM 2884 N N . LYS A 1 367 ? 4.005 -16.737 -4.916 1.00 95.00 367 LYS A N 1
ATOM 2885 C CA . LYS A 1 367 ? 2.694 -17.295 -5.258 1.00 95.00 367 LYS A CA 1
ATOM 2886 C C . LYS A 1 367 ? 1.542 -16.427 -4.750 1.00 95.00 367 LYS A C 1
ATOM 2888 O O . LYS A 1 367 ? 0.570 -16.207 -5.468 1.00 95.00 367 LYS A O 1
ATOM 2893 N N . THR A 1 368 ? 1.686 -15.867 -3.550 1.00 93.12 368 THR A N 1
ATOM 2894 C CA . THR A 1 368 ? 0.706 -14.962 -2.927 1.00 93.12 368 THR A CA 1
ATOM 2895 C C . THR A 1 368 ? 0.378 -13.751 -3.796 1.00 93.12 368 THR A C 1
ATOM 2897 O O . THR A 1 368 ? -0.792 -13.399 -3.940 1.00 93.12 368 THR A O 1
ATOM 2900 N N . VAL A 1 369 ? 1.383 -13.108 -4.398 1.00 95.69 369 VAL A N 1
ATOM 2901 C CA . VAL A 1 369 ? 1.164 -11.971 -5.300 1.00 95.69 369 VAL A CA 1
ATOM 2902 C C . VAL A 1 369 ? 0.731 -12.435 -6.684 1.00 95.69 369 VAL A C 1
ATOM 2904 O O . VAL A 1 369 ? -0.192 -11.838 -7.237 1.00 95.69 369 VAL A O 1
ATOM 2907 N N . LYS A 1 370 ? 1.321 -13.520 -7.208 1.00 97.06 370 LYS A N 1
ATOM 2908 C CA . LYS A 1 370 ? 0.977 -14.084 -8.521 1.00 97.06 370 LYS A CA 1
ATOM 2909 C C . LYS A 1 370 ? -0.509 -14.423 -8.594 1.00 97.06 370 LYS A C 1
ATOM 2911 O O . LYS A 1 370 ? -1.189 -13.927 -9.485 1.00 97.06 370 LYS A O 1
ATOM 2916 N N . ASP A 1 371 ? -1.034 -15.158 -7.613 1.00 95.50 371 ASP A N 1
ATOM 2917 C CA . ASP A 1 371 ? -2.449 -15.543 -7.543 1.00 95.50 371 ASP A CA 1
ATOM 2918 C C . ASP A 1 371 ? -3.383 -14.317 -7.511 1.00 95.50 371 ASP A C 1
ATOM 2920 O O . ASP A 1 371 ? -4.457 -14.337 -8.108 1.00 95.50 371 ASP A O 1
ATOM 2924 N N . ARG A 1 372 ? -2.975 -13.219 -6.854 1.00 93.56 372 ARG A N 1
ATOM 2925 C CA . ARG A 1 372 ? -3.787 -11.990 -6.744 1.00 93.56 372 ARG A CA 1
ATOM 2926 C C . ARG A 1 372 ? -3.915 -11.222 -8.055 1.00 93.56 372 ARG A C 1
ATOM 2928 O O . ARG A 1 372 ? -4.914 -10.528 -8.240 1.00 93.56 372 ARG A O 1
ATOM 2935 N N . VAL A 1 373 ? -2.905 -11.286 -8.921 1.00 96.38 373 VAL A N 1
ATOM 2936 C CA . VAL A 1 373 ? -2.884 -10.532 -10.186 1.00 96.38 373 VAL A CA 1
ATOM 2937 C C . VAL A 1 373 ? -3.079 -11.410 -11.418 1.00 96.38 373 VAL A C 1
ATOM 2939 O O . VAL A 1 373 ? -3.272 -10.863 -12.496 1.00 96.38 373 VAL A O 1
ATOM 2942 N N . TYR A 1 374 ? -3.066 -12.739 -11.280 1.00 97.38 374 TYR A N 1
ATOM 2943 C CA . TYR A 1 374 ? -3.017 -13.697 -12.389 1.00 97.38 374 TYR A CA 1
ATOM 2944 C C . TYR A 1 374 ? -4.055 -13.434 -13.490 1.00 97.38 374 TYR A C 1
ATOM 2946 O O . TYR A 1 374 ? -3.697 -13.323 -14.662 1.00 97.38 374 TYR A O 1
ATOM 2954 N N . ASP A 1 375 ? -5.325 -13.259 -13.115 1.00 96.50 375 ASP A N 1
ATOM 2955 C CA . ASP A 1 375 ? -6.423 -13.025 -14.067 1.00 96.50 375 ASP A CA 1
ATOM 2956 C C . ASP A 1 375 ? -6.362 -11.647 -14.752 1.00 96.50 375 ASP A C 1
ATOM 2958 O O . ASP A 1 375 ? -7.066 -11.403 -15.731 1.00 96.50 375 ASP A O 1
ATOM 2962 N N . LEU A 1 376 ? -5.541 -10.735 -14.230 1.00 95.62 376 LEU A N 1
ATOM 2963 C CA . LEU A 1 376 ? -5.349 -9.376 -14.736 1.00 95.62 376 LEU A CA 1
ATOM 2964 C C . LEU A 1 376 ? -4.062 -9.239 -15.565 1.00 95.62 376 LEU A C 1
ATOM 2966 O O . LEU A 1 376 ? -3.874 -8.215 -16.222 1.00 95.62 376 LEU A O 1
ATOM 2970 N N . LEU A 1 377 ? -3.177 -10.240 -15.533 1.00 96.94 377 LEU A N 1
ATOM 2971 C CA . LEU A 1 377 ? -1.957 -10.266 -16.336 1.00 96.94 377 LEU A CA 1
ATOM 2972 C C . LEU A 1 377 ? -2.265 -10.606 -17.807 1.00 96.94 377 LEU A C 1
ATOM 2974 O O . LEU A 1 377 ? -3.196 -11.371 -18.079 1.00 96.94 377 LEU A O 1
ATOM 2978 N N . PRO A 1 378 ? -1.461 -10.110 -18.768 1.00 95.81 378 PRO A N 1
ATOM 2979 C CA . PRO A 1 378 ? -1.587 -10.505 -20.169 1.00 95.81 378 PRO A CA 1
ATOM 2980 C C . PRO A 1 378 ? -1.447 -12.025 -20.364 1.00 95.81 378 PRO A C 1
ATOM 2982 O O . PRO A 1 378 ? -0.582 -12.671 -19.766 1.00 95.81 378 PRO A O 1
ATOM 2985 N N . GLU A 1 379 ? -2.299 -12.611 -21.210 1.00 95.44 379 GLU A N 1
ATOM 2986 C CA . GLU A 1 379 ? -2.350 -14.069 -21.418 1.00 95.44 379 GLU A CA 1
ATOM 2987 C C . GLU A 1 379 ? -1.041 -14.650 -21.970 1.00 95.44 379 GLU A C 1
ATOM 2989 O O . GLU A 1 379 ? -0.710 -15.802 -21.702 1.00 95.44 379 GLU A O 1
ATOM 2994 N N . ASP A 1 380 ? -0.283 -13.861 -22.730 1.00 94.62 380 ASP A N 1
ATOM 2995 C CA . ASP A 1 380 ? 0.969 -14.268 -23.366 1.00 94.62 380 ASP A CA 1
ATOM 2996 C C . ASP A 1 380 ? 2.172 -14.310 -22.411 1.00 94.62 380 ASP A C 1
ATOM 2998 O O . ASP A 1 380 ? 3.187 -14.936 -22.749 1.00 94.62 380 ASP A O 1
ATOM 3002 N N . ILE A 1 381 ? 2.048 -13.703 -21.222 1.00 96.88 381 ILE A N 1
ATOM 3003 C CA . ILE A 1 381 ? 3.103 -13.670 -20.201 1.00 96.88 381 ILE A CA 1
ATOM 3004 C C . ILE A 1 381 ? 2.731 -14.388 -18.901 1.00 96.88 381 ILE A C 1
ATOM 3006 O O . ILE A 1 381 ? 3.614 -14.980 -18.291 1.00 96.88 381 ILE A O 1
ATOM 3010 N N . ARG A 1 382 ? 1.459 -14.408 -18.470 1.00 96.06 382 ARG A N 1
ATOM 3011 C CA . ARG A 1 382 ? 1.075 -14.846 -17.106 1.00 96.06 382 ARG A CA 1
ATOM 3012 C C . ARG A 1 382 ? 1.544 -16.256 -16.715 1.00 96.06 382 ARG A C 1
ATOM 3014 O O . ARG A 1 382 ? 1.931 -16.478 -15.570 1.00 96.06 382 ARG A O 1
ATOM 3021 N N . ASP A 1 383 ? 1.556 -17.187 -17.670 1.00 97.50 383 ASP A N 1
ATOM 3022 C CA . ASP A 1 383 ? 1.985 -18.583 -17.468 1.00 97.50 383 ASP A CA 1
ATOM 3023 C C . ASP A 1 383 ? 3.496 -18.779 -17.629 1.00 97.50 383 ASP A C 1
ATOM 3025 O O . ASP A 1 383 ? 4.030 -19.855 -17.361 1.00 97.50 383 ASP A O 1
ATOM 3029 N N . LYS A 1 384 ? 4.190 -17.730 -18.071 1.00 98.31 384 LYS A N 1
ATOM 3030 C CA . LYS A 1 384 ? 5.638 -17.694 -18.238 1.00 98.31 384 LYS A CA 1
ATOM 3031 C C . LYS A 1 384 ? 6.342 -17.002 -17.085 1.00 98.31 384 LYS A C 1
ATOM 3033 O O . LYS A 1 384 ? 7.553 -16.952 -17.124 1.00 98.31 384 LYS A O 1
ATOM 3038 N N . ILE A 1 385 ? 5.649 -16.528 -16.053 1.00 98.50 385 ILE A N 1
ATOM 3039 C CA . ILE A 1 385 ? 6.281 -15.975 -14.845 1.00 98.50 385 ILE A CA 1
ATOM 3040 C C . ILE A 1 385 ? 6.406 -17.089 -13.805 1.00 98.50 385 ILE A C 1
ATOM 3042 O O . ILE A 1 385 ? 5.397 -17.706 -13.470 1.00 98.50 385 ILE A O 1
ATOM 3046 N N . ALA A 1 386 ? 7.603 -17.387 -13.300 1.00 98.19 386 ALA A N 1
ATOM 3047 C CA . ALA A 1 386 ? 7.787 -18.463 -12.324 1.00 98.19 386 ALA A CA 1
ATOM 3048 C C . ALA A 1 386 ? 7.209 -18.082 -10.953 1.00 98.19 386 ALA A C 1
ATOM 3050 O O . ALA A 1 386 ? 7.006 -16.910 -10.649 1.00 98.19 386 ALA A O 1
ATOM 3051 N N . SER A 1 387 ? 6.965 -19.079 -10.115 1.00 97.50 387 SER A N 1
ATOM 3052 C CA . SER A 1 387 ? 6.770 -18.926 -8.671 1.00 97.50 387 SER A CA 1
ATOM 3053 C C . SER A 1 387 ? 7.703 -19.863 -7.912 1.00 97.50 387 SER A C 1
ATOM 3055 O O . SER A 1 387 ? 8.424 -20.647 -8.528 1.00 97.50 387 SER A O 1
ATOM 3057 N N . GLU A 1 388 ? 7.690 -19.820 -6.582 1.00 95.38 388 GLU A N 1
ATOM 3058 C CA . GLU A 1 388 ? 8.409 -20.785 -5.742 1.00 95.38 388 GLU A CA 1
ATOM 3059 C C . GLU A 1 388 ? 8.010 -22.247 -6.011 1.00 95.38 388 GLU A C 1
ATOM 3061 O O . GLU A 1 388 ? 8.828 -23.139 -5.794 1.00 95.38 388 GLU A O 1
ATOM 3066 N N . ASP A 1 389 ? 6.798 -22.497 -6.522 1.00 95.50 389 ASP A N 1
ATOM 3067 C CA . ASP A 1 389 ? 6.338 -23.838 -6.910 1.00 95.50 389 ASP A CA 1
ATOM 3068 C C . ASP A 1 389 ? 6.996 -24.322 -8.219 1.00 95.50 389 ASP A C 1
ATOM 3070 O O . ASP A 1 389 ? 7.112 -25.527 -8.457 1.00 95.50 389 ASP A O 1
ATOM 3074 N N . ASP A 1 390 ? 7.429 -23.386 -9.070 1.00 97.06 390 ASP A N 1
ATOM 3075 C CA . ASP A 1 390 ? 8.045 -23.654 -10.372 1.00 97.06 390 ASP A CA 1
ATOM 3076 C C . ASP A 1 390 ? 9.578 -23.672 -10.289 1.00 97.06 390 ASP A C 1
ATOM 3078 O O . ASP A 1 390 ? 10.233 -24.547 -10.860 1.00 97.06 390 ASP A O 1
ATOM 3082 N N . VAL A 1 391 ? 10.137 -22.671 -9.601 1.00 96.12 391 VAL A N 1
ATOM 3083 C CA . VAL A 1 391 ? 11.569 -22.396 -9.461 1.00 96.12 391 VAL A CA 1
ATOM 3084 C C . VAL A 1 391 ? 11.825 -21.891 -8.038 1.00 96.12 391 VAL A C 1
ATOM 3086 O O . VAL A 1 391 ? 11.493 -20.754 -7.693 1.00 96.12 391 VAL A O 1
ATOM 3089 N N . ALA A 1 392 ? 12.439 -22.743 -7.216 1.00 92.00 392 ALA A N 1
ATOM 3090 C CA . ALA A 1 392 ? 12.818 -22.419 -5.838 1.00 92.00 392 ALA A CA 1
ATOM 3091 C C . ALA A 1 392 ? 14.299 -22.022 -5.691 1.00 92.00 392 ALA A C 1
ATOM 3093 O O . ALA A 1 392 ? 14.664 -21.375 -4.711 1.00 92.00 392 ALA A O 1
ATOM 3094 N N . ASP A 1 393 ? 15.147 -22.406 -6.650 1.00 92.19 393 ASP A N 1
ATOM 3095 C CA . ASP A 1 393 ? 16.568 -22.061 -6.702 1.00 92.19 393 ASP A CA 1
ATOM 3096 C C . ASP A 1 393 ? 16.831 -21.187 -7.930 1.00 92.19 393 ASP A C 1
ATOM 3098 O O . ASP A 1 393 ? 16.441 -21.517 -9.051 1.00 92.19 393 ASP A O 1
ATOM 3102 N N . ILE A 1 394 ? 17.510 -20.062 -7.720 1.00 93.19 394 ILE A N 1
ATOM 3103 C CA . ILE A 1 394 ? 17.863 -19.111 -8.774 1.00 93.19 394 ILE A CA 1
ATOM 3104 C C . ILE A 1 394 ? 18.671 -19.752 -9.911 1.00 93.19 394 ILE A C 1
ATOM 3106 O O . ILE A 1 394 ? 18.555 -19.329 -11.058 1.00 93.19 394 ILE A O 1
ATOM 3110 N N . ASN A 1 395 ? 19.438 -20.809 -9.622 1.00 91.88 395 ASN A N 1
ATOM 3111 C CA . ASN A 1 395 ? 20.230 -21.529 -10.621 1.00 91.88 395 ASN A CA 1
ATOM 3112 C C . ASN A 1 395 ? 19.365 -22.303 -11.628 1.00 91.88 395 ASN A C 1
ATOM 3114 O O . ASN A 1 395 ? 19.815 -22.560 -12.745 1.00 91.88 395 ASN A O 1
ATOM 3118 N N . ASP A 1 396 ? 18.131 -22.654 -11.258 1.00 94.44 396 ASP A N 1
ATOM 3119 C CA . ASP A 1 396 ? 17.193 -23.367 -12.130 1.00 94.44 396 ASP A CA 1
ATOM 3120 C C . ASP A 1 396 ? 16.387 -22.408 -13.026 1.00 94.44 396 ASP A C 1
ATOM 3122 O O . ASP A 1 396 ? 15.760 -22.838 -14.001 1.00 94.44 396 ASP A O 1
ATOM 3126 N N . LEU A 1 397 ? 16.424 -21.100 -12.731 1.00 95.75 397 LEU A N 1
ATOM 3127 C CA . LEU A 1 397 ? 15.636 -20.085 -13.428 1.00 95.75 397 LEU A CA 1
ATOM 3128 C C . LEU A 1 397 ? 15.936 -20.027 -14.939 1.00 95.75 397 LEU A C 1
ATOM 3130 O O . LEU A 1 397 ? 14.975 -20.092 -15.706 1.00 95.75 397 LEU A O 1
ATOM 3134 N N . PRO A 1 398 ? 17.199 -19.976 -15.418 1.00 94.69 398 PRO A N 1
ATOM 3135 C CA . PRO A 1 398 ? 17.467 -19.869 -16.855 1.00 94.69 398 PRO A CA 1
ATOM 3136 C C . PRO A 1 398 ? 16.882 -21.033 -17.665 1.00 94.69 398 PRO A C 1
ATOM 3138 O O . PRO A 1 398 ? 16.229 -20.830 -18.687 1.00 94.69 398 PRO A O 1
ATOM 3141 N N . ALA A 1 399 ? 17.039 -22.268 -17.176 1.00 95.50 399 ALA A N 1
ATOM 3142 C CA . ALA A 1 399 ? 16.507 -23.454 -17.846 1.00 95.50 399 ALA A CA 1
ATOM 3143 C C . ALA A 1 399 ? 14.970 -23.439 -17.919 1.00 95.50 399 ALA A C 1
ATOM 3145 O O . ALA A 1 399 ? 14.379 -23.897 -18.902 1.00 95.50 399 ALA A O 1
ATOM 3146 N N . TRP A 1 400 ? 14.316 -22.907 -16.886 1.00 97.56 400 TRP A N 1
ATOM 3147 C CA . TRP A 1 400 ? 12.870 -22.746 -16.868 1.00 97.56 400 TRP A CA 1
ATOM 3148 C C . TRP A 1 400 ? 12.400 -21.666 -17.853 1.00 97.56 400 TRP A C 1
ATOM 3150 O O . TRP A 1 400 ? 11.474 -21.925 -18.623 1.00 97.56 400 TRP A O 1
ATOM 3160 N N . LEU A 1 401 ? 13.075 -20.510 -17.899 1.00 98.06 401 LEU A N 1
ATOM 3161 C CA . LEU A 1 401 ? 12.758 -19.408 -18.818 1.00 98.06 401 LEU A CA 1
ATOM 3162 C C . LEU A 1 401 ? 12.855 -19.834 -20.288 1.00 98.06 401 LEU A C 1
ATOM 3164 O O . LEU A 1 401 ? 11.948 -19.548 -21.074 1.00 98.06 401 LEU A O 1
ATOM 3168 N N . GLU A 1 402 ? 13.892 -20.597 -20.637 1.00 97.00 402 GLU A N 1
ATOM 3169 C CA . GLU A 1 402 ? 14.059 -21.212 -21.960 1.00 97.00 402 GLU A CA 1
ATOM 3170 C C . GLU A 1 402 ? 12.911 -22.181 -22.288 1.00 97.00 402 GLU A C 1
ATOM 3172 O O . GLU A 1 402 ? 12.307 -22.130 -23.364 1.00 97.00 402 GLU A O 1
ATOM 3177 N N . LYS A 1 403 ? 12.546 -23.047 -21.332 1.00 98.00 403 LYS A N 1
ATOM 3178 C CA . LYS A 1 403 ? 11.461 -24.029 -21.493 1.00 98.00 403 LYS A CA 1
ATOM 3179 C C . LYS A 1 403 ? 10.115 -23.358 -21.780 1.00 98.00 403 LYS A C 1
ATOM 3181 O O . LYS A 1 403 ? 9.363 -23.857 -22.621 1.00 98.00 403 LYS A O 1
ATOM 3186 N N . VAL A 1 404 ? 9.798 -22.263 -21.087 1.00 98.06 404 VAL A N 1
ATOM 3187 C CA . VAL A 1 404 ? 8.525 -21.534 -21.255 1.00 98.06 404 VAL A CA 1
ATOM 3188 C C . VAL A 1 404 ? 8.581 -20.457 -22.340 1.00 98.06 404 VAL A C 1
ATOM 3190 O O . VAL A 1 404 ? 7.555 -19.846 -22.649 1.00 98.06 404 VAL A O 1
ATOM 3193 N N . LYS A 1 405 ? 9.752 -20.248 -22.958 1.00 97.88 405 LYS A N 1
ATOM 3194 C CA . LYS A 1 405 ? 10.002 -19.203 -23.959 1.00 97.88 405 LYS A CA 1
ATOM 3195 C C . LYS A 1 405 ? 9.613 -17.822 -23.430 1.00 97.88 405 LYS A C 1
ATOM 3197 O O . LYS A 1 405 ? 8.758 -17.132 -24.008 1.00 97.88 405 LYS A O 1
ATOM 3202 N N . HIS A 1 406 ? 10.173 -17.477 -22.274 1.00 98.38 406 HIS A N 1
ATOM 3203 C CA . HIS A 1 406 ? 9.991 -16.166 -21.665 1.00 98.38 406 HIS A CA 1
ATOM 3204 C C . HIS A 1 406 ? 10.588 -15.076 -22.570 1.00 98.38 406 HIS A C 1
ATOM 3206 O O . HIS A 1 406 ? 11.708 -15.266 -23.028 1.00 98.38 406 HIS A O 1
ATOM 3212 N N . PRO A 1 407 ? 9.917 -13.933 -22.816 1.00 97.88 407 PRO A N 1
ATOM 3213 C CA . PRO A 1 407 ? 10.449 -12.871 -23.678 1.00 97.88 407 PRO A CA 1
ATOM 3214 C C . PRO A 1 407 ? 11.874 -12.405 -23.347 1.00 97.88 407 PRO A C 1
ATOM 3216 O O . PRO A 1 407 ? 12.648 -12.180 -24.272 1.00 97.88 407 PRO A O 1
ATOM 3219 N N . VAL A 1 408 ? 12.246 -12.339 -22.058 1.00 97.81 408 VAL A N 1
ATOM 3220 C CA . VAL A 1 408 ? 13.615 -11.998 -21.628 1.00 97.81 408 VAL A CA 1
ATOM 3221 C C . VAL A 1 408 ? 14.717 -12.801 -22.318 1.00 97.81 408 VAL A C 1
ATOM 3223 O O . VAL A 1 408 ? 15.801 -12.266 -22.485 1.00 97.81 408 VAL A O 1
ATOM 3226 N N . ILE A 1 409 ? 14.473 -14.043 -22.764 1.00 97.44 409 ILE A N 1
ATOM 3227 C CA . ILE A 1 409 ? 15.538 -14.862 -23.369 1.00 97.44 409 ILE A CA 1
ATOM 3228 C C . ILE A 1 409 ? 16.042 -14.300 -24.704 1.00 97.44 409 ILE A C 1
ATOM 3230 O O . ILE A 1 409 ? 17.145 -14.614 -25.149 1.00 97.44 409 ILE A O 1
ATOM 3234 N N . GLU A 1 410 ? 15.228 -13.465 -25.351 1.00 96.88 410 GLU A N 1
ATOM 3235 C CA . GLU A 1 410 ? 15.562 -12.846 -26.629 1.00 96.88 410 GLU A CA 1
ATOM 3236 C C . GLU A 1 410 ? 16.371 -11.552 -26.466 1.00 96.88 410 GLU A C 1
ATOM 3238 O O . GLU A 1 410 ? 16.921 -11.078 -27.464 1.00 96.88 410 GLU A O 1
ATOM 3243 N N . THR A 1 411 ? 16.481 -10.996 -25.251 1.00 96.81 411 THR A N 1
ATOM 3244 C CA . THR A 1 411 ? 17.237 -9.759 -25.009 1.00 96.81 411 THR A CA 1
ATOM 3245 C C . THR A 1 411 ? 18.740 -10.021 -24.995 1.00 96.81 411 THR A C 1
ATOM 3247 O O . THR A 1 411 ? 19.207 -11.130 -24.712 1.00 96.81 411 THR A O 1
ATOM 3250 N N . GLU A 1 412 ? 19.524 -9.000 -25.327 1.00 95.12 412 GLU A N 1
ATOM 3251 C CA . GLU A 1 412 ? 20.983 -9.126 -25.375 1.00 95.12 412 GLU A CA 1
ATOM 3252 C C . GLU A 1 412 ? 21.579 -9.244 -23.965 1.00 95.12 412 GLU A C 1
ATOM 3254 O O . GLU A 1 412 ? 22.505 -10.025 -23.748 1.00 95.12 412 GLU A O 1
ATOM 3259 N N . GLU A 1 413 ? 20.990 -8.563 -22.980 1.00 93.69 413 GLU A N 1
ATOM 3260 C CA . GLU A 1 413 ? 21.388 -8.614 -21.572 1.00 93.69 413 GLU A CA 1
ATOM 3261 C C . GLU A 1 413 ? 21.229 -10.022 -20.994 1.00 93.69 413 GLU A C 1
ATOM 3263 O O . GLU A 1 413 ? 22.122 -10.509 -20.296 1.00 93.69 413 GLU A O 1
ATOM 3268 N N . TYR A 1 414 ? 20.125 -10.707 -21.316 1.00 95.25 414 TYR A N 1
ATOM 3269 C CA . TYR A 1 414 ? 19.926 -12.084 -20.879 1.00 95.25 414 TYR A CA 1
ATOM 3270 C C . TYR A 1 414 ? 20.931 -13.024 -21.532 1.00 95.25 414 TYR A C 1
ATOM 3272 O O . TYR A 1 414 ? 21.543 -13.838 -20.844 1.00 95.25 414 TYR A O 1
ATOM 3280 N N . LYS A 1 415 ? 21.151 -12.908 -22.848 1.00 94.38 415 LYS A N 1
ATOM 3281 C CA . LYS A 1 415 ? 22.140 -13.737 -23.555 1.00 94.38 415 LYS A CA 1
ATOM 3282 C C . LYS A 1 415 ? 23.545 -13.531 -22.989 1.00 94.38 415 LYS A C 1
ATOM 3284 O O . LYS A 1 415 ? 24.270 -14.511 -22.806 1.00 94.38 415 LYS A O 1
ATOM 3289 N N . ALA A 1 416 ? 23.920 -12.294 -22.663 1.00 91.56 416 ALA A N 1
ATOM 3290 C CA . ALA A 1 416 ? 25.191 -11.980 -22.016 1.00 91.56 416 ALA A CA 1
ATOM 3291 C C . ALA A 1 416 ? 25.291 -12.623 -20.621 1.00 91.56 416 ALA A C 1
ATOM 3293 O O . ALA A 1 416 ? 26.258 -13.334 -20.334 1.00 91.56 416 ALA A O 1
ATOM 3294 N N . ALA A 1 417 ? 24.257 -12.467 -19.787 1.00 89.00 417 ALA A N 1
ATOM 3295 C CA . ALA A 1 417 ? 24.210 -13.043 -18.444 1.00 89.00 417 ALA A CA 1
ATOM 3296 C C . ALA A 1 417 ? 24.234 -14.585 -18.458 1.00 89.00 417 ALA A C 1
ATOM 3298 O O . ALA A 1 417 ? 25.005 -15.206 -17.723 1.00 89.00 417 ALA A O 1
ATOM 3299 N N . ALA A 1 418 ? 23.446 -15.210 -19.338 1.00 83.38 418 ALA A N 1
ATOM 3300 C CA . ALA A 1 418 ? 23.302 -16.661 -19.444 1.00 83.38 418 ALA A CA 1
ATOM 3301 C C . ALA A 1 418 ? 24.532 -17.348 -20.060 1.00 83.38 418 ALA A C 1
ATOM 3303 O O . ALA A 1 418 ? 24.856 -18.480 -19.698 1.00 83.38 418 ALA A O 1
ATOM 3304 N N . SER A 1 419 ? 25.240 -16.678 -20.974 1.00 76.50 419 SER A N 1
ATOM 3305 C CA . SER A 1 419 ? 26.485 -17.195 -21.562 1.00 76.50 419 SER A CA 1
ATOM 3306 C C . SER A 1 419 ? 27.706 -17.014 -20.653 1.00 76.50 419 SER A C 1
ATOM 3308 O O . SER A 1 419 ? 28.763 -17.585 -20.929 1.00 76.50 419 SER A O 1
ATOM 3310 N N . GLY A 1 420 ? 27.567 -16.259 -19.556 1.00 62.25 420 GLY A N 1
ATOM 3311 C CA . GLY A 1 420 ? 28.673 -15.919 -18.666 1.00 62.25 420 GLY A CA 1
ATOM 3312 C C . GLY A 1 420 ? 29.733 -15.047 -19.339 1.00 62.25 420 GLY A C 1
ATOM 3313 O O . GLY A 1 420 ? 30.879 -15.064 -18.886 1.00 62.25 420 GLY A O 1
ATOM 3314 N N . ALA A 1 421 ? 29.370 -14.337 -20.415 1.00 40.69 421 ALA A N 1
ATOM 3315 C CA . ALA A 1 421 ? 30.266 -13.432 -21.115 1.00 40.69 421 ALA A CA 1
ATOM 3316 C C . ALA A 1 421 ? 30.737 -12.343 -20.143 1.00 40.69 421 ALA A C 1
ATOM 3318 O O . ALA A 1 421 ? 29.937 -11.646 -19.517 1.00 40.69 421 ALA A O 1
ATOM 3319 N N . GLU A 1 422 ? 32.054 -12.266 -19.968 1.00 35.88 422 GLU A N 1
ATOM 3320 C CA . GLU A 1 422 ? 32.714 -11.159 -19.290 1.00 35.88 422 GLU A CA 1
ATOM 3321 C C . GLU A 1 422 ? 32.303 -9.864 -20.003 1.00 35.88 422 GLU A C 1
ATOM 3323 O O . GLU A 1 422 ? 32.242 -9.840 -21.230 1.00 35.88 422 GLU A O 1
ATOM 3328 N N . GLU A 1 423 ? 31.994 -8.808 -19.243 1.00 35.72 423 GLU A N 1
ATOM 3329 C CA . GLU A 1 423 ? 32.003 -7.445 -19.778 1.00 35.72 423 GLU A CA 1
ATOM 3330 C C . GLU A 1 423 ? 33.351 -7.279 -20.494 1.00 35.72 423 GLU A C 1
ATOM 3332 O O . GLU A 1 423 ? 34.390 -7.213 -19.833 1.00 35.72 423 GLU A O 1
ATOM 3337 N N . GLU A 1 424 ? 33.360 -7.308 -21.830 1.00 29.36 424 GLU A N 1
ATOM 3338 C CA . GLU A 1 424 ? 34.520 -6.865 -22.590 1.00 29.36 424 GLU A CA 1
ATOM 3339 C C . GLU A 1 424 ? 34.744 -5.415 -22.157 1.00 29.36 424 GLU A C 1
ATOM 3341 O O . GLU A 1 424 ? 33.879 -4.560 -22.350 1.00 29.36 424 GLU A O 1
ATOM 3346 N N . GLU A 1 425 ? 35.862 -5.164 -21.470 1.00 26.31 425 GLU A N 1
ATOM 3347 C CA . GLU A 1 425 ? 36.333 -3.812 -21.205 1.00 26.31 425 GLU A CA 1
ATOM 3348 C C . GLU A 1 425 ? 36.396 -3.103 -22.562 1.00 26.31 425 GLU A C 1
ATOM 3350 O O . GLU A 1 425 ? 37.271 -3.389 -23.379 1.00 26.31 425 GLU A O 1
ATOM 3355 N N . GLU A 1 426 ? 35.448 -2.202 -22.828 1.00 26.73 426 GLU A N 1
ATOM 3356 C CA . GLU A 1 426 ? 35.634 -1.202 -23.867 1.00 26.73 426 GLU A CA 1
ATOM 3357 C C . GLU A 1 426 ? 36.893 -0.422 -23.482 1.00 26.73 426 GLU A C 1
ATOM 3359 O O . GLU A 1 426 ? 36.901 0.360 -22.526 1.00 26.73 426 GLU A O 1
ATOM 3364 N N . ASP A 1 427 ? 37.983 -0.689 -24.203 1.00 24.23 427 ASP A N 1
ATOM 3365 C CA . ASP A 1 427 ? 39.184 0.133 -24.212 1.00 24.23 427 ASP A CA 1
ATOM 3366 C C . ASP A 1 427 ? 38.756 1.566 -24.568 1.00 24.23 427 ASP A C 1
ATOM 3368 O O . ASP A 1 427 ? 38.588 1.929 -25.734 1.00 24.23 427 ASP A O 1
ATOM 3372 N N . TYR A 1 428 ? 38.549 2.402 -23.549 1.00 27.78 428 TYR A N 1
ATOM 3373 C CA . TYR A 1 428 ? 38.442 3.839 -23.737 1.00 27.78 428 TYR A CA 1
ATOM 3374 C C . TYR A 1 428 ? 39.820 4.354 -24.156 1.00 27.78 428 TYR A C 1
ATOM 3376 O O . TYR A 1 428 ? 40.687 4.616 -23.319 1.00 27.78 428 TYR A O 1
ATOM 3384 N N . GLU A 1 429 ? 40.019 4.524 -25.465 1.00 27.88 429 GLU A N 1
ATOM 3385 C CA . GLU A 1 429 ? 41.056 5.420 -25.960 1.00 27.88 429 GLU A CA 1
ATOM 3386 C C . GLU A 1 429 ? 40.793 6.827 -25.406 1.00 27.88 429 GLU A C 1
ATOM 3388 O O . GLU A 1 429 ? 39.705 7.401 -25.501 1.00 27.88 429 GLU A O 1
ATOM 3393 N N . GLU A 1 430 ? 41.818 7.350 -24.743 1.00 30.11 430 GLU A N 1
ATOM 3394 C CA . GLU A 1 430 ? 41.806 8.580 -23.969 1.00 30.11 430 GLU A CA 1
ATOM 3395 C C . GLU A 1 430 ? 41.726 9.807 -24.900 1.00 30.11 430 GLU A C 1
ATOM 3397 O O . GLU A 1 430 ? 42.728 10.465 -25.166 1.00 30.11 430 GLU A O 1
ATOM 3402 N N . GLU A 1 431 ? 40.530 10.167 -25.372 1.00 26.47 431 GLU A N 1
ATOM 3403 C CA . GLU A 1 431 ? 40.256 11.511 -25.899 1.00 26.47 431 GLU A CA 1
ATOM 3404 C C . GLU A 1 431 ? 39.088 12.178 -25.160 1.00 26.47 431 GLU A C 1
ATOM 3406 O O . GLU A 1 431 ? 37.923 12.103 -25.532 1.00 26.47 431 GLU A O 1
ATOM 3411 N N . GLY A 1 432 ? 39.451 12.875 -24.080 1.00 34.94 432 GLY A N 1
ATOM 3412 C CA . GLY A 1 432 ? 38.852 14.137 -23.637 1.00 34.94 432 GLY A CA 1
ATOM 3413 C C . GLY A 1 432 ? 37.337 14.316 -23.768 1.00 34.94 432 GLY A C 1
ATOM 3414 O O . GLY A 1 432 ? 36.902 15.267 -24.416 1.00 34.94 432 GLY A O 1
ATOM 3415 N N . VAL A 1 433 ? 36.536 13.516 -23.061 1.00 23.25 433 VAL A N 1
ATOM 3416 C CA . VAL A 1 433 ? 35.118 13.829 -22.820 1.00 23.25 433 VAL A CA 1
ATOM 3417 C C . VAL A 1 433 ? 34.921 14.179 -21.344 1.00 23.25 433 VAL A C 1
ATOM 3419 O O . VAL A 1 433 ? 35.215 13.393 -20.446 1.00 23.25 433 VAL A O 1
ATOM 3422 N N . MET A 1 434 ? 34.454 15.401 -21.076 1.00 26.08 434 MET A N 1
ATOM 3423 C CA . MET A 1 434 ? 34.064 15.830 -19.731 1.00 26.08 434 MET A CA 1
ATOM 3424 C C . MET A 1 434 ? 32.848 15.017 -19.273 1.00 26.08 434 MET A C 1
ATOM 3426 O O . MET A 1 434 ? 31.804 15.059 -19.921 1.00 26.08 434 MET A O 1
ATOM 3430 N N . MET A 1 435 ? 32.967 14.307 -18.149 1.00 25.11 435 MET A N 1
ATOM 3431 C CA . MET A 1 435 ? 31.839 13.587 -17.551 1.00 25.11 435 MET A CA 1
ATOM 3432 C C . MET A 1 435 ? 30.750 14.560 -17.062 1.00 25.11 435 MET A C 1
ATOM 3434 O O . MET A 1 435 ? 31.084 15.573 -16.434 1.00 25.11 435 MET A O 1
ATOM 3438 N N . PRO A 1 436 ? 29.453 14.254 -17.253 1.00 28.08 436 PRO A N 1
ATOM 3439 C CA . PRO A 1 436 ? 28.389 14.939 -16.538 1.00 28.08 436 PRO A CA 1
ATOM 3440 C C . PRO A 1 436 ? 28.426 14.526 -15.059 1.00 28.08 436 PRO A C 1
ATOM 3442 O O . PRO A 1 436 ? 28.471 13.344 -14.725 1.00 28.08 436 PRO A O 1
ATOM 3445 N N . MET A 1 437 ? 28.412 15.506 -14.151 1.00 27.53 437 MET A N 1
ATOM 3446 C CA . MET A 1 437 ? 28.205 15.253 -12.722 1.00 27.53 437 MET A CA 1
ATOM 3447 C C . MET A 1 437 ? 26.833 14.596 -12.516 1.00 27.53 437 MET A C 1
ATOM 3449 O O . MET A 1 437 ? 25.822 15.214 -12.841 1.00 27.53 437 MET A O 1
ATOM 3453 N N . GLY A 1 438 ? 26.781 13.386 -11.948 1.00 32.94 438 GLY A N 1
ATOM 3454 C CA . GLY A 1 438 ? 25.501 12.794 -11.536 1.00 32.94 438 GLY A CA 1
ATOM 3455 C C . GLY A 1 438 ? 25.474 11.307 -11.177 1.00 32.94 438 GLY A C 1
ATOM 3456 O O . GLY A 1 438 ? 24.529 10.876 -10.527 1.00 32.94 438 GLY A O 1
ATOM 3457 N N . THR A 1 439 ? 26.480 10.503 -11.523 1.00 26.25 439 THR A N 1
ATOM 3458 C CA . THR A 1 439 ? 26.482 9.070 -11.176 1.00 26.25 439 THR A CA 1
ATOM 3459 C C . THR A 1 439 ? 26.961 8.845 -9.741 1.00 26.25 439 THR A C 1
ATOM 3461 O O . THR A 1 439 ? 28.162 8.814 -9.461 1.00 26.25 439 THR A O 1
ATOM 3464 N N . VAL A 1 440 ? 26.016 8.687 -8.813 1.00 29.66 440 VAL A N 1
ATOM 3465 C CA . VAL A 1 440 ? 26.295 8.228 -7.447 1.00 29.66 440 VAL A CA 1
ATOM 3466 C C . VAL A 1 440 ? 26.448 6.708 -7.475 1.00 29.66 440 VAL A C 1
ATOM 3468 O O . VAL A 1 440 ? 25.471 5.972 -7.559 1.00 29.66 440 VAL A O 1
ATOM 3471 N N . GLY A 1 441 ? 27.691 6.230 -7.410 1.00 32.06 441 GLY A N 1
ATOM 3472 C CA . GLY A 1 441 ? 27.978 4.814 -7.189 1.00 32.06 441 GLY A CA 1
ATOM 3473 C C . GLY A 1 441 ? 27.516 4.368 -5.799 1.00 32.06 441 GLY A C 1
ATOM 3474 O O . GLY A 1 441 ? 27.688 5.096 -4.816 1.00 32.06 441 GLY A O 1
ATOM 3475 N N . MET A 1 442 ? 26.948 3.161 -5.711 1.00 27.48 442 MET A N 1
ATOM 3476 C CA . MET A 1 442 ? 26.589 2.522 -4.443 1.00 27.48 442 MET A CA 1
ATOM 3477 C C . MET A 1 442 ? 27.777 2.551 -3.471 1.00 27.48 442 MET A C 1
ATOM 3479 O O . MET A 1 442 ? 28.831 1.967 -3.722 1.00 27.48 442 MET A O 1
ATOM 3483 N N . THR A 1 443 ? 27.603 3.232 -2.339 1.00 29.19 443 THR A N 1
ATOM 3484 C CA . THR A 1 443 ? 28.587 3.274 -1.256 1.00 29.19 443 THR A CA 1
ATOM 3485 C C . THR A 1 443 ? 28.156 2.345 -0.129 1.00 29.19 443 THR A C 1
ATOM 3487 O O . THR A 1 443 ? 27.083 2.482 0.454 1.00 29.19 443 THR A O 1
ATOM 3490 N N . ILE A 1 444 ? 29.026 1.391 0.201 1.00 30.45 444 ILE A N 1
ATOM 3491 C CA . ILE A 1 444 ? 28.926 0.583 1.418 1.00 30.45 444 ILE A CA 1
ATOM 3492 C C . ILE A 1 444 ? 29.320 1.485 2.607 1.00 30.45 444 ILE A C 1
ATOM 3494 O O . ILE A 1 444 ? 30.386 2.109 2.556 1.00 30.45 444 ILE A O 1
ATOM 3498 N N . PRO A 1 445 ? 28.519 1.581 3.685 1.00 27.64 445 PRO A N 1
ATOM 3499 C CA . PRO A 1 445 ? 28.849 2.432 4.826 1.00 27.64 445 PRO A CA 1
ATOM 3500 C C . PRO A 1 445 ? 30.142 1.974 5.517 1.00 27.64 445 PRO A C 1
ATOM 3502 O O . PRO A 1 445 ? 30.227 0.847 6.000 1.00 27.64 445 PRO A O 1
ATOM 3505 N N . GLY A 1 446 ? 31.142 2.861 5.585 1.00 36.47 446 GLY A N 1
ATOM 3506 C CA . GLY A 1 446 ? 32.391 2.645 6.332 1.00 36.47 446 GLY A CA 1
ATOM 3507 C C . GLY A 1 446 ? 33.681 3.025 5.601 1.00 36.47 446 GLY A C 1
ATOM 3508 O O . GLY A 1 446 ? 34.728 3.110 6.238 1.00 36.47 446 GLY A O 1
ATOM 3509 N N . VAL A 1 447 ? 33.631 3.306 4.296 1.00 33.66 447 VAL A N 1
ATOM 3510 C CA . VAL A 1 447 ? 34.813 3.718 3.522 1.00 33.66 447 VAL A CA 1
ATOM 3511 C C . VAL A 1 447 ? 34.545 5.076 2.886 1.00 33.66 447 VAL A C 1
ATOM 3513 O O . VAL A 1 447 ? 33.983 5.186 1.802 1.00 33.66 447 VAL A O 1
ATOM 3516 N N . GLY A 1 448 ? 34.930 6.138 3.592 1.00 30.61 448 GLY A N 1
ATOM 3517 C CA . GLY A 1 448 ? 35.029 7.462 2.993 1.00 30.61 448 GLY A CA 1
ATOM 3518 C C . GLY A 1 448 ? 36.186 7.483 1.996 1.00 30.61 448 GLY A C 1
ATOM 3519 O O . GLY A 1 448 ? 37.331 7.251 2.379 1.00 30.61 448 GLY A O 1
ATOM 3520 N N . GLY A 1 449 ? 35.892 7.773 0.730 1.00 32.50 449 GLY A N 1
ATOM 3521 C CA . GLY A 1 449 ? 36.906 8.067 -0.280 1.00 32.50 449 GLY A CA 1
ATOM 3522 C C . GLY A 1 449 ? 36.658 7.384 -1.619 1.00 32.50 449 GLY A C 1
ATOM 3523 O O . GLY A 1 449 ? 36.537 6.167 -1.708 1.00 32.50 449 GLY A O 1
ATOM 3524 N N . VAL A 1 450 ? 36.635 8.203 -2.667 1.00 36.75 450 VAL A N 1
ATOM 3525 C CA . VAL A 1 450 ? 36.545 7.818 -4.077 1.00 36.75 450 VAL A CA 1
ATOM 3526 C C . VAL A 1 450 ? 37.624 6.775 -4.418 1.00 36.75 450 VAL A C 1
ATOM 3528 O O . VAL A 1 450 ? 38.825 7.000 -4.233 1.00 36.75 450 VAL A O 1
ATOM 3531 N N . GLY A 1 451 ? 37.182 5.618 -4.911 1.00 39.53 451 GLY A N 1
ATOM 3532 C CA . GLY A 1 451 ? 38.031 4.525 -5.390 1.00 39.53 451 GLY A CA 1
ATOM 3533 C C . GLY A 1 451 ? 37.990 3.299 -4.483 1.00 39.53 451 GLY A C 1
ATOM 3534 O O . GLY A 1 451 ? 38.887 3.112 -3.656 1.00 39.53 451 GLY A O 1
ATOM 3535 N N . GLY A 1 452 ? 36.957 2.474 -4.673 1.00 39.06 452 GLY A N 1
ATOM 3536 C CA . GLY A 1 452 ? 36.851 1.138 -4.091 1.00 39.06 452 GLY A CA 1
ATOM 3537 C C . GLY A 1 452 ? 37.818 0.147 -4.746 1.00 39.06 452 GLY A C 1
ATOM 3538 O O . GLY A 1 452 ? 38.297 0.357 -5.856 1.00 39.06 452 GLY A O 1
ATOM 3539 N N . PHE A 1 453 ? 38.124 -0.936 -4.039 1.00 44.69 453 PHE A N 1
ATOM 3540 C CA . PHE A 1 453 ? 38.873 -2.084 -4.555 1.00 44.69 453 PHE A CA 1
ATOM 3541 C C . PHE A 1 453 ? 37.877 -3.220 -4.822 1.00 44.69 453 PHE A C 1
ATOM 3543 O O . PHE A 1 453 ? 37.090 -3.556 -3.938 1.00 44.69 453 PHE A O 1
ATOM 3550 N N . LYS A 1 454 ? 37.906 -3.802 -6.027 1.00 41.72 454 LYS A N 1
ATOM 3551 C CA . LYS A 1 454 ? 37.065 -4.946 -6.419 1.00 41.72 454 LYS A CA 1
ATOM 3552 C C . LYS A 1 454 ? 37.827 -6.237 -6.108 1.00 41.72 454 LYS A C 1
ATOM 3554 O O . LYS A 1 454 ? 38.930 -6.434 -6.610 1.00 41.72 454 LYS A O 1
ATOM 3559 N N . LEU A 1 455 ? 37.261 -7.100 -5.266 1.00 45.44 455 LEU A N 1
ATOM 3560 C CA . LEU A 1 455 ? 37.776 -8.446 -5.003 1.00 45.44 455 LEU A CA 1
ATOM 3561 C C . LEU A 1 455 ? 36.695 -9.444 -5.420 1.00 45.44 455 LEU A C 1
ATOM 3563 O O . LEU A 1 455 ? 35.636 -9.484 -4.801 1.00 45.44 455 LEU A O 1
ATOM 3567 N N . ILE A 1 456 ? 36.950 -10.229 -6.466 1.00 47.59 456 ILE A N 1
ATOM 3568 C CA . ILE A 1 456 ? 36.016 -11.254 -6.945 1.00 47.59 456 ILE A CA 1
ATOM 3569 C C . ILE A 1 456 ? 36.612 -12.620 -6.637 1.00 47.59 456 ILE A C 1
ATOM 3571 O O . ILE A 1 456 ? 37.736 -12.922 -7.031 1.00 47.59 456 ILE A O 1
ATOM 3575 N N . LEU A 1 457 ? 35.849 -13.446 -5.929 1.00 51.56 457 LEU A N 1
ATOM 3576 C CA . LEU A 1 457 ? 36.230 -14.802 -5.570 1.00 51.56 457 LEU A CA 1
ATOM 3577 C C . LEU A 1 457 ? 35.097 -15.742 -5.982 1.00 51.56 457 LEU A C 1
ATOM 3579 O O . LEU A 1 457 ? 33.988 -15.635 -5.465 1.00 51.56 457 LEU A O 1
ATOM 3583 N N . ARG A 1 458 ? 35.367 -16.651 -6.921 1.00 38.34 458 ARG A N 1
ATOM 3584 C CA . ARG A 1 458 ? 34.404 -17.653 -7.401 1.00 38.34 458 ARG A CA 1
ATOM 3585 C C . ARG A 1 458 ? 34.941 -19.055 -7.098 1.00 38.34 458 ARG A C 1
ATOM 3587 O O . ARG A 1 458 ? 36.118 -19.320 -7.324 1.00 38.34 458 ARG A O 1
ATOM 3594 N N . ASN A 1 459 ? 34.094 -19.934 -6.554 1.00 38.00 459 ASN A N 1
ATOM 3595 C CA . ASN A 1 459 ? 34.425 -21.320 -6.170 1.00 38.00 459 ASN A CA 1
ATOM 3596 C C . ASN A 1 459 ? 35.638 -21.502 -5.225 1.00 38.00 459 ASN A C 1
ATOM 3598 O O . ASN A 1 459 ? 36.384 -22.474 -5.344 1.00 38.00 459 ASN A O 1
ATOM 3602 N N . CYS A 1 460 ? 35.844 -20.618 -4.242 1.00 48.44 460 CYS A N 1
ATOM 3603 C CA . CYS A 1 460 ? 36.950 -20.754 -3.283 1.00 48.44 460 CYS A CA 1
ATOM 3604 C C . CYS A 1 460 ? 36.505 -21.207 -1.877 1.00 48.44 460 CYS A C 1
ATOM 3606 O O . CYS A 1 460 ? 35.496 -20.738 -1.351 1.00 48.44 460 CYS A O 1
ATOM 3608 N N . LYS A 1 461 ? 37.322 -22.041 -1.215 1.00 51.06 461 LYS A N 1
ATOM 3609 C CA . LYS A 1 461 ? 37.312 -22.232 0.250 1.00 51.06 461 LYS A CA 1
ATOM 3610 C C . LYS A 1 461 ? 38.558 -21.576 0.839 1.00 51.06 461 LYS A C 1
ATOM 3612 O O . LYS A 1 461 ? 39.667 -22.031 0.575 1.00 51.06 461 LYS A O 1
ATOM 3617 N N . ILE A 1 462 ? 38.380 -20.512 1.620 1.00 70.44 462 ILE A N 1
ATOM 3618 C CA . ILE A 1 462 ? 39.481 -19.751 2.224 1.00 70.44 462 ILE A CA 1
ATOM 3619 C C . ILE A 1 462 ? 39.562 -20.075 3.718 1.00 70.44 462 ILE A C 1
ATOM 3621 O O . ILE A 1 462 ? 38.598 -19.870 4.450 1.00 70.44 462 ILE A O 1
ATOM 3625 N N . HIS A 1 463 ? 40.730 -20.536 4.172 1.00 62.94 463 HIS A N 1
ATOM 3626 C CA . HIS A 1 463 ? 41.087 -20.618 5.589 1.00 62.94 463 HIS A CA 1
ATOM 3627 C C . HIS A 1 463 ? 42.271 -19.681 5.845 1.00 62.94 463 HIS A C 1
ATOM 3629 O O . HIS A 1 463 ? 43.364 -19.917 5.336 1.00 62.94 463 HIS A O 1
ATOM 3635 N N . ALA A 1 464 ? 42.052 -18.609 6.608 1.00 68.69 464 ALA A N 1
ATOM 3636 C CA . ALA A 1 464 ? 43.079 -17.624 6.941 1.00 68.69 464 ALA A CA 1
ATOM 3637 C C . ALA A 1 464 ? 42.922 -17.150 8.393 1.00 68.69 464 ALA A C 1
ATOM 3639 O O . ALA A 1 464 ? 41.802 -16.916 8.839 1.00 68.69 464 ALA A O 1
ATOM 3640 N N . GLU A 1 465 ? 44.037 -16.972 9.113 1.00 57.03 465 GLU A N 1
ATOM 3641 C CA . GLU A 1 465 ? 44.033 -16.364 10.456 1.00 57.03 465 GLU A CA 1
ATOM 3642 C C . GLU A 1 465 ? 43.940 -14.826 10.399 1.00 57.03 465 GLU A C 1
ATOM 3644 O O . GLU A 1 465 ? 43.394 -14.207 11.308 1.00 57.03 465 GLU A O 1
ATOM 3649 N N . SER A 1 466 ? 44.412 -14.187 9.316 1.00 42.38 466 SER A N 1
ATOM 3650 C CA . SER A 1 466 ? 44.097 -12.784 8.997 1.00 42.38 466 SER A CA 1
ATOM 3651 C C . SER A 1 466 ? 44.243 -12.488 7.499 1.00 42.38 466 SER A C 1
ATOM 3653 O O . SER A 1 466 ? 45.071 -13.093 6.818 1.00 42.38 466 SER A O 1
ATOM 3655 N N . ILE A 1 467 ? 43.440 -11.546 6.988 1.00 56.50 467 ILE A N 1
ATOM 3656 C CA . ILE A 1 467 ? 43.497 -11.031 5.609 1.00 56.50 467 ILE A CA 1
ATOM 3657 C C . ILE A 1 467 ? 43.661 -9.508 5.673 1.00 56.50 467 ILE A C 1
ATOM 3659 O O . ILE A 1 467 ? 42.909 -8.836 6.376 1.00 56.50 467 ILE A O 1
ATOM 3663 N N . ILE A 1 468 ? 44.632 -8.957 4.934 1.00 55.12 468 ILE A N 1
ATOM 3664 C CA . ILE A 1 468 ? 44.909 -7.512 4.877 1.00 55.12 468 ILE A CA 1
ATOM 3665 C C . ILE A 1 468 ? 44.906 -7.052 3.416 1.00 55.12 468 ILE A C 1
ATOM 3667 O O . ILE A 1 468 ? 45.758 -7.464 2.632 1.00 55.12 468 ILE A O 1
ATOM 3671 N N . ILE A 1 469 ? 43.980 -6.156 3.071 1.00 60.59 469 ILE A N 1
ATOM 3672 C CA . ILE A 1 469 ? 43.843 -5.558 1.735 1.00 60.59 469 ILE A CA 1
ATOM 3673 C C . ILE A 1 469 ? 44.398 -4.128 1.782 1.00 60.59 469 ILE A C 1
ATOM 3675 O O . ILE A 1 469 ? 44.006 -3.337 2.640 1.00 60.59 469 ILE A O 1
ATOM 3679 N N . LYS A 1 470 ? 45.329 -3.789 0.881 1.00 47.62 470 LYS A N 1
ATOM 3680 C CA . LYS A 1 470 ? 45.931 -2.448 0.770 1.00 47.62 470 LYS A CA 1
ATOM 3681 C C . LYS A 1 470 ? 45.799 -1.917 -0.653 1.00 47.62 470 LYS A C 1
ATOM 3683 O O . LYS A 1 470 ? 46.056 -2.640 -1.610 1.00 47.62 470 LYS A O 1
ATOM 3688 N N . LYS A 1 471 ? 45.462 -0.633 -0.779 1.00 51.81 471 LYS A N 1
ATOM 3689 C CA . LYS A 1 471 ? 45.456 0.101 -2.051 1.00 51.81 471 LYS A CA 1
ATOM 3690 C C . LYS A 1 471 ? 46.903 0.314 -2.517 1.00 51.81 471 LYS A C 1
ATOM 3692 O O . LYS A 1 471 ? 47.717 0.823 -1.749 1.00 51.81 471 LYS A O 1
ATOM 3697 N N . ILE A 1 472 ? 47.235 -0.081 -3.747 1.00 50.31 472 ILE A N 1
ATOM 3698 C CA . ILE A 1 472 ? 48.530 0.244 -4.362 1.00 50.31 472 ILE A CA 1
ATOM 3699 C C . ILE A 1 472 ? 48.365 1.585 -5.077 1.00 50.31 472 ILE A C 1
ATOM 3701 O O . ILE A 1 472 ? 47.624 1.682 -6.050 1.00 50.31 472 ILE A O 1
ATOM 3705 N N . GLU A 1 473 ? 49.031 2.630 -4.589 1.00 46.12 473 GLU A N 1
ATOM 3706 C CA . GLU A 1 473 ? 49.110 3.898 -5.318 1.00 46.12 473 GLU A CA 1
ATOM 3707 C C . GLU A 1 473 ? 50.129 3.793 -6.465 1.00 46.12 473 GLU A C 1
ATOM 3709 O O . GLU A 1 473 ? 51.222 3.243 -6.270 1.00 46.12 473 GLU A O 1
ATOM 3714 N N . PRO A 1 474 ? 49.832 4.336 -7.660 1.00 40.09 474 PRO A N 1
ATOM 3715 C CA . PRO A 1 474 ? 50.791 4.346 -8.752 1.00 40.09 474 PRO A CA 1
ATOM 3716 C C . PRO A 1 474 ? 51.978 5.254 -8.402 1.00 40.09 474 PRO A C 1
ATOM 3718 O O . PRO A 1 474 ? 51.821 6.426 -8.049 1.00 40.09 474 PRO A O 1
ATOM 3721 N N . LYS A 1 475 ? 53.203 4.724 -8.524 1.00 37.94 475 LYS A N 1
ATOM 3722 C CA . LYS A 1 475 ? 54.435 5.517 -8.394 1.00 37.94 475 LYS A CA 1
ATOM 3723 C C . LYS A 1 475 ? 54.425 6.635 -9.441 1.00 37.94 475 LYS A C 1
ATOM 3725 O O . LYS A 1 475 ? 54.637 6.378 -10.624 1.00 37.94 475 LYS A O 1
ATOM 3730 N N . ARG A 1 476 ? 54.260 7.888 -9.002 1.00 36.84 476 ARG A N 1
ATOM 3731 C CA . ARG A 1 476 ? 54.526 9.074 -9.830 1.00 36.84 476 ARG A CA 1
ATOM 3732 C C . ARG A 1 476 ? 55.957 8.994 -10.377 1.00 36.84 476 ARG A C 1
ATOM 3734 O O . ARG A 1 476 ? 56.914 9.049 -9.601 1.00 36.84 476 ARG A O 1
ATOM 3741 N N . LYS A 1 477 ? 56.113 8.891 -11.703 1.00 38.75 477 LYS A N 1
ATOM 3742 C CA . LYS A 1 477 ? 57.397 9.163 -12.366 1.00 38.75 477 LYS A CA 1
ATOM 3743 C C . LYS A 1 477 ? 57.789 10.606 -12.029 1.00 38.75 477 LYS A C 1
ATOM 3745 O O . LYS A 1 477 ? 57.014 11.532 -12.261 1.00 38.75 477 LYS A O 1
ATOM 3750 N N . LYS A 1 478 ? 58.963 10.790 -11.418 1.00 38.00 478 LYS A N 1
ATOM 3751 C CA . LYS A 1 478 ? 59.577 12.118 -11.293 1.00 38.00 478 LYS A CA 1
ATOM 3752 C C . LYS A 1 478 ? 59.879 12.641 -12.702 1.00 38.00 478 LYS A C 1
ATOM 3754 O O . LYS A 1 478 ? 60.254 11.841 -13.555 1.00 38.00 478 LYS A O 1
ATOM 3759 N N . LYS A 1 479 ? 59.652 13.947 -12.881 1.00 40.38 479 LYS A N 1
ATOM 3760 C CA . LYS A 1 479 ? 59.928 14.731 -14.093 1.00 40.38 479 LYS A CA 1
ATOM 3761 C C . LYS A 1 479 ? 61.265 14.393 -14.737 1.00 40.38 479 LYS A C 1
ATOM 3763 O O . LYS A 1 479 ? 62.240 14.239 -13.965 1.00 40.38 479 LYS A O 1
#

Organism: NCBI:txid412755

Solvent-accessible surface area (backbone atoms only — not comparable to full-atom values): 26288 Å² total; per-residue (Å²): 135,86,61,86,90,47,64,50,61,73,43,75,90,30,49,82,52,79,65,49,83,91,46,28,27,35,36,33,24,28,80,89,34,90,65,28,29,46,44,42,43,69,48,61,74,89,80,58,60,66,76,42,60,46,76,48,54,72,46,54,73,74,52,58,80,65,35,77,41,35,31,31,44,41,35,40,34,21,36,97,84,66,51,71,59,40,22,48,58,56,38,54,42,54,39,54,56,45,8,15,30,47,50,28,25,49,44,71,47,45,67,55,30,28,36,32,36,21,41,68,29,38,75,54,58,58,44,45,59,60,56,53,36,53,50,45,40,51,47,48,40,66,80,37,67,66,39,74,32,29,30,30,39,40,23,37,26,82,73,71,32,50,64,61,42,54,54,46,51,56,52,50,50,53,55,52,56,56,45,70,74,48,46,57,93,78,51,82,67,34,26,36,37,42,75,55,28,87,78,6,59,38,18,52,45,72,24,32,42,46,32,44,29,32,52,62,55,44,40,38,66,27,35,51,44,42,19,70,77,36,62,84,48,55,29,24,81,33,56,39,73,57,75,77,34,80,62,31,46,24,26,50,32,50,20,53,47,43,18,63,50,14,75,57,77,39,66,59,46,16,74,9,21,41,60,58,52,17,56,45,16,42,78,55,41,40,26,39,43,31,57,38,73,76,36,52,65,28,25,34,37,42,30,75,66,53,81,68,56,48,64,88,70,46,33,56,73,61,51,46,68,65,20,24,58,23,39,71,35,60,38,32,30,44,30,14,72,72,27,65,65,23,90,46,23,40,26,31,56,19,48,75,54,73,41,95,39,21,61,59,28,43,50,31,26,36,56,72,49,40,69,74,44,46,92,68,41,59,85,93,48,52,86,43,35,34,25,61,92,75,40,66,48,62,86,53,40,64,66,49,37,63,73,59,64,30,68,49,67,77,21,68,48,20,48,37,39,71,69,64,58,72,83,74,78,79,80,75,76,92,70,92,74,86,78,79,92,78,86,81,72,92,74,70,92,88,66,91,65,94,76,85,84,90,82,88,84,78,98,75,88,88,88,74,97,76,87,86,88,78,87,83,77,81,83,77,78,77,134

InterPro domains:
  IPR004461 CO dehydrogenase/acetyl-CoA synthase complex beta subunit [PF03598] (6-161)
  IPR004461 CO dehydrogenase/acetyl-CoA synthase complex beta subunit [PTHR42281] (4-470)
  IPR004461 CO dehydrogenase/acetyl-CoA synthase complex beta subunit [TIGR00316] (3-471)
  IPR011254 Prismane-like superfamily [SSF56821] (5-412)
  IPR038571 Bifunctional carbon monoxide dehydrogenase/acetyl-coa synthase, domain 3 superfamily [G3DSA:3.30.1650.10] (4-181)
  IPR045822 CO dehydrogenase/acetyl-CoA synthase complex beta subunit , C-terminal [PF19436] (172-412)

Secondary structure (DSSP, 8-state):
---TTSSS-BSGGGTT----TTTEEEEEESTT-SS-EEEEEE--TTS--TT-EEEES--GGGSPTTEEE--EEEEEEE-TT--GGGHHHHHHHHHHHHHTBTTEEEES-GGG-EEEEEHHHHHHT---HHHHHHHHHHHHHHH-TT--EEEEEEE--TTTTHHHHHHHHHHHHHHHHHHTT--GGG-S-EEEE-GGGGT-TT--EEEBTTB--TTSS--HHHHHHHHHH-TTSSEEEE---SEEETTTTEEHHHHHHHHHHTTTS----BTT-SSSSBPP--S--SEEEEE-GGGSS-EEEEETT--S--TTS--HHHHHHHH-SS---TTEEEE-HHHHT-TTTTHHHHHHTT-SSGGGGEEEE-HHHHHHHGGGS-TTTGGGSB-TTT-SSGGGHHHHHHHHT-GGGGSHHHHHHHHT-------------PPPTT--PPPPTT--SS-PPP----S-----S--------------